Protein AF-A0A7V4P1L6-F1 (afdb_monomer)

pLDDT: mean 72.94, std 18.17, range [22.48, 95.69]

Foldseek 3Di:
DDDDDDFDQLCQVLVVVLVLLVVLLVVQPQDDDDDPDLVVVLSVVCNVLSVLLSVLLNLLSVLLSVLRVLVVVVVPPPDFEDDDAPPPVCVVVLVLLVVLVVLLVLLQVLVVVLCVVDPPLPLDRQPPVQVNRQSDDDHVNNVSNNSSVVSLVSSVVSLVVSVVSLVVQQQDGGDPDGSLLALSSLLSLLSSLLSLLSSLLSLLVVLQVLLLSLLSSLLSLLSSLVSLVSSLVVLVVPQCVVVLVVLVVVLVVLVVVLVVLVVVLVVLVVVLVVLVVLLVVLQVQLVVLVVQLVVLCVLQVPPDDRVDDPVVSVVSNVVSVVSNVVSNVVSCCQAANDFAVWDWDADPVRDPVPTDTDDGDTDGHSVVSVVVSVVSVVVSVVSVVVSVVSVVVSVVSVVSNVVSVVSSVSSVVSSVVSNVSSVVSNVSSVVSNVSSVVSLVSSLVSLVSSLVSLVSSLVSLQVQLVVLVVVQVVDDPVDTPVVSVCSVLPLLSNLSSLLSSLVSLLSNLVSLLVVLVSLVVVQVSQCSVCVSVVHHRDDRPVVSSVVSLVSSLVSLVSSLVSLVVSLVSLVDQDWDDSDPDTHRSVVCSLSSLQVSLVSLCSNLSSDPDPVSNVVSLVSSLVSLCVSCVPPVVPPSCPSSVVVNVVSVVVVVVD

Mean predicted aligned error: 16.48 Å

Nearest PDB structures (foldseek):
  8fbj-assembly1_A  TM=1.993E-01  e=8.171E-01  synthetic construct

Secondary structure (DSSP, 8-state):
----PPP--TTHHHHHHHHHHHHHHHTSSTT-SS---HHHHHHHHHHHHHHHHHHHHHHHHHHHHHHHHHHHHHHH----B--SS-TTTTHHHHHHHHHHHHHHHHHHHHHHHHHHHSTT---PPP-HHHHTTTS--BTHHHHHHHHHHHHHHHHHHHHHHHHHHHHHHHH-EETTEEGGG-HHHHHHHHHHHHHHHHHHHHHHHHHHHHHHHHHHHHHHHHHHHHHHHHHHHHHHHH--HHHHHHHHHHHHHHHHHHHHHHHHHHHHHHHHHHHHHHHHHHHHHHHHHHHHHHHHHHHHHS-SS-SS-HHHHHHHHHHHHHHHHHHHHHHHHHHTEEEET-EEE--TT--TTSPEEESPEEEE-HHHHHHHHHHHHHHHHHHHHHHHHHHHHHHHHHHHHHHHHHHHHHHHHHHHHHHHHHHHHHHHHHHHHHHHHHHHHHHHHHHHHHHHHHHHHHHHHHHHHHHHHHHHTTS-TTS--HHHHHHHH--HHHHHHHHHHHHHHHHHHHHHHHHHHHHHHHHHHHHHHHHHHTPPPPPP-HHHHHHHHHHHHHHHHHHHHHHHHHHHHHTS--EEEETTEEEEGGGGHHHHHHHHHHHHHHHHHH-SSHHHHHHHHHHHHHHHHHHHTT-TT-TTTHHHHHHHHHHHHHHHH-

Radius of gyration: 55.65 Å; Cα contacts (8 Å, |Δi|>4): 723; chains: 1; bounding box: 124×51×189 Å

Sequence (654 aa):
MADAKPRRGGVVPALVIAALVIGAIAASPFYLPAARSDQDKLNDRLLAGIQRVAARLGSVNANLAVLADLRQQLADQDVKLTADALADVARESADAAKELEQLLSATARALGEVQRKYPGIGVGQPASGGLGGAAGLSAAARSTFQSLQTLLTENEASLKAADREVKELLTLSVGQARGQDDPVINQLASILAYQHG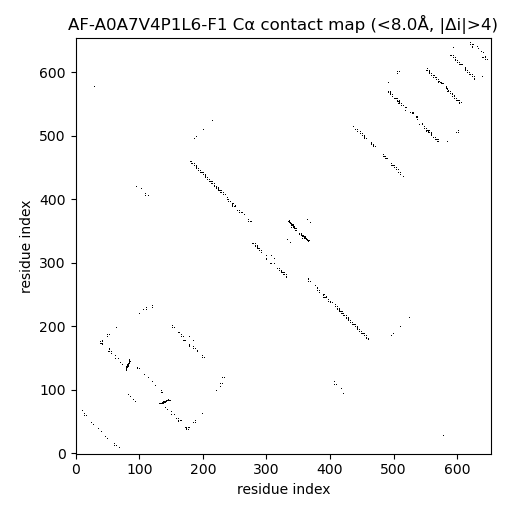LLAANRADLLRRLASDDFGVAAALLSTAVQGRRALTAIESRTPTALVRALEQQQSASSSIRAKMAAALDQLERSISTLEREANQLRRDADEARRQMHQLDLNYGRGAAAVISMSDYRRQYAESATRARQADARADAIEYGTLVGGRVELPPDGDLLTAAYVDGRPAPGLVTLRAQRDSLKADLAALDSSLDAVRAQLESALAAGDDLRRQRDAVQNLVEQSVATSDQFVSRAEQRVKAARSEEDKALAAFEDAGRKATAAVSAVQRRAQRAREGNSRNPPDKPNVPLKDTADDKDREAASRFLAAQVSAAAADVLLQRMRSLESIASVARTRAALEGREPEPLPNEAVADTRQRGMALAEKAAKE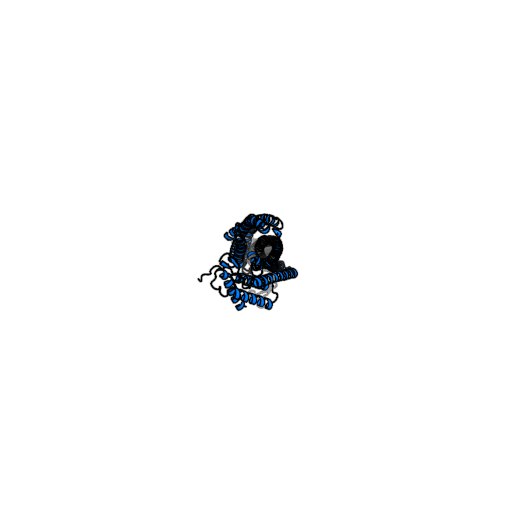LADADKLIGGNYSYSIGATRVQGSAYRWQFQATAAGVQILMAQFAESAEQRAELMERANQLLTEAAKGREGSPLLSSAVDAVLYLQRSAVEE

Solvent-accessible surface area (backbone atoms only — not comparable to full-atom values): 33600 Å² total; per-residue (Å²): 143,74,89,79,72,84,82,72,76,67,56,60,67,44,55,50,50,50,49,51,53,48,46,57,54,71,68,62,74,81,84,73,86,92,74,96,48,44,54,55,62,36,49,66,65,41,48,67,53,52,52,51,40,48,51,47,51,50,52,40,39,53,50,48,40,51,50,40,49,55,51,46,54,66,65,74,46,95,61,40,56,20,71,53,43,50,84,67,72,36,53,66,46,51,55,49,28,52,49,47,45,48,52,51,54,49,47,54,46,52,55,48,50,51,37,68,78,37,73,84,55,85,74,72,74,77,64,64,86,59,51,63,56,67,58,33,57,39,53,63,49,20,46,48,49,31,50,46,54,50,50,59,48,53,40,51,55,46,47,57,53,35,52,52,54,47,53,54,49,41,68,40,69,29,92,91,32,42,28,73,59,35,34,67,55,27,41,51,52,11,52,52,27,35,50,52,11,53,54,25,40,55,50,17,52,53,29,40,53,58,17,52,52,28,44,52,47,22,54,54,28,46,54,50,25,54,52,34,52,55,48,43,57,52,47,64,75,64,50,46,63,70,57,46,54,51,41,55,51,50,47,55,52,51,52,54,52,50,54,53,52,51,53,50,45,56,51,50,52,53,50,46,60,47,51,53,52,51,29,54,48,26,47,50,52,16,54,49,23,50,48,50,38,54,49,52,52,54,52,61,66,53,87,72,79,56,89,64,54,71,72,54,49,56,49,55,39,52,51,25,55,47,49,18,53,53,23,44,56,51,21,48,33,42,41,69,24,41,51,55,79,42,43,78,47,67,47,98,86,62,47,77,92,75,39,45,78,43,91,37,49,80,45,82,5,46,60,52,51,50,53,52,48,54,50,52,50,52,52,50,54,54,48,52,54,51,48,52,52,47,48,55,51,39,55,50,44,51,54,52,35,53,52,47,48,55,49,42,54,53,40,50,52,52,26,53,48,26,46,55,54,20,52,53,28,43,53,52,17,53,51,27,45,55,51,16,51,55,26,38,55,50,11,43,53,24,17,52,52,13,29,55,26,13,52,50,13,30,51,26,39,51,52,49,17,49,53,20,42,66,58,26,68,77,37,55,89,93,57,59,44,60,75,32,46,51,48,40,66,54,36,60,66,34,21,53,24,28,40,50,30,13,53,29,26,36,54,41,16,50,54,28,51,55,49,37,56,46,55,56,48,52,48,49,53,48,36,54,50,20,61,75,71,75,41,82,49,78,78,69,65,58,68,62,40,48,53,32,35,55,54,20,36,54,26,19,52,50,14,40,49,29,28,54,56,19,46,62,45,34,71,46,98,55,63,53,64,64,81,94,45,72,50,50,55,60,81,55,48,38,60,47,31,41,49,38,16,54,32,28,47,54,35,28,75,51,43,89,46,72,67,58,21,49,55,28,46,50,52,16,49,53,30,36,51,61,33,38,59,97,40,80,86,37,78,93,42,45,60,58,53,51,48,45,58,46,54,63,47,57,75,71,77,117

Structure (mmCIF, N/CA/C/O backbone):
data_AF-A0A7V4P1L6-F1
#
_entry.id   AF-A0A7V4P1L6-F1
#
loop_
_atom_site.group_PDB
_atom_site.id
_atom_site.type_symbol
_atom_site.label_atom_id
_atom_site.label_alt_id
_atom_site.label_comp_id
_atom_site.label_asym_id
_atom_site.label_entity_id
_atom_site.label_seq_id
_atom_site.pdbx_PDB_ins_code
_atom_site.Cartn_x
_atom_site.Cartn_y
_atom_site.Cartn_z
_atom_site.occupancy
_atom_site.B_iso_or_equiv
_atom_site.auth_seq_id
_atom_site.auth_comp_id
_atom_site.auth_asym_id
_atom_site.auth_atom_id
_atom_site.pdbx_PDB_model_num
ATOM 1 N N . MET A 1 1 ? 3.191 -31.569 -9.950 1.00 28.47 1 MET A N 1
ATOM 2 C CA . MET A 1 1 ? 4.544 -31.666 -10.534 1.00 28.47 1 MET A CA 1
ATOM 3 C C . MET A 1 1 ? 4.423 -31.631 -12.046 1.00 28.47 1 MET A C 1
ATOM 5 O O . MET A 1 1 ? 4.039 -32.624 -12.643 1.00 28.47 1 MET A O 1
ATOM 9 N N . ALA A 1 2 ? 4.692 -30.471 -12.633 1.00 22.61 2 ALA A N 1
ATOM 10 C CA . ALA A 1 2 ? 4.981 -30.282 -14.049 1.00 22.61 2 ALA A CA 1
ATOM 11 C C . ALA A 1 2 ? 5.960 -29.103 -14.085 1.00 22.61 2 ALA A C 1
ATOM 13 O O . ALA A 1 2 ? 5.677 -28.084 -13.452 1.00 22.61 2 ALA A O 1
ATOM 14 N N . ASP A 1 3 ? 7.130 -29.269 -14.701 1.00 24.06 3 ASP A N 1
ATOM 15 C CA . ASP A 1 3 ? 8.229 -28.310 -14.554 1.00 24.06 3 ASP A CA 1
ATOM 16 C C . ASP A 1 3 ? 7.907 -26.964 -15.210 1.00 24.06 3 ASP A C 1
ATOM 18 O O . ASP A 1 3 ? 7.981 -26.798 -16.431 1.00 24.06 3 ASP A O 1
ATOM 22 N N . ALA A 1 4 ? 7.597 -25.972 -14.376 1.00 22.48 4 ALA A N 1
ATOM 23 C CA . ALA A 1 4 ? 7.494 -24.582 -14.783 1.00 22.48 4 ALA A CA 1
ATOM 24 C C . ALA A 1 4 ? 8.901 -24.031 -15.067 1.00 22.48 4 ALA A C 1
ATOM 26 O O . ALA A 1 4 ? 9.585 -23.527 -14.176 1.00 22.48 4 ALA A O 1
ATOM 27 N N . LYS A 1 5 ? 9.352 -24.134 -16.323 1.00 23.72 5 LYS A N 1
ATOM 28 C CA . LYS A 1 5 ? 10.573 -23.448 -16.769 1.00 23.72 5 LYS A CA 1
ATOM 29 C C . LYS A 1 5 ? 10.393 -21.923 -16.636 1.00 23.72 5 LYS A C 1
ATOM 31 O O . LYS A 1 5 ? 9.346 -21.413 -17.040 1.00 23.72 5 LYS A O 1
ATOM 36 N N . PRO A 1 6 ? 11.393 -21.188 -16.115 1.00 25.20 6 PRO A N 1
ATOM 37 C CA . PRO A 1 6 ? 11.282 -19.747 -15.897 1.00 25.20 6 PRO A CA 1
ATOM 38 C C . PRO A 1 6 ? 11.159 -18.981 -17.222 1.00 25.20 6 PRO A C 1
ATOM 40 O O . PRO A 1 6 ? 11.924 -19.210 -18.163 1.00 25.20 6 PRO A O 1
ATOM 43 N N . ARG A 1 7 ? 10.193 -18.056 -17.284 1.00 33.62 7 ARG A N 1
ATOM 44 C CA . ARG A 1 7 ? 9.866 -17.254 -18.473 1.00 33.62 7 ARG A CA 1
ATOM 45 C C . ARG A 1 7 ? 10.889 -16.128 -18.665 1.00 33.62 7 ARG A C 1
ATOM 47 O O . ARG A 1 7 ? 10.992 -15.230 -17.840 1.00 33.62 7 ARG A O 1
ATOM 54 N N . ARG A 1 8 ? 11.630 -16.137 -19.777 1.00 31.88 8 ARG A N 1
ATOM 55 C CA . ARG A 1 8 ? 12.685 -15.144 -20.078 1.00 31.88 8 ARG A CA 1
ATOM 56 C C . ARG A 1 8 ? 12.182 -14.004 -20.973 1.00 31.88 8 ARG A C 1
ATOM 58 O O . ARG A 1 8 ? 12.605 -13.879 -22.120 1.00 31.88 8 ARG A O 1
ATOM 65 N N . GLY A 1 9 ? 11.292 -13.162 -20.446 1.00 28.02 9 GLY A N 1
ATOM 66 C CA . GLY A 1 9 ? 10.705 -12.037 -21.196 1.00 28.02 9 GLY A CA 1
ATOM 67 C C . GLY A 1 9 ? 11.636 -10.830 -21.412 1.00 28.02 9 GLY A C 1
ATOM 68 O O . GLY A 1 9 ? 11.585 -10.190 -22.458 1.00 28.02 9 GLY A O 1
ATOM 69 N N . GLY A 1 10 ? 12.522 -10.523 -20.456 1.00 29.41 10 GLY A N 1
ATOM 70 C CA . GLY A 1 10 ? 13.265 -9.249 -20.421 1.00 29.41 10 GLY A CA 1
ATOM 71 C C . GLY A 1 10 ? 14.524 -9.137 -21.298 1.00 29.41 10 GLY A C 1
ATOM 72 O O . GLY A 1 10 ? 15.134 -8.073 -21.351 1.00 29.41 10 GLY A O 1
ATOM 73 N N . VAL A 1 11 ? 14.954 -10.206 -21.978 1.00 30.83 11 VAL A N 1
ATOM 74 C CA . VAL A 1 11 ? 16.311 -10.286 -22.575 1.00 30.83 11 VAL A CA 1
ATOM 75 C C . VAL A 1 11 ? 16.415 -9.610 -23.958 1.00 30.83 11 VAL A C 1
ATOM 77 O O . VAL A 1 11 ? 17.509 -9.270 -24.414 1.00 30.83 11 VAL A O 1
ATOM 80 N N . VAL A 1 12 ? 15.286 -9.386 -24.638 1.00 33.47 12 VAL A N 1
ATOM 81 C CA . VAL A 1 12 ? 15.256 -8.962 -26.053 1.00 33.47 12 VAL A CA 1
ATOM 82 C C . VAL A 1 12 ? 15.865 -7.566 -26.299 1.00 33.47 12 VAL A C 1
ATOM 84 O O . VAL A 1 12 ? 16.698 -7.463 -27.203 1.00 33.47 12 VAL A O 1
ATOM 87 N N . PRO A 1 13 ? 15.566 -6.501 -25.520 1.00 36.75 13 PRO A N 1
ATOM 88 C CA . PRO A 1 13 ? 16.133 -5.174 -25.781 1.00 36.75 13 PRO A CA 1
ATOM 89 C C . PRO A 1 13 ? 17.663 -5.150 -25.655 1.00 36.75 13 PRO A C 1
ATOM 91 O O . PRO A 1 13 ? 18.350 -4.571 -26.495 1.00 36.75 13 PRO A O 1
ATOM 94 N N . ALA A 1 14 ? 18.212 -5.833 -24.645 1.00 30.66 14 ALA A N 1
ATOM 95 C CA . ALA A 1 14 ? 19.650 -5.865 -24.387 1.00 30.66 14 ALA A CA 1
ATOM 96 C C . ALA A 1 14 ? 20.432 -6.593 -25.496 1.00 30.66 14 ALA A C 1
ATOM 98 O O . ALA A 1 14 ? 21.472 -6.101 -25.937 1.00 30.66 14 ALA A O 1
ATOM 99 N N . LEU A 1 15 ? 19.911 -7.722 -25.997 1.00 33.03 15 LEU A N 1
ATOM 100 C CA . LEU A 1 15 ? 20.506 -8.447 -27.127 1.00 33.03 15 LEU A CA 1
ATOM 101 C C . LEU A 1 15 ? 20.498 -7.622 -28.421 1.00 33.03 15 LEU A C 1
ATOM 103 O O . LEU A 1 15 ? 21.471 -7.658 -29.173 1.00 33.03 15 LEU A O 1
ATOM 107 N N . VAL A 1 16 ? 19.435 -6.854 -28.674 1.00 41.28 16 VAL A N 1
ATOM 108 C CA . VAL A 1 16 ? 19.317 -6.036 -29.890 1.00 41.28 16 VAL A CA 1
ATOM 109 C C . VAL A 1 16 ? 20.242 -4.816 -29.847 1.00 41.28 16 VAL A C 1
ATOM 111 O O . VAL A 1 16 ? 20.880 -4.508 -30.852 1.00 41.28 16 VAL A O 1
ATOM 114 N N . ILE A 1 17 ? 20.403 -4.152 -28.697 1.00 39.78 17 ILE A N 1
ATOM 115 C CA . ILE A 1 17 ? 21.355 -3.032 -28.583 1.00 39.78 17 ILE A CA 1
ATOM 116 C C . ILE A 1 17 ? 22.798 -3.552 -28.627 1.00 39.78 17 ILE A C 1
ATOM 118 O O . ILE A 1 17 ? 23.644 -2.927 -29.263 1.00 39.78 17 ILE A O 1
ATOM 122 N N . ALA A 1 18 ? 23.085 -4.717 -28.034 1.00 32.31 18 ALA A N 1
ATOM 123 C CA . ALA A 1 18 ? 24.372 -5.384 -28.220 1.00 32.31 18 ALA A CA 1
ATOM 124 C C . ALA A 1 18 ? 24.630 -5.685 -29.707 1.00 32.31 18 ALA A C 1
ATOM 126 O O . ALA A 1 18 ? 25.710 -5.375 -30.198 1.00 32.31 18 ALA A O 1
ATOM 127 N N . ALA A 1 19 ? 23.639 -6.187 -30.453 1.00 38.12 19 ALA A N 1
ATOM 128 C CA . ALA A 1 19 ? 23.757 -6.423 -31.893 1.00 38.12 19 ALA A CA 1
ATOM 129 C C . ALA A 1 19 ? 23.928 -5.131 -32.718 1.00 38.12 19 ALA A C 1
ATOM 131 O O . ALA A 1 19 ? 24.711 -5.130 -33.663 1.00 38.12 19 ALA A O 1
ATOM 132 N N . LEU A 1 20 ? 23.273 -4.021 -32.354 1.00 41.56 20 LEU A N 1
ATOM 133 C CA . LEU A 1 20 ? 23.452 -2.714 -33.008 1.00 41.56 20 LEU A CA 1
ATOM 134 C C . LEU A 1 20 ? 24.825 -2.096 -32.714 1.00 41.56 20 LEU A C 1
ATOM 136 O O . LEU A 1 20 ? 25.472 -1.581 -33.621 1.00 41.56 20 LEU A O 1
ATOM 140 N N . VAL A 1 21 ? 25.297 -2.173 -31.468 1.00 38.72 21 VAL A N 1
ATOM 141 C CA . VAL A 1 21 ? 26.625 -1.682 -31.065 1.00 38.72 21 VAL A CA 1
ATOM 142 C C . VAL A 1 21 ? 27.726 -2.545 -31.691 1.00 38.72 21 VAL A C 1
ATOM 144 O O . VAL A 1 21 ? 28.668 -2.005 -32.267 1.00 38.72 21 VAL A O 1
ATOM 147 N N . ILE A 1 22 ? 27.581 -3.874 -31.677 1.00 38.44 22 ILE A N 1
ATOM 148 C CA . ILE A 1 22 ? 28.492 -4.799 -32.366 1.00 38.44 22 ILE A CA 1
ATOM 149 C C . ILE A 1 22 ? 28.418 -4.605 -33.884 1.00 38.44 22 ILE A C 1
ATOM 151 O O . ILE A 1 22 ? 29.459 -4.631 -34.523 1.00 38.44 22 ILE A O 1
ATOM 155 N N . GLY A 1 23 ? 27.246 -4.344 -34.470 1.00 39.88 23 GLY A N 1
ATOM 156 C CA . GLY A 1 23 ? 27.086 -4.053 -35.898 1.00 39.88 23 GLY A CA 1
ATOM 157 C C . GLY A 1 23 ? 27.750 -2.739 -36.318 1.00 39.88 23 GLY A C 1
ATOM 158 O O . GLY A 1 23 ? 28.477 -2.705 -37.310 1.00 39.88 23 GLY A O 1
ATOM 159 N N . ALA A 1 24 ? 27.589 -1.675 -35.526 1.00 37.94 24 ALA A N 1
ATOM 160 C CA . ALA A 1 24 ? 28.264 -0.395 -35.738 1.00 37.94 24 ALA A CA 1
ATOM 161 C C . ALA A 1 24 ? 29.796 -0.523 -35.624 1.00 37.94 24 ALA A C 1
ATOM 163 O O . ALA A 1 24 ? 30.524 0.037 -36.444 1.00 37.94 24 ALA A O 1
ATOM 164 N N . ILE A 1 25 ? 30.294 -1.313 -34.663 1.00 38.84 25 ILE A N 1
ATOM 165 C CA . ILE A 1 25 ? 31.727 -1.621 -34.531 1.00 38.84 25 ILE A CA 1
ATOM 166 C C . ILE A 1 25 ? 32.210 -2.493 -35.697 1.00 38.84 25 ILE A C 1
ATOM 168 O O . ILE A 1 25 ? 33.209 -2.157 -36.328 1.00 38.84 25 ILE A O 1
ATOM 172 N N . ALA A 1 26 ? 31.505 -3.577 -36.022 1.00 35.69 26 ALA A N 1
ATOM 173 C CA . ALA A 1 26 ? 31.875 -4.536 -37.063 1.00 35.69 26 ALA A CA 1
ATOM 174 C C . ALA A 1 26 ? 31.773 -3.963 -38.484 1.00 35.69 26 ALA A C 1
ATOM 176 O O . ALA A 1 26 ? 32.360 -4.525 -39.397 1.00 35.69 26 ALA A O 1
ATOM 177 N N . ALA A 1 27 ? 31.090 -2.834 -38.685 1.00 37.25 27 ALA A N 1
ATOM 178 C CA . ALA A 1 27 ? 31.080 -2.103 -39.951 1.00 37.25 27 ALA A CA 1
ATOM 179 C C . ALA A 1 27 ? 32.173 -1.016 -40.058 1.00 37.25 27 ALA A C 1
ATOM 181 O O . ALA A 1 27 ? 32.286 -0.388 -41.114 1.00 37.25 27 ALA A O 1
ATOM 182 N N . SER A 1 28 ? 32.949 -0.758 -38.993 1.00 37.75 28 SER A N 1
ATOM 183 C CA . SER A 1 28 ? 33.892 0.374 -38.933 1.00 37.75 28 SER A CA 1
ATOM 184 C C . SER A 1 28 ? 35.332 0.105 -39.426 1.00 37.75 28 SER A C 1
ATOM 186 O O . SER A 1 28 ? 35.862 0.999 -40.083 1.00 37.75 28 SER A O 1
ATOM 188 N N . PRO A 1 29 ? 35.982 -1.067 -39.219 1.00 36.88 29 PRO A N 1
ATOM 189 C CA . PRO A 1 29 ? 37.393 -1.239 -39.593 1.00 36.88 29 PRO A CA 1
ATOM 190 C C . PRO A 1 29 ? 37.636 -1.854 -40.987 1.00 36.88 29 PRO A C 1
ATOM 192 O O . PRO A 1 29 ? 38.778 -1.902 -41.433 1.00 36.88 29 PRO A O 1
ATOM 195 N N . PHE A 1 30 ? 36.608 -2.343 -41.693 1.00 45.06 30 PHE A N 1
ATOM 196 C CA . PHE A 1 30 ? 36.785 -3.209 -42.879 1.00 45.06 30 PHE A CA 1
ATOM 197 C C . PHE A 1 30 ? 36.857 -2.492 -44.244 1.00 45.06 30 PHE A C 1
ATOM 199 O O . PHE A 1 30 ? 36.755 -3.149 -45.277 1.00 45.06 30 PHE A O 1
ATOM 206 N N . TYR A 1 31 ? 37.063 -1.171 -44.272 1.00 42.69 31 TYR A N 1
ATOM 207 C CA . TYR A 1 31 ? 37.172 -0.379 -45.513 1.00 42.69 31 TYR A CA 1
ATOM 208 C C . TYR A 1 31 ? 38.494 0.405 -45.624 1.00 42.69 31 TYR A C 1
ATOM 210 O O . TYR A 1 31 ? 38.538 1.517 -46.143 1.00 42.69 31 TYR A O 1
ATOM 218 N N . LEU A 1 32 ? 39.591 -0.196 -45.158 1.00 41.12 32 LEU A N 1
ATOM 219 C CA . LEU A 1 32 ? 40.964 0.240 -45.429 1.00 41.12 32 LEU A CA 1
ATOM 220 C C . LEU A 1 32 ? 41.620 -0.825 -46.333 1.00 41.12 32 LEU A C 1
ATOM 222 O O . LEU A 1 32 ? 41.543 -1.999 -45.965 1.00 41.12 32 LEU A O 1
ATOM 226 N N . PRO A 1 33 ? 42.263 -0.480 -47.475 1.00 44.78 33 PRO A N 1
ATOM 227 C CA . PRO A 1 33 ? 42.979 0.780 -47.713 1.00 44.78 33 PRO A CA 1
ATOM 228 C C . PRO A 1 33 ? 42.716 1.484 -49.076 1.00 44.78 33 PRO A C 1
ATOM 230 O O . PRO A 1 33 ? 42.044 0.966 -49.961 1.00 44.78 33 PRO A O 1
ATOM 233 N N . ALA A 1 34 ? 43.401 2.625 -49.261 1.00 37.47 34 ALA A N 1
ATOM 234 C CA . ALA A 1 34 ? 43.744 3.280 -50.540 1.00 37.47 34 ALA A CA 1
ATOM 235 C C . ALA A 1 34 ? 42.792 4.328 -51.176 1.00 37.47 34 ALA A C 1
ATOM 237 O O . ALA A 1 34 ? 42.559 4.311 -52.382 1.00 37.47 34 ALA A O 1
ATOM 238 N N . ALA A 1 35 ? 42.436 5.378 -50.424 1.00 36.56 35 ALA A N 1
ATOM 239 C CA . ALA A 1 35 ? 42.462 6.760 -50.940 1.00 36.56 35 ALA A CA 1
ATOM 240 C C . ALA A 1 35 ? 42.675 7.767 -49.791 1.00 36.56 35 ALA A C 1
ATOM 242 O O . ALA A 1 35 ? 42.239 7.538 -48.670 1.00 36.56 35 ALA A O 1
ATOM 243 N N . ARG A 1 36 ? 43.360 8.893 -50.038 1.00 53.19 36 ARG A N 1
ATOM 244 C CA . ARG A 1 36 ? 43.621 9.926 -49.012 1.00 53.19 36 ARG A CA 1
ATOM 245 C C . ARG A 1 36 ? 42.446 10.909 -48.885 1.00 53.19 36 ARG A C 1
ATOM 247 O O . ARG A 1 36 ? 42.611 12.077 -49.234 1.00 53.19 36 ARG A O 1
ATOM 254 N N . SER A 1 37 ? 41.282 10.475 -48.399 1.00 65.62 37 SER A N 1
ATOM 255 C CA . SER A 1 37 ? 40.203 11.418 -48.064 1.00 65.62 37 SER A CA 1
ATOM 256 C C . SER A 1 37 ? 40.355 11.970 -46.640 1.00 65.62 37 SER A C 1
ATOM 258 O O . SER A 1 37 ? 40.963 11.348 -45.766 1.00 65.62 37 SER A O 1
ATOM 260 N N . ASP A 1 38 ? 39.814 13.162 -46.388 1.00 68.94 38 ASP A N 1
ATOM 261 C CA . ASP A 1 38 ? 39.764 13.722 -45.031 1.00 68.94 38 ASP A CA 1
ATOM 262 C C . ASP A 1 38 ? 38.775 12.974 -44.122 1.00 68.94 38 ASP A C 1
ATOM 264 O O . ASP A 1 38 ? 38.958 12.964 -42.905 1.00 68.94 38 ASP A O 1
ATOM 268 N N . GLN A 1 39 ? 37.780 12.292 -44.704 1.00 66.50 39 GLN A N 1
ATOM 269 C CA . GLN A 1 39 ? 36.849 11.443 -43.962 1.00 66.50 39 GLN A CA 1
ATOM 270 C C . GLN A 1 39 ? 37.559 10.212 -43.389 1.00 66.50 39 GLN A C 1
ATOM 272 O O . GLN A 1 39 ? 37.297 9.850 -42.251 1.00 66.50 39 GLN A O 1
ATOM 277 N N . ASP A 1 40 ? 38.492 9.598 -44.121 1.00 67.00 40 ASP A N 1
ATOM 278 C CA . ASP A 1 40 ? 39.184 8.388 -43.649 1.00 67.00 40 ASP A CA 1
ATOM 279 C C . ASP A 1 40 ? 40.135 8.713 -42.491 1.00 67.00 40 ASP A C 1
ATOM 281 O O . ASP A 1 40 ? 40.098 8.064 -41.450 1.00 67.00 40 ASP A O 1
ATOM 285 N N . LYS A 1 41 ? 40.874 9.827 -42.594 1.00 69.56 41 LYS A N 1
ATOM 286 C CA . LYS A 1 41 ? 41.683 10.365 -41.484 1.00 69.56 41 LYS A CA 1
ATOM 287 C C . LYS A 1 41 ? 40.842 10.744 -40.260 1.00 69.56 41 LYS A C 1
ATOM 289 O O . LYS A 1 41 ? 41.351 10.722 -39.139 1.00 69.56 41 LYS A O 1
ATOM 294 N N . LEU A 1 42 ? 39.593 11.173 -40.467 1.00 75.69 42 LEU A N 1
ATOM 295 C CA . LEU A 1 42 ? 38.650 11.401 -39.3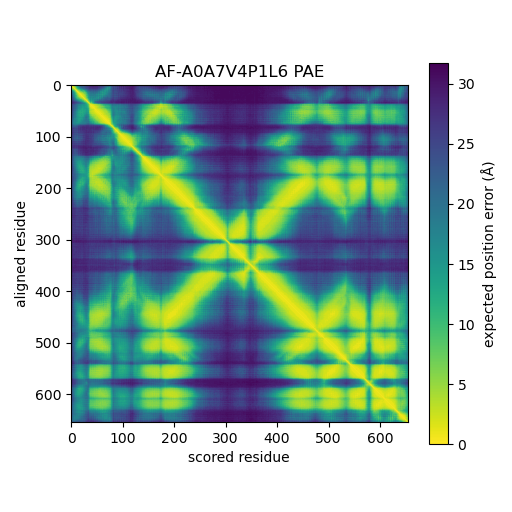78 1.00 75.69 42 LEU A CA 1
ATOM 296 C C . LEU A 1 42 ? 38.247 10.051 -38.768 1.00 75.69 42 LEU A C 1
ATOM 298 O O . LEU A 1 42 ? 38.428 9.882 -37.568 1.00 75.69 42 LEU A O 1
ATOM 302 N N . ASN A 1 43 ? 37.814 9.076 -39.573 1.00 70.50 43 ASN A N 1
ATOM 303 C CA . ASN A 1 43 ? 37.439 7.727 -39.127 1.00 70.50 43 ASN A CA 1
ATOM 304 C C . ASN A 1 43 ? 38.550 7.058 -38.291 1.00 70.50 43 ASN A C 1
ATOM 306 O O . ASN A 1 43 ? 38.263 6.555 -37.207 1.00 70.50 43 ASN A O 1
ATOM 310 N N . ASP A 1 44 ? 39.814 7.137 -38.724 1.00 72.50 44 ASP A N 1
ATOM 311 C CA . ASP A 1 44 ? 40.975 6.610 -37.987 1.00 72.50 44 ASP A CA 1
ATOM 312 C C . ASP A 1 44 ? 41.118 7.240 -36.588 1.00 72.50 44 ASP A C 1
ATOM 314 O O . ASP A 1 44 ? 41.400 6.554 -35.603 1.00 72.50 44 ASP A O 1
ATOM 318 N N . ARG A 1 45 ? 40.888 8.557 -36.473 1.00 73.25 45 ARG A N 1
ATOM 319 C CA . ARG A 1 45 ? 40.904 9.283 -35.188 1.00 73.25 45 ARG A CA 1
ATOM 320 C C . ARG A 1 45 ? 39.681 8.974 -34.325 1.00 73.25 45 ARG A C 1
ATOM 322 O O . ARG A 1 45 ? 39.788 8.974 -33.100 1.00 73.25 45 ARG A O 1
ATOM 329 N N . LEU A 1 46 ? 38.532 8.720 -34.949 1.00 75.00 46 LEU A N 1
ATOM 330 C CA . LEU A 1 46 ? 37.287 8.377 -34.267 1.00 75.00 46 LEU A CA 1
ATOM 331 C C . LEU A 1 46 ? 37.317 6.958 -33.689 1.00 75.00 46 LEU A C 1
ATOM 333 O O . LEU A 1 46 ? 36.799 6.753 -32.593 1.00 75.00 46 LEU A O 1
ATOM 337 N N . LEU A 1 47 ? 37.928 5.995 -34.389 1.00 74.81 47 LEU A N 1
ATOM 338 C CA . LEU A 1 47 ? 37.839 4.559 -34.097 1.00 74.81 47 LEU A CA 1
ATOM 339 C C . LEU A 1 47 ? 38.151 4.216 -32.630 1.00 74.81 47 LEU A C 1
ATOM 341 O O . LEU A 1 47 ? 37.375 3.518 -31.979 1.00 74.81 47 LEU A O 1
ATOM 345 N N . ALA A 1 48 ? 39.239 4.760 -32.080 1.00 73.94 48 ALA A N 1
ATOM 346 C CA . ALA A 1 48 ? 39.637 4.508 -30.694 1.00 73.94 48 ALA A CA 1
ATOM 347 C C . ALA A 1 48 ? 38.652 5.095 -29.661 1.00 73.94 48 ALA A C 1
ATOM 349 O O . ALA A 1 48 ? 38.467 4.522 -28.589 1.00 73.94 48 ALA A O 1
ATOM 350 N N . GLY A 1 49 ? 38.007 6.228 -29.960 1.00 71.56 49 GLY A N 1
ATOM 351 C CA . GLY A 1 49 ? 36.969 6.799 -29.097 1.00 71.56 49 GLY A CA 1
ATOM 352 C C . GLY A 1 49 ? 35.631 6.073 -29.237 1.00 71.56 49 GLY A C 1
ATOM 353 O O . GLY A 1 49 ? 34.996 5.779 -28.229 1.00 71.56 49 GLY A O 1
ATOM 354 N N . ILE A 1 50 ? 35.252 5.695 -30.463 1.00 72.69 50 ILE A N 1
ATOM 355 C CA . ILE A 1 50 ? 34.087 4.847 -30.755 1.00 72.69 50 ILE A CA 1
ATOM 356 C C . ILE A 1 50 ? 34.168 3.540 -29.958 1.00 72.69 50 ILE A C 1
ATOM 358 O O . ILE A 1 50 ? 33.199 3.165 -29.303 1.00 72.69 50 ILE A O 1
ATOM 362 N N . GLN A 1 51 ? 35.331 2.882 -29.943 1.00 73.06 51 GLN A N 1
ATOM 363 C CA . GLN A 1 51 ? 35.549 1.651 -29.178 1.00 73.06 51 GLN A CA 1
ATOM 364 C C . GLN A 1 51 ? 35.415 1.857 -27.660 1.00 73.06 51 GLN A C 1
ATOM 366 O O . GLN A 1 51 ? 34.804 1.019 -26.996 1.00 73.06 51 GLN A O 1
ATOM 371 N N . ARG A 1 52 ? 35.917 2.969 -27.097 1.00 73.50 52 ARG A N 1
ATOM 372 C CA . ARG A 1 52 ? 35.749 3.282 -25.662 1.00 73.50 52 ARG A CA 1
ATOM 373 C C . ARG A 1 52 ? 34.286 3.534 -25.296 1.00 73.50 52 ARG A C 1
ATOM 375 O O . ARG A 1 52 ? 33.781 2.905 -24.365 1.00 73.50 52 ARG A O 1
ATOM 382 N N . VAL A 1 53 ? 33.586 4.367 -26.068 1.00 69.56 53 VAL A N 1
ATOM 383 C CA . VAL A 1 53 ? 32.149 4.636 -25.890 1.00 69.56 53 VAL A CA 1
ATOM 384 C C . VAL A 1 53 ? 31.348 3.337 -25.999 1.00 69.56 53 VAL A C 1
ATOM 386 O O . VAL A 1 53 ? 30.530 3.044 -25.129 1.00 69.56 53 VAL A O 1
ATOM 389 N N . ALA A 1 54 ? 31.620 2.513 -27.012 1.00 64.38 54 ALA A N 1
ATOM 390 C CA . ALA A 1 54 ? 30.939 1.240 -27.214 1.00 64.38 54 ALA A CA 1
ATOM 391 C C . ALA A 1 54 ? 31.199 0.227 -26.085 1.00 64.38 54 ALA A C 1
ATOM 393 O O . ALA A 1 54 ? 30.263 -0.443 -25.655 1.00 64.38 54 ALA A O 1
ATOM 394 N N . ALA A 1 55 ? 32.422 0.146 -25.550 1.00 67.00 55 ALA A N 1
ATOM 395 C CA . ALA A 1 55 ? 32.732 -0.704 -24.398 1.00 67.00 55 ALA A CA 1
ATOM 396 C C . ALA A 1 55 ? 31.974 -0.257 -23.132 1.00 67.00 55 ALA A C 1
ATOM 398 O O . ALA A 1 55 ? 31.409 -1.090 -22.420 1.00 67.00 55 ALA A O 1
ATOM 399 N N . ARG A 1 56 ? 31.883 1.060 -22.883 1.00 72.75 56 ARG A N 1
ATOM 400 C CA . ARG A 1 56 ? 31.070 1.621 -21.786 1.00 72.75 56 ARG A CA 1
ATOM 401 C C . ARG A 1 56 ? 29.583 1.315 -21.969 1.00 72.75 56 ARG A C 1
ATOM 403 O O . ARG A 1 56 ? 28.944 0.859 -21.027 1.00 72.75 56 ARG A O 1
ATOM 410 N N . LEU A 1 57 ? 29.043 1.511 -23.175 1.00 64.44 57 LEU A N 1
ATOM 411 C CA . LEU A 1 57 ? 27.650 1.183 -23.503 1.00 64.44 57 LEU A CA 1
ATOM 412 C C . LEU A 1 57 ? 27.370 -0.325 -23.395 1.00 64.44 57 LEU A C 1
ATOM 414 O O . LEU A 1 57 ? 26.289 -0.706 -22.959 1.00 64.44 57 LEU A O 1
ATOM 418 N N . GLY A 1 58 ? 28.336 -1.183 -23.732 1.00 59.44 58 GLY A N 1
ATOM 419 C CA . GLY A 1 58 ? 28.257 -2.632 -23.529 1.00 59.44 58 GLY A CA 1
ATOM 420 C C . GLY A 1 58 ? 28.130 -3.012 -22.051 1.00 59.44 58 GLY A C 1
ATOM 421 O O . GLY A 1 58 ? 27.248 -3.792 -21.701 1.00 59.44 58 GLY A O 1
ATOM 422 N N . SER A 1 59 ? 28.942 -2.399 -21.183 1.00 66.19 59 SER A N 1
ATOM 423 C CA . SER A 1 59 ? 28.840 -2.563 -19.724 1.00 66.19 59 SER A CA 1
ATOM 424 C C . SER A 1 59 ? 27.482 -2.088 -19.187 1.00 66.19 59 SER A C 1
ATOM 426 O O . SER A 1 59 ? 26.786 -2.833 -18.499 1.00 66.19 59 SER A O 1
ATOM 428 N N . VAL A 1 60 ? 27.035 -0.891 -19.590 1.00 63.16 60 VAL A N 1
ATOM 429 C CA . VAL A 1 60 ? 25.725 -0.349 -19.184 1.00 63.16 60 VAL A CA 1
ATOM 430 C C . VAL A 1 60 ? 24.568 -1.234 -19.668 1.00 63.16 60 VAL A C 1
ATOM 432 O O . VAL A 1 60 ? 23.642 -1.478 -18.901 1.00 63.16 60 VAL A O 1
ATOM 435 N N . ASN A 1 61 ? 24.626 -1.777 -20.889 1.00 60.53 61 ASN A N 1
ATOM 436 C CA . ASN A 1 61 ? 23.632 -2.733 -21.394 1.00 60.53 61 ASN A CA 1
ATOM 437 C C . ASN A 1 61 ? 23.604 -4.035 -20.586 1.00 60.53 61 ASN A C 1
ATOM 439 O O . ASN A 1 61 ? 22.520 -4.531 -20.285 1.00 60.53 61 ASN A O 1
ATOM 443 N N . ALA A 1 62 ? 24.767 -4.588 -20.226 1.00 59.59 62 ALA A N 1
ATOM 444 C CA . ALA A 1 62 ? 24.839 -5.781 -19.385 1.00 59.59 62 ALA A CA 1
ATOM 445 C C . ALA A 1 62 ? 24.212 -5.510 -18.007 1.00 59.59 62 ALA A C 1
ATOM 447 O O . ALA A 1 62 ? 23.340 -6.255 -17.564 1.00 59.59 62 ALA A O 1
ATOM 448 N N . ASN A 1 63 ? 24.558 -4.380 -17.388 1.00 58.91 63 ASN A N 1
ATOM 449 C CA . ASN A 1 63 ? 23.971 -3.941 -16.126 1.00 58.91 63 ASN A CA 1
ATOM 450 C C . ASN A 1 63 ? 22.459 -3.680 -16.239 1.00 58.91 63 ASN A C 1
ATOM 452 O O . ASN A 1 63 ? 21.720 -4.005 -15.319 1.00 58.91 63 ASN A O 1
ATOM 456 N N . LEU A 1 64 ? 21.966 -3.127 -17.353 1.00 56.22 64 LEU A N 1
ATOM 457 C CA . LEU A 1 64 ? 20.530 -2.928 -17.592 1.00 56.22 64 LEU A CA 1
ATOM 458 C C . LEU A 1 64 ? 19.778 -4.243 -17.829 1.00 56.22 64 LEU A C 1
ATOM 460 O O . LEU A 1 64 ? 18.637 -4.360 -17.389 1.00 56.22 64 LEU A O 1
ATOM 464 N N . ALA A 1 65 ? 20.410 -5.243 -18.447 1.00 56.53 65 ALA A N 1
ATOM 465 C CA . ALA A 1 65 ? 19.858 -6.594 -18.536 1.00 56.53 65 ALA A CA 1
ATOM 466 C C . ALA A 1 65 ? 19.746 -7.242 -17.146 1.00 56.53 65 ALA A C 1
ATOM 468 O O . ALA A 1 65 ? 18.710 -7.819 -16.829 1.00 56.53 65 ALA A O 1
ATOM 469 N N . VAL A 1 66 ? 20.761 -7.071 -16.288 1.00 59.47 66 VAL A N 1
ATOM 470 C CA . VAL A 1 66 ? 20.706 -7.492 -14.877 1.00 59.47 66 VAL A CA 1
ATOM 471 C C . VAL A 1 66 ? 19.612 -6.731 -14.116 1.00 59.47 66 VAL A C 1
ATOM 473 O O . VAL A 1 66 ? 18.815 -7.355 -13.426 1.00 59.47 66 VAL A O 1
ATOM 476 N N . LEU A 1 67 ? 19.492 -5.408 -14.282 1.00 56.28 67 LEU A N 1
ATOM 477 C CA . LEU A 1 67 ? 18.410 -4.612 -13.681 1.00 56.28 67 LEU A CA 1
ATOM 478 C C . LEU A 1 67 ? 17.015 -5.091 -14.131 1.00 56.28 67 LEU A C 1
ATOM 480 O O . LEU A 1 67 ? 16.085 -5.090 -13.325 1.00 56.28 67 LEU A O 1
ATOM 484 N N . ALA A 1 68 ? 16.855 -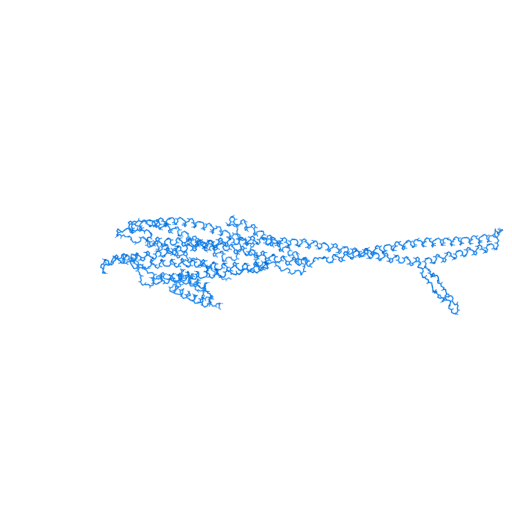5.500 -15.394 1.00 56.12 68 ALA A N 1
ATOM 485 C CA . ALA A 1 68 ? 15.602 -6.042 -15.920 1.00 56.12 68 ALA A CA 1
ATOM 486 C C . ALA A 1 68 ? 15.288 -7.440 -15.361 1.00 56.12 68 ALA A C 1
ATOM 488 O O . ALA A 1 68 ? 14.153 -7.685 -14.960 1.00 56.12 68 ALA A O 1
ATOM 489 N N . ASP A 1 69 ? 16.281 -8.330 -15.275 1.00 56.94 69 ASP A N 1
ATOM 490 C CA . ASP A 1 69 ? 16.120 -9.667 -14.690 1.00 56.94 69 ASP A CA 1
ATOM 491 C C . ASP A 1 69 ? 15.790 -9.587 -13.191 1.00 56.94 69 ASP A C 1
ATOM 493 O O . ASP A 1 69 ? 14.819 -10.183 -12.739 1.00 56.94 69 ASP A O 1
ATOM 497 N N . LEU A 1 70 ? 16.497 -8.743 -12.432 1.00 56.66 70 LEU A N 1
ATOM 498 C CA . LEU A 1 70 ? 16.198 -8.484 -11.021 1.00 56.66 70 LEU A CA 1
ATOM 499 C C . LEU A 1 70 ? 14.797 -7.870 -10.821 1.00 56.66 70 LEU A C 1
ATOM 501 O O . LEU A 1 70 ? 14.108 -8.230 -9.868 1.00 56.66 70 LEU A O 1
ATOM 505 N N . ARG A 1 71 ? 14.333 -6.988 -11.724 1.00 58.59 71 ARG A N 1
ATOM 506 C CA . ARG A 1 71 ? 12.948 -6.465 -11.713 1.00 58.59 71 ARG A CA 1
ATOM 507 C C . ARG A 1 71 ? 11.905 -7.531 -12.048 1.00 58.59 71 ARG A C 1
ATOM 509 O O . ARG A 1 71 ? 10.810 -7.472 -11.495 1.00 58.59 71 ARG A O 1
ATOM 516 N N . GLN A 1 72 ? 12.231 -8.487 -12.918 1.00 59.38 72 GLN A N 1
ATOM 517 C CA . GLN A 1 72 ? 11.362 -9.621 -13.228 1.00 59.38 72 GLN A CA 1
ATOM 518 C C . GLN A 1 72 ? 11.290 -10.593 -12.042 1.00 59.38 72 GLN A C 1
ATOM 520 O O . GLN A 1 72 ? 10.197 -10.971 -11.641 1.00 59.38 72 GLN A O 1
ATOM 525 N N . GLN A 1 73 ? 12.418 -10.901 -11.394 1.00 58.38 73 GLN A N 1
ATOM 526 C CA . GLN A 1 73 ? 12.450 -11.684 -10.152 1.00 58.38 73 GLN A CA 1
ATOM 527 C C . GLN A 1 73 ? 11.627 -11.017 -9.031 1.00 58.38 73 GLN A C 1
ATOM 529 O O . GLN A 1 73 ? 10.891 -11.701 -8.329 1.00 58.38 73 GLN A O 1
ATOM 534 N N . LEU A 1 74 ? 11.687 -9.683 -8.913 1.00 56.00 74 LEU A N 1
ATOM 535 C CA . LEU A 1 74 ? 10.844 -8.873 -8.017 1.00 56.00 74 LEU A CA 1
ATOM 536 C C . LEU A 1 74 ? 9.349 -8.839 -8.398 1.00 56.00 74 LEU A C 1
ATOM 538 O O . LEU A 1 74 ? 8.546 -8.364 -7.601 1.00 56.00 74 LEU A O 1
ATOM 542 N N . ALA A 1 75 ? 8.971 -9.265 -9.606 1.00 54.84 75 ALA A N 1
ATOM 543 C CA . ALA A 1 75 ? 7.581 -9.328 -10.065 1.00 54.84 75 ALA A CA 1
ATOM 544 C C . ALA A 1 75 ? 7.008 -10.757 -10.025 1.00 54.84 75 ALA A C 1
ATOM 546 O O . ALA A 1 75 ? 5.827 -10.927 -9.743 1.00 54.84 75 ALA A O 1
ATOM 547 N N . ASP A 1 76 ? 7.840 -11.770 -10.282 1.00 50.09 76 ASP A N 1
ATOM 548 C CA . ASP A 1 76 ? 7.467 -13.191 -10.239 1.00 50.09 76 ASP A CA 1
ATOM 549 C C . ASP A 1 76 ? 7.468 -13.761 -8.808 1.00 50.09 76 ASP A C 1
ATOM 551 O O . ASP A 1 76 ? 6.858 -14.800 -8.544 1.00 50.09 76 ASP A O 1
ATOM 555 N N . GLN A 1 77 ? 8.146 -13.099 -7.865 1.00 49.06 77 GLN A N 1
ATOM 556 C CA . GLN A 1 77 ? 8.040 -13.410 -6.444 1.00 49.06 77 GLN A CA 1
ATOM 557 C C . GLN A 1 77 ? 6.804 -12.736 -5.838 1.00 49.06 77 GLN A C 1
ATOM 559 O O . GLN A 1 77 ? 6.841 -11.565 -5.471 1.00 49.06 77 GLN A O 1
ATOM 564 N N . ASP A 1 78 ? 5.745 -13.520 -5.624 1.00 38.00 78 ASP A N 1
ATOM 565 C CA . ASP A 1 78 ? 4.561 -13.173 -4.814 1.00 38.00 78 ASP A CA 1
ATOM 566 C C . ASP A 1 78 ? 4.906 -13.137 -3.294 1.00 38.00 78 ASP A C 1
ATOM 568 O O . ASP A 1 78 ? 4.270 -13.763 -2.442 1.00 38.00 78 ASP A O 1
ATOM 572 N N . VAL A 1 79 ? 6.035 -12.492 -2.955 1.00 34.94 79 VAL A N 1
ATOM 573 C CA . VAL A 1 79 ? 6.779 -12.631 -1.691 1.00 34.94 79 VAL A CA 1
ATOM 574 C C . VAL A 1 79 ? 7.266 -11.271 -1.162 1.00 34.94 79 VAL A C 1
ATOM 576 O O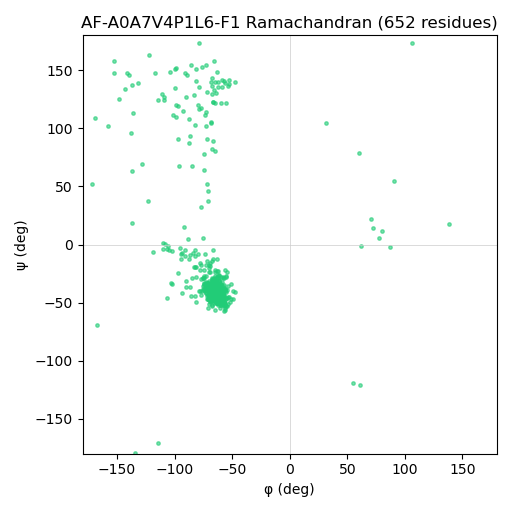 . VAL A 1 79 ? 8.359 -10.827 -1.472 1.00 34.94 79 VAL A O 1
ATOM 579 N N . LYS A 1 80 ? 6.506 -10.656 -0.254 1.00 39.38 80 LYS A N 1
ATOM 580 C CA . LYS A 1 80 ? 6.933 -10.331 1.136 1.00 39.38 80 LYS A CA 1
ATOM 581 C C . LYS A 1 80 ? 8.446 -10.018 1.417 1.00 39.38 80 LYS A C 1
ATOM 583 O O . LYS A 1 80 ? 9.237 -10.939 1.629 1.00 39.38 80 LYS A O 1
ATOM 588 N N . LEU A 1 81 ? 8.867 -8.750 1.625 1.00 35.34 81 LEU A N 1
ATOM 589 C CA . LEU A 1 81 ? 10.277 -8.242 1.496 1.00 35.34 81 LEU A CA 1
ATOM 590 C C . LEU A 1 81 ? 11.020 -7.736 2.800 1.00 35.34 81 LEU A C 1
ATOM 592 O O . LEU A 1 81 ? 10.538 -6.788 3.399 1.00 35.34 81 LEU A O 1
ATOM 596 N N . THR A 1 82 ? 12.220 -8.233 3.207 1.00 37.47 82 THR A N 1
ATOM 597 C CA . THR A 1 82 ? 13.268 -7.573 4.095 1.00 37.47 82 THR A CA 1
ATOM 598 C C . THR A 1 82 ? 14.542 -7.320 3.251 1.00 37.47 82 THR A C 1
ATOM 600 O O . THR A 1 82 ? 14.570 -7.652 2.076 1.00 37.47 82 THR A O 1
ATOM 603 N N . ALA A 1 83 ? 15.705 -6.910 3.787 1.00 31.20 83 ALA A N 1
ATOM 604 C CA . ALA A 1 83 ? 15.974 -5.672 4.526 1.00 31.20 83 ALA A CA 1
ATOM 605 C C . ALA A 1 83 ? 17.474 -5.419 4.841 1.00 31.20 83 ALA A C 1
ATOM 607 O O . ALA A 1 83 ? 17.775 -4.994 5.952 1.00 31.20 83 ALA A O 1
ATOM 608 N N . ASP A 1 84 ? 18.384 -5.468 3.856 1.00 30.91 84 ASP A N 1
ATOM 609 C CA . ASP A 1 84 ? 19.120 -4.213 3.622 1.00 30.91 84 ASP A CA 1
ATOM 610 C C . ASP A 1 84 ? 19.311 -3.813 2.157 1.00 30.91 84 ASP A C 1
ATOM 612 O O . ASP A 1 84 ? 19.491 -4.653 1.286 1.00 30.91 84 ASP A O 1
ATOM 616 N N . ALA A 1 85 ? 19.117 -2.514 1.917 1.00 32.12 85 ALA A N 1
ATOM 617 C CA . ALA A 1 85 ? 19.248 -1.785 0.659 1.00 32.12 85 ALA A CA 1
ATOM 618 C C . ALA A 1 85 ? 19.241 -0.282 0.827 1.00 32.12 85 ALA A C 1
ATOM 620 O O . ALA A 1 85 ? 20.229 0.391 0.581 1.00 32.12 85 ALA A O 1
ATOM 621 N N . LEU A 1 86 ? 18.080 0.242 1.195 1.00 35.97 86 LEU A N 1
ATOM 622 C CA . LEU A 1 86 ? 17.822 1.649 1.408 1.00 35.97 86 LEU A CA 1
ATOM 623 C C . LEU A 1 86 ? 18.470 2.073 2.736 1.00 35.97 86 LEU A C 1
ATOM 625 O O . LEU A 1 86 ? 17.784 2.170 3.745 1.00 35.97 86 LEU A O 1
ATOM 629 N N . ALA A 1 87 ? 19.789 2.272 2.753 1.00 30.33 87 ALA A N 1
ATOM 630 C CA . ALA A 1 87 ? 20.548 2.516 3.988 1.00 30.33 87 ALA A CA 1
ATOM 631 C C . ALA A 1 87 ? 20.019 3.714 4.809 1.00 30.33 87 ALA A C 1
ATOM 633 O O . ALA A 1 87 ? 20.113 3.701 6.037 1.00 30.33 87 ALA A O 1
ATOM 634 N N . ASP A 1 88 ? 19.391 4.691 4.142 1.00 31.73 88 ASP A N 1
ATOM 635 C CA . ASP A 1 88 ? 18.692 5.806 4.790 1.00 31.73 88 ASP A CA 1
ATOM 636 C C . ASP A 1 88 ? 17.155 5.681 4.716 1.00 31.73 88 ASP A C 1
ATOM 638 O O . ASP A 1 88 ? 16.492 5.780 5.745 1.00 31.73 88 ASP A O 1
ATOM 642 N N . VAL A 1 89 ? 16.567 5.346 3.555 1.00 34.81 89 VAL A N 1
ATOM 643 C CA . VAL A 1 89 ? 15.091 5.255 3.392 1.00 34.81 89 VAL A CA 1
ATOM 644 C C . VAL A 1 89 ? 14.458 4.036 4.096 1.00 34.81 89 VAL A C 1
ATOM 646 O O . VAL A 1 89 ? 13.248 4.007 4.305 1.00 34.81 89 VAL A O 1
ATOM 649 N N . ALA A 1 90 ? 15.236 3.036 4.520 1.00 33.12 90 ALA A N 1
ATOM 650 C CA . ALA A 1 90 ? 14.705 1.891 5.262 1.00 33.12 90 ALA A CA 1
ATOM 651 C C . ALA A 1 90 ? 15.052 1.829 6.743 1.00 33.12 90 ALA A C 1
ATOM 653 O O . ALA A 1 90 ? 14.560 0.914 7.398 1.00 33.12 90 ALA A O 1
ATOM 654 N N . ARG A 1 91 ? 15.789 2.794 7.307 1.00 35.44 91 ARG A N 1
ATOM 655 C CA . ARG A 1 91 ? 15.642 3.023 8.755 1.00 35.44 91 ARG A CA 1
ATOM 656 C C . ARG A 1 91 ? 14.182 3.402 9.028 1.00 35.44 91 ARG A C 1
ATOM 658 O O . ARG A 1 91 ? 13.474 2.677 9.717 1.00 35.44 91 ARG A O 1
ATOM 665 N N . GLU A 1 92 ? 13.682 4.396 8.291 1.00 40.69 92 GLU A N 1
ATOM 666 C CA . GLU A 1 92 ? 12.278 4.826 8.340 1.00 40.69 92 GLU A CA 1
ATOM 667 C C . GLU A 1 92 ? 11.254 3.749 7.937 1.00 40.69 92 GLU A C 1
ATOM 669 O O . GLU A 1 92 ? 10.098 3.832 8.351 1.00 40.69 92 GLU A O 1
ATOM 674 N N . SER A 1 93 ? 11.617 2.764 7.104 1.00 40.28 93 SER A N 1
ATOM 675 C CA . SER A 1 93 ? 10.695 1.686 6.712 1.00 40.28 93 SER A CA 1
ATOM 676 C C . SER A 1 93 ? 10.754 0.473 7.640 1.00 40.28 93 SER A C 1
ATOM 678 O O . SER A 1 93 ? 9.740 -0.191 7.802 1.00 40.28 93 SER A O 1
ATOM 680 N N . ALA A 1 94 ? 11.907 0.155 8.238 1.00 39.69 94 ALA A N 1
ATOM 681 C CA . ALA A 1 94 ? 12.040 -0.964 9.170 1.00 39.69 94 ALA A CA 1
ATOM 682 C C . ALA A 1 94 ? 11.447 -0.620 10.539 1.00 39.69 94 ALA A C 1
ATOM 684 O O . ALA A 1 94 ? 10.738 -1.447 11.110 1.00 39.69 94 ALA A O 1
ATOM 685 N N . ASP A 1 95 ? 11.662 0.609 11.016 1.00 45.66 95 ASP A N 1
ATOM 686 C CA . ASP A 1 95 ? 10.992 1.106 12.216 1.00 45.66 95 ASP A CA 1
ATOM 687 C C . ASP A 1 95 ? 9.479 1.187 11.976 1.00 45.66 95 ASP A C 1
ATOM 689 O O . ASP A 1 95 ? 8.728 0.601 12.748 1.00 45.66 95 ASP A O 1
ATOM 693 N N . ALA A 1 96 ? 9.022 1.747 10.847 1.00 44.22 96 ALA A N 1
ATOM 694 C CA . ALA A 1 96 ? 7.592 1.806 10.528 1.00 44.22 96 ALA A CA 1
ATOM 695 C C . ALA A 1 96 ? 6.945 0.432 10.244 1.00 44.22 96 ALA A C 1
ATOM 697 O O . ALA A 1 96 ? 5.762 0.263 10.514 1.00 44.22 96 ALA A O 1
ATOM 698 N N . ALA A 1 97 ? 7.673 -0.565 9.723 1.00 43.78 97 ALA A N 1
ATOM 699 C CA . ALA A 1 97 ? 7.150 -1.928 9.544 1.00 43.78 97 ALA A CA 1
ATOM 700 C C . ALA A 1 97 ? 7.071 -2.695 10.874 1.00 43.78 97 ALA A C 1
ATOM 702 O O . ALA A 1 97 ? 6.121 -3.439 11.107 1.00 43.78 97 ALA A O 1
ATOM 703 N N . LYS A 1 98 ? 8.032 -2.472 11.776 1.00 52.38 98 LYS A N 1
ATOM 704 C CA . LYS A 1 98 ? 8.012 -2.999 13.144 1.00 52.38 98 LYS A CA 1
ATOM 705 C C . LYS A 1 98 ? 6.933 -2.320 13.989 1.00 52.38 98 LYS A C 1
ATOM 707 O O . LYS A 1 98 ? 6.251 -2.993 14.752 1.00 52.38 98 LYS A O 1
ATOM 712 N N . GLU A 1 99 ? 6.747 -1.014 13.826 1.00 52.25 99 GLU A N 1
ATOM 713 C CA . GLU A 1 99 ? 5.659 -0.233 14.417 1.00 52.25 99 GLU A CA 1
ATOM 714 C C . GLU A 1 99 ? 4.303 -0.683 13.855 1.00 52.25 99 GLU A C 1
ATOM 716 O O . GLU A 1 99 ? 3.386 -0.926 14.628 1.00 52.25 99 GLU A O 1
ATOM 721 N N . LEU A 1 100 ? 4.194 -0.933 12.545 1.00 48.38 100 LEU A N 1
ATOM 722 C CA . LEU A 1 100 ? 3.026 -1.552 11.906 1.00 48.38 100 LEU A CA 1
ATOM 723 C C . LEU A 1 100 ? 2.733 -2.948 12.478 1.00 48.38 100 LEU A C 1
ATOM 725 O O . LEU A 1 100 ? 1.599 -3.220 12.855 1.00 48.38 100 LEU A O 1
ATOM 729 N N . GLU A 1 101 ? 3.721 -3.839 12.585 1.00 55.25 101 GLU A N 1
ATOM 730 C CA . GLU A 1 101 ? 3.534 -5.176 13.170 1.00 55.25 101 GLU A CA 1
ATOM 731 C C . GLU A 1 101 ? 3.146 -5.094 14.659 1.00 55.25 101 GLU A C 1
ATOM 733 O O . GLU A 1 101 ? 2.282 -5.840 15.135 1.00 55.25 101 GLU A O 1
ATOM 738 N N . GLN A 1 102 ? 3.718 -4.146 15.404 1.00 61.66 102 GLN A N 1
ATOM 739 C CA . GLN A 1 102 ? 3.340 -3.864 16.787 1.00 61.66 102 GLN A CA 1
ATOM 740 C C . GLN A 1 102 ? 1.908 -3.325 16.886 1.00 61.66 102 GLN A C 1
ATOM 742 O O . GLN A 1 102 ? 1.134 -3.873 17.665 1.00 61.66 102 GLN A O 1
ATOM 747 N N . LEU A 1 103 ? 1.515 -2.347 16.067 1.00 55.09 103 LEU A N 1
ATOM 748 C CA . LEU A 1 103 ? 0.164 -1.775 16.012 1.00 55.09 103 LEU A CA 1
ATOM 749 C C . LEU A 1 103 ? -0.880 -2.811 15.597 1.00 55.09 103 LEU A C 1
ATOM 751 O O . LEU A 1 103 ? -1.909 -2.952 16.258 1.00 55.09 103 LEU A O 1
ATOM 755 N N . LEU A 1 104 ? -0.615 -3.587 14.546 1.00 54.03 104 LEU A N 1
ATOM 756 C CA . LEU A 1 104 ? -1.510 -4.639 14.064 1.00 54.03 104 LEU A CA 1
ATOM 757 C C . LEU A 1 104 ? -1.628 -5.784 15.072 1.00 54.03 104 LEU A C 1
ATOM 759 O O . LEU A 1 104 ? -2.734 -6.255 15.326 1.00 54.03 104 LEU A O 1
ATOM 763 N N . SER A 1 105 ? -0.524 -6.223 15.686 1.00 62.19 105 SER A N 1
ATOM 764 C CA . SER A 1 105 ? -0.567 -7.292 16.692 1.00 62.19 105 SER A CA 1
ATOM 765 C C . SER A 1 105 ? -1.131 -6.822 18.036 1.00 62.19 105 SER A C 1
ATOM 767 O O . SER A 1 105 ? -1.738 -7.629 18.742 1.00 62.19 105 SER A O 1
ATOM 769 N N . ALA A 1 106 ? -0.973 -5.546 18.400 1.00 61.06 106 ALA A N 1
ATOM 770 C CA . ALA A 1 106 ? -1.644 -4.926 19.540 1.00 61.06 106 ALA A CA 1
ATOM 771 C C . ALA A 1 106 ? -3.146 -4.781 19.272 1.00 61.06 106 ALA A C 1
ATOM 773 O O . ALA A 1 106 ? -3.948 -5.144 20.126 1.00 61.06 106 ALA A O 1
ATOM 774 N N . THR A 1 107 ? -3.539 -4.367 18.064 1.00 55.25 107 THR A N 1
ATOM 775 C CA . THR A 1 107 ? -4.951 -4.257 17.668 1.00 55.25 107 THR A CA 1
ATOM 776 C C . THR A 1 107 ? -5.617 -5.625 17.583 1.00 55.25 107 THR A C 1
ATOM 778 O O . THR A 1 107 ? -6.685 -5.814 18.153 1.00 55.25 107 THR A O 1
ATOM 781 N N . ALA A 1 108 ? -4.974 -6.627 16.979 1.00 60.97 108 ALA A N 1
ATOM 782 C CA . ALA A 1 108 ? -5.484 -7.998 16.960 1.00 60.97 108 ALA A CA 1
ATOM 783 C C . ALA A 1 108 ? -5.618 -8.594 18.375 1.00 60.97 108 ALA A C 1
ATOM 785 O O . ALA A 1 108 ? -6.582 -9.313 18.643 1.00 60.97 108 ALA A O 1
ATOM 786 N N . ARG A 1 109 ? -4.698 -8.266 19.297 1.00 67.75 109 ARG A N 1
ATOM 787 C CA . ARG A 1 109 ? -4.809 -8.631 20.720 1.00 67.75 109 ARG A CA 1
ATOM 788 C C . ARG A 1 109 ? -5.967 -7.908 21.408 1.00 67.75 109 ARG A C 1
ATOM 790 O O . ARG A 1 109 ? -6.817 -8.585 21.969 1.00 67.75 109 ARG A O 1
ATOM 797 N N . ALA A 1 110 ? -6.056 -6.582 21.306 1.00 61.38 110 ALA A N 1
ATOM 798 C CA . ALA A 1 110 ? -7.114 -5.786 21.930 1.00 61.38 110 ALA A CA 1
ATOM 799 C C . ALA A 1 110 ? -8.512 -6.189 21.426 1.00 61.38 110 ALA A C 1
ATOM 801 O O . ALA A 1 110 ? -9.402 -6.483 22.220 1.00 61.38 110 ALA A O 1
ATOM 802 N N . LEU A 1 111 ? -8.692 -6.296 20.106 1.00 59.97 111 LEU A N 1
ATOM 803 C CA . LEU A 1 111 ? -9.936 -6.768 19.492 1.00 59.97 111 LEU A CA 1
ATOM 804 C C . LEU A 1 111 ? -10.252 -8.224 19.876 1.00 59.97 111 LEU A C 1
ATOM 806 O O . LEU A 1 111 ? -11.407 -8.550 20.147 1.00 59.97 111 LEU A O 1
ATOM 810 N N . GLY A 1 112 ? -9.236 -9.090 19.950 1.00 63.66 112 GLY A N 1
ATOM 811 C CA . GLY A 1 112 ? -9.384 -10.477 20.387 1.00 63.66 112 GLY A CA 1
ATOM 812 C C . GLY A 1 112 ? -9.771 -10.614 21.863 1.00 63.66 112 GLY A C 1
ATOM 813 O O . GLY A 1 112 ? -10.575 -11.479 22.204 1.00 63.66 112 GLY A O 1
ATOM 814 N N . GLU A 1 113 ? -9.253 -9.758 22.744 1.00 68.00 113 GLU A N 1
ATOM 815 C CA . GLU A 1 113 ? -9.642 -9.696 24.157 1.00 68.00 113 GLU A CA 1
ATOM 816 C C . GLU A 1 113 ? -11.072 -9.182 24.327 1.00 68.00 113 GLU A C 1
ATOM 818 O O . GLU A 1 113 ? -11.860 -9.820 25.028 1.00 68.00 113 GLU A O 1
ATOM 823 N N . VAL A 1 114 ? -11.440 -8.108 23.618 1.00 58.16 114 VAL A N 1
ATOM 824 C CA . VAL A 1 114 ? -12.817 -7.592 23.556 1.00 58.16 114 VAL A CA 1
ATOM 825 C C . VAL A 1 114 ? -13.778 -8.691 23.088 1.00 58.16 114 VAL A C 1
ATOM 827 O O . VAL A 1 114 ? -14.798 -8.934 23.729 1.00 58.16 114 VAL A O 1
ATOM 830 N N . GLN A 1 115 ? -13.441 -9.424 22.023 1.00 65.62 115 GLN A N 1
ATOM 831 C CA . GLN A 1 115 ? -14.296 -10.487 21.485 1.00 65.62 115 GLN A CA 1
ATOM 832 C C . GLN A 1 115 ? -14.374 -11.730 22.393 1.00 65.62 115 GLN A C 1
ATOM 834 O O . GLN A 1 115 ? -15.431 -12.357 22.464 1.00 65.62 115 GLN A O 1
ATOM 839 N N . ARG A 1 116 ? -13.297 -12.074 23.119 1.00 73.12 116 ARG A N 1
ATOM 840 C CA . ARG A 1 116 ? -13.295 -13.159 24.122 1.00 73.12 116 ARG A CA 1
ATOM 841 C C . ARG A 1 116 ? -14.115 -12.815 25.364 1.00 73.12 116 ARG A C 1
ATOM 843 O O . ARG A 1 116 ? -14.867 -13.664 25.829 1.00 73.12 116 ARG A O 1
ATOM 850 N N . LYS A 1 117 ? -13.958 -11.604 25.911 1.00 61.69 117 LYS A N 1
ATOM 851 C CA . LYS A 1 117 ? -14.702 -11.146 27.099 1.00 61.69 117 LYS A CA 1
ATOM 852 C C . LYS A 1 117 ? -16.175 -10.876 26.787 1.00 61.69 117 LYS A C 1
ATOM 854 O O . LYS A 1 117 ? -17.029 -11.101 27.639 1.00 61.69 117 LYS A O 1
ATOM 859 N N . TYR A 1 118 ? -16.473 -10.423 25.569 1.00 61.25 118 TYR A N 1
ATOM 860 C CA . TYR A 1 118 ? -17.807 -9.990 25.157 1.00 61.25 118 TYR A CA 1
ATOM 861 C C . TYR A 1 118 ? -18.256 -10.686 23.862 1.00 61.25 118 TYR A C 1
ATOM 863 O O . TYR A 1 118 ? -18.413 -10.030 22.823 1.00 61.25 118 TYR A O 1
ATOM 871 N N . PRO A 1 119 ? -18.525 -12.008 23.900 1.00 48.22 119 PRO A N 1
ATOM 872 C CA . PRO A 1 119 ? -19.092 -12.713 22.758 1.00 48.22 119 PRO A CA 1
ATOM 873 C C . PRO A 1 119 ? -20.365 -12.008 22.256 1.00 48.22 119 PRO A C 1
ATOM 875 O O . PRO A 1 119 ? -21.149 -11.425 23.015 1.00 48.22 119 PRO A O 1
ATOM 878 N N . GLY A 1 120 ? -20.525 -11.983 20.934 1.00 49.81 120 GLY A N 1
ATOM 879 C CA . GLY A 1 120 ? -21.578 -11.224 20.258 1.00 49.81 120 GLY A CA 1
ATOM 880 C C . GLY A 1 120 ? -21.230 -9.765 19.933 1.00 49.81 120 GLY A C 1
ATOM 881 O O . GLY A 1 120 ? -22.042 -9.103 19.292 1.00 49.81 120 GLY A O 1
ATOM 882 N N . ILE A 1 121 ? -20.052 -9.243 20.304 1.00 52.38 121 ILE A N 1
ATOM 883 C CA . ILE A 1 121 ? -19.493 -8.114 19.546 1.00 52.38 121 ILE A CA 1
ATOM 884 C C . ILE A 1 121 ? -18.994 -8.685 18.217 1.00 52.38 121 ILE A C 1
ATOM 886 O O . ILE A 1 121 ? -18.035 -9.459 18.178 1.00 52.38 121 ILE A O 1
ATOM 890 N N . GLY A 1 122 ? -19.665 -8.312 17.126 1.00 46.41 122 GLY A N 1
ATOM 891 C CA . GLY A 1 122 ? -19.329 -8.698 15.755 1.00 46.41 122 GLY A CA 1
ATOM 892 C C . GLY A 1 122 ? -18.072 -8.004 15.230 1.00 46.41 122 GLY A C 1
ATOM 893 O O . GLY A 1 122 ? -18.109 -7.389 14.166 1.00 46.41 122 GLY A O 1
ATOM 894 N N . VAL A 1 123 ? -16.964 -8.079 15.973 1.00 50.00 123 VAL A N 1
ATOM 895 C CA . VAL A 1 123 ? -15.652 -7.706 15.448 1.00 50.00 123 VAL A CA 1
ATOM 896 C C . VAL A 1 123 ? -15.290 -8.758 14.404 1.00 50.00 123 VAL A C 1
ATOM 898 O O . VAL A 1 123 ? -14.996 -9.907 14.737 1.00 50.00 123 VAL A O 1
ATOM 901 N N . GLY A 1 124 ? -15.369 -8.394 13.125 1.00 50.00 124 GLY A N 1
ATOM 902 C CA . GLY A 1 124 ? -14.752 -9.205 12.080 1.00 50.00 124 GLY A CA 1
ATOM 903 C C . GLY A 1 124 ? -13.260 -9.304 12.379 1.00 50.00 124 GLY A C 1
ATOM 904 O O . GLY A 1 124 ? -12.657 -8.292 12.738 1.00 50.00 124 GLY A O 1
ATOM 905 N N . GLN A 1 125 ? -12.671 -10.497 12.260 1.00 49.50 125 GLN A N 1
ATOM 906 C CA . GLN A 1 125 ? -11.224 -10.631 12.423 1.00 49.50 125 GLN A CA 1
ATOM 907 C C . GLN A 1 125 ? -10.512 -9.624 11.498 1.00 49.50 125 GLN A C 1
ATOM 909 O O . GLN A 1 125 ? -10.930 -9.472 10.340 1.00 49.50 125 GLN A O 1
ATOM 914 N N . PRO A 1 126 ? -9.446 -8.943 11.962 1.00 45.97 126 PRO A N 1
ATOM 915 C CA . PRO A 1 126 ? -8.580 -8.197 11.059 1.00 45.97 126 PRO A CA 1
ATOM 916 C C . PRO A 1 126 ? -8.114 -9.139 9.953 1.00 45.97 126 PRO A C 1
ATOM 918 O O . PRO A 1 126 ? -7.812 -10.304 10.220 1.00 45.97 126 PRO A O 1
ATOM 921 N N . ALA A 1 127 ? -8.126 -8.655 8.709 1.00 44.41 127 ALA A N 1
ATOM 922 C CA . ALA A 1 127 ? -7.952 -9.479 7.516 1.00 44.41 127 ALA A CA 1
ATOM 923 C C . ALA A 1 127 ? -6.525 -10.053 7.430 1.00 44.41 127 ALA A C 1
ATOM 925 O O . ALA A 1 127 ? -5.653 -9.540 6.725 1.00 44.41 127 ALA A O 1
ATOM 926 N N . SER A 1 128 ? -6.301 -11.155 8.144 1.00 40.53 128 SER A N 1
ATOM 927 C CA . SER A 1 128 ? -5.029 -11.874 8.245 1.00 40.53 128 SER A CA 1
ATOM 928 C C . SER A 1 128 ? -4.510 -12.339 6.882 1.00 40.53 128 SER A C 1
ATOM 930 O O . SER A 1 128 ? -3.299 -12.389 6.674 1.00 40.53 128 SER A O 1
ATOM 932 N N . GLY A 1 129 ? -5.418 -12.588 5.931 1.00 36.41 129 GLY A N 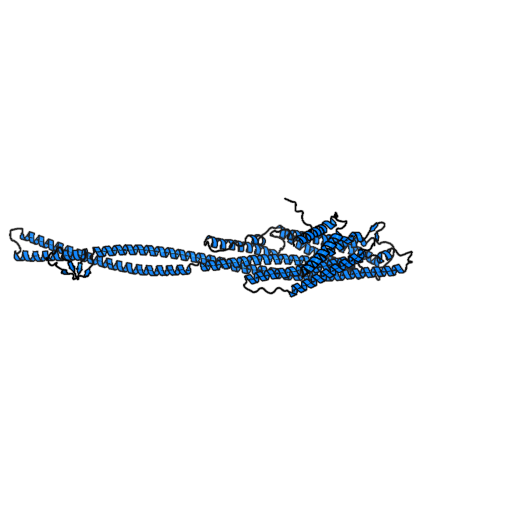1
ATOM 933 C CA . GLY A 1 129 ? -5.091 -12.924 4.544 1.00 36.41 129 GLY A CA 1
ATOM 934 C C . GLY A 1 129 ? -4.389 -11.812 3.753 1.00 36.41 129 GLY A C 1
ATOM 935 O O . GLY A 1 129 ? -3.619 -12.131 2.856 1.00 36.41 129 GLY A O 1
ATOM 936 N N . GLY A 1 130 ? -4.597 -10.530 4.085 1.00 35.75 130 GLY A N 1
ATOM 937 C CA . GLY A 1 130 ? -3.936 -9.407 3.397 1.00 35.75 130 GLY A CA 1
ATOM 938 C C . GLY A 1 130 ? -2.646 -8.948 4.082 1.00 35.75 130 GLY A C 1
ATOM 939 O O . GLY A 1 130 ? -1.627 -8.711 3.436 1.00 35.75 130 GLY A O 1
ATOM 940 N N . LEU A 1 131 ? -2.660 -8.877 5.417 1.00 37.84 131 LEU A N 1
ATOM 941 C CA . LEU A 1 131 ? -1.557 -8.318 6.215 1.00 37.84 131 LEU A CA 1
ATOM 942 C C . LEU A 1 131 ? -0.257 -9.111 6.138 1.00 37.84 131 LEU A C 1
ATOM 944 O O . LEU A 1 131 ? 0.822 -8.544 6.314 1.00 37.84 131 LEU A O 1
ATOM 948 N N . GLY A 1 132 ? -0.348 -10.401 5.811 1.00 37.06 132 GLY A N 1
ATOM 949 C CA . GLY A 1 132 ? 0.828 -11.213 5.559 1.00 37.06 132 GLY A CA 1
ATOM 950 C C . GLY A 1 132 ? 1.745 -10.626 4.480 1.00 37.06 132 GLY A C 1
ATOM 951 O O . GLY A 1 132 ? 2.932 -10.922 4.536 1.00 37.06 132 GLY A O 1
ATOM 952 N N . GLY A 1 133 ? 1.222 -9.849 3.520 1.00 38.59 133 GLY A N 1
ATOM 953 C CA . GLY A 1 133 ? 1.995 -9.182 2.465 1.00 38.59 133 GLY A CA 1
ATOM 954 C C . GLY A 1 133 ? 2.777 -7.942 2.918 1.00 38.59 133 GLY A C 1
ATOM 955 O O . GLY A 1 133 ? 3.816 -7.641 2.344 1.00 38.59 133 GLY A O 1
ATOM 956 N N . ALA A 1 134 ? 2.285 -7.233 3.940 1.00 36.47 134 ALA A N 1
ATOM 957 C CA . ALA A 1 134 ? 2.648 -5.836 4.200 1.00 36.47 134 ALA A CA 1
ATOM 958 C C . ALA A 1 134 ? 3.648 -5.629 5.351 1.00 36.47 134 ALA A C 1
ATOM 960 O O . ALA A 1 134 ? 4.454 -4.705 5.310 1.00 36.47 134 ALA A O 1
ATOM 961 N N . ALA A 1 135 ? 3.598 -6.473 6.385 1.00 34.66 135 ALA A N 1
ATOM 962 C CA . ALA A 1 135 ? 4.439 -6.322 7.578 1.00 34.66 135 ALA A CA 1
ATOM 963 C C . ALA A 1 135 ? 5.751 -7.120 7.511 1.00 34.66 135 ALA A C 1
ATOM 965 O O . ALA A 1 135 ? 6.570 -7.012 8.412 1.00 34.66 135 ALA A O 1
ATOM 966 N N . GLY A 1 136 ? 5.926 -7.963 6.487 1.00 38.94 136 GLY A N 1
ATOM 967 C CA . GLY A 1 136 ? 6.936 -9.017 6.444 1.00 38.94 136 GLY A CA 1
ATOM 968 C C . GLY A 1 136 ? 7.518 -9.191 5.036 1.00 38.94 136 GLY A C 1
ATOM 969 O O . GLY A 1 136 ? 6.777 -9.315 4.082 1.00 38.94 136 GLY A O 1
ATOM 970 N N . LEU A 1 137 ? 8.820 -9.292 4.820 1.00 46.72 137 LEU A N 1
ATOM 971 C CA . LEU A 1 137 ? 9.810 -9.529 5.852 1.00 46.72 137 LEU A CA 1
ATOM 972 C C . LEU A 1 137 ? 10.905 -10.551 5.431 1.00 46.72 137 LEU A C 1
ATOM 974 O O . LEU A 1 137 ? 11.575 -11.033 6.341 1.00 46.72 137 LEU A O 1
ATOM 978 N N . SER A 1 138 ? 11.148 -10.900 4.141 1.00 44.69 138 SER A N 1
ATOM 979 C CA . SER A 1 138 ? 12.249 -11.824 3.714 1.00 44.69 138 SER A CA 1
ATOM 980 C C . SER A 1 138 ? 13.461 -11.197 2.944 1.00 44.69 138 SER A C 1
ATOM 982 O O . SER A 1 138 ? 13.301 -10.475 1.962 1.00 44.69 138 SER A O 1
ATOM 984 N N . ALA A 1 139 ? 14.701 -11.439 3.418 1.00 41.44 139 ALA A N 1
ATOM 985 C CA . ALA A 1 139 ? 15.854 -10.510 3.320 1.00 41.44 139 ALA A CA 1
ATOM 986 C C . ALA A 1 139 ? 16.515 -10.320 1.942 1.00 41.44 139 ALA A C 1
ATOM 988 O O . ALA A 1 139 ? 17.236 -9.339 1.721 1.00 41.44 139 ALA A O 1
ATOM 989 N N . ALA A 1 140 ? 16.261 -11.253 1.027 1.00 42.28 140 ALA A N 1
ATOM 990 C CA . ALA A 1 140 ? 16.794 -11.234 -0.330 1.00 42.28 140 ALA A CA 1
ATOM 991 C C . ALA A 1 140 ? 16.302 -10.018 -1.129 1.00 42.28 140 ALA A C 1
ATOM 993 O O . ALA A 1 140 ? 17.049 -9.466 -1.930 1.00 42.28 140 ALA A O 1
ATOM 994 N N . ALA A 1 141 ? 15.077 -9.556 -0.872 1.00 47.28 141 ALA A N 1
ATOM 995 C CA . ALA A 1 141 ? 14.455 -8.492 -1.645 1.00 47.28 141 ALA A CA 1
ATOM 996 C C . ALA A 1 141 ? 15.197 -7.159 -1.542 1.00 47.28 141 ALA A C 1
ATOM 998 O O . ALA A 1 141 ? 15.523 -6.554 -2.561 1.00 47.28 141 ALA A O 1
ATOM 999 N N . ARG A 1 142 ? 15.522 -6.689 -0.332 1.00 49.12 142 ARG A N 1
ATOM 1000 C CA . ARG A 1 142 ? 16.372 -5.507 -0.225 1.00 49.12 142 ARG A CA 1
ATOM 1001 C C . ARG A 1 142 ? 17.792 -5.836 -0.723 1.00 49.12 142 ARG A C 1
ATOM 1003 O O . ARG A 1 142 ? 18.265 -5.061 -1.532 1.00 49.12 142 ARG A O 1
ATOM 1010 N N . SER A 1 143 ? 18.420 -6.993 -0.465 1.00 48.78 143 SER A N 1
ATOM 1011 C CA . SER A 1 143 ? 19.720 -7.301 -1.121 1.00 48.78 143 SER A CA 1
ATOM 1012 C C . SER A 1 143 ? 19.687 -7.040 -2.643 1.00 48.78 143 SER A C 1
ATOM 1014 O O . SER A 1 143 ? 20.580 -6.370 -3.166 1.00 48.78 143 SER A O 1
ATOM 1016 N N . THR A 1 144 ? 18.587 -7.410 -3.309 1.00 53.91 144 THR A N 1
ATOM 1017 C CA . THR A 1 144 ? 18.281 -7.017 -4.689 1.00 53.91 144 THR A CA 1
ATOM 1018 C C . THR A 1 144 ? 18.166 -5.496 -4.878 1.00 53.91 144 THR A C 1
ATOM 1020 O O . THR A 1 144 ? 18.890 -4.960 -5.710 1.00 53.91 144 THR A O 1
ATOM 1023 N N . PHE A 1 145 ? 17.335 -4.760 -4.123 1.00 56.75 145 PHE A N 1
ATOM 1024 C CA . PHE A 1 145 ? 17.280 -3.280 -4.178 1.00 56.75 145 PHE A CA 1
ATOM 1025 C C . PHE A 1 145 ? 18.644 -2.587 -3.964 1.00 56.75 145 PHE A C 1
ATOM 1027 O O . PHE A 1 145 ? 18.891 -1.557 -4.591 1.00 56.75 145 PHE A O 1
ATOM 1034 N N . GLN A 1 146 ? 19.527 -3.114 -3.108 1.00 60.12 146 GLN A N 1
ATOM 1035 C CA . GLN A 1 146 ? 20.859 -2.544 -2.858 1.00 60.12 146 GLN A CA 1
ATOM 1036 C C . GLN A 1 146 ? 21.710 -2.671 -4.123 1.00 60.12 146 GLN A C 1
ATOM 1038 O O . GLN A 1 146 ? 22.283 -1.690 -4.598 1.00 60.12 146 GLN A O 1
ATOM 1043 N N . SER A 1 147 ? 21.692 -3.858 -4.738 1.00 60.25 147 SER A N 1
ATOM 1044 C CA . SER A 1 147 ? 22.293 -4.100 -6.049 1.00 60.25 147 SER A CA 1
ATOM 1045 C C . SER A 1 147 ? 21.669 -3.226 -7.143 1.00 60.25 147 SER A C 1
ATOM 1047 O O . SER A 1 147 ? 22.415 -2.643 -7.925 1.00 60.25 147 SER A O 1
ATOM 1049 N N . LEU A 1 148 ? 20.337 -3.053 -7.175 1.00 63.03 148 LEU A N 1
ATOM 1050 C CA . LEU A 1 148 ? 19.670 -2.141 -8.115 1.00 63.03 148 LEU A CA 1
ATOM 1051 C C . LEU A 1 148 ? 20.210 -0.708 -7.961 1.00 63.03 148 LEU A C 1
ATOM 1053 O O . LEU A 1 148 ? 20.587 -0.092 -8.954 1.00 63.03 148 LEU A O 1
ATOM 1057 N N . GLN A 1 149 ? 20.283 -0.169 -6.740 1.00 64.56 149 GLN A N 1
ATOM 1058 C CA . GLN A 1 149 ? 20.716 1.213 -6.503 1.00 64.56 149 GLN A CA 1
ATOM 1059 C C . GLN A 1 149 ? 22.202 1.435 -6.840 1.00 64.56 149 GLN A C 1
ATOM 1061 O O . GLN A 1 149 ? 22.547 2.459 -7.441 1.00 64.56 149 GLN A O 1
ATOM 1066 N N . THR A 1 150 ? 23.069 0.467 -6.530 1.00 69.56 150 THR A N 1
ATOM 1067 C CA . THR A 1 150 ? 24.485 0.488 -6.927 1.00 69.56 150 THR A CA 1
ATOM 1068 C C . THR A 1 150 ? 24.626 0.468 -8.450 1.00 69.56 150 THR A C 1
ATOM 1070 O O . THR A 1 150 ? 25.210 1.395 -9.011 1.00 69.56 150 THR A O 1
ATOM 1073 N N . LEU A 1 151 ? 23.988 -0.486 -9.140 1.00 66.19 151 LEU A N 1
ATOM 1074 C CA . LEU A 1 151 ? 24.002 -0.581 -10.607 1.00 66.19 151 LEU A CA 1
ATOM 1075 C C . LEU A 1 151 ? 23.443 0.687 -11.277 1.00 66.19 151 LEU A C 1
ATOM 1077 O O . LEU A 1 151 ? 23.999 1.171 -12.263 1.00 66.19 151 LEU A O 1
ATOM 1081 N N . LEU A 1 152 ? 22.374 1.278 -10.731 1.00 68.94 152 LEU A N 1
ATOM 1082 C CA . LEU A 1 152 ? 21.814 2.546 -11.214 1.00 68.94 152 LEU A CA 1
ATOM 1083 C C . LEU A 1 152 ? 22.795 3.723 -11.067 1.00 68.94 152 LEU A C 1
ATOM 1085 O O . LEU A 1 152 ? 22.706 4.677 -11.842 1.00 68.94 152 LEU A O 1
ATOM 1089 N N . THR A 1 153 ? 23.704 3.680 -10.091 1.00 72.44 153 THR A N 1
ATOM 1090 C CA . THR A 1 153 ? 24.706 4.727 -9.829 1.00 72.44 153 THR A CA 1
ATOM 1091 C C . THR A 1 153 ? 25.955 4.530 -10.693 1.00 72.44 153 THR A C 1
ATOM 1093 O O . THR A 1 153 ? 26.426 5.474 -11.332 1.00 72.44 153 THR A O 1
ATOM 1096 N N . GLU A 1 154 ? 26.445 3.292 -10.798 1.00 72.81 154 GLU A N 1
ATOM 1097 C CA . GLU A 1 154 ? 27.552 2.895 -11.680 1.00 72.81 154 GLU A CA 1
ATOM 1098 C C . GLU A 1 154 ? 27.231 3.154 -13.157 1.00 72.81 154 GLU A C 1
ATOM 1100 O O . GLU A 1 154 ? 28.071 3.672 -13.904 1.00 72.81 154 GLU A O 1
ATOM 1105 N N . ASN A 1 155 ? 25.992 2.873 -13.574 1.00 72.12 155 ASN A N 1
ATOM 1106 C CA . ASN A 1 155 ? 25.513 3.190 -14.915 1.00 72.12 155 ASN A CA 1
ATOM 1107 C C . ASN A 1 155 ? 25.467 4.703 -15.156 1.00 72.12 155 ASN A C 1
ATOM 1109 O O . ASN A 1 155 ? 25.903 5.153 -16.213 1.00 72.12 155 ASN A O 1
ATOM 1113 N N . GLU A 1 156 ? 25.015 5.514 -14.192 1.00 78.94 156 GLU A N 1
ATOM 1114 C CA . GLU A 1 156 ? 25.010 6.975 -14.351 1.00 78.94 156 GLU A CA 1
ATOM 1115 C C . GLU A 1 156 ? 26.433 7.539 -14.504 1.00 78.94 156 GLU A C 1
ATOM 1117 O O . GLU A 1 156 ? 26.674 8.390 -15.363 1.00 78.94 156 GLU A O 1
ATOM 1122 N N . ALA A 1 157 ? 27.392 7.044 -13.716 1.00 75.88 157 ALA A N 1
ATOM 1123 C CA . ALA A 1 157 ? 28.798 7.431 -13.830 1.00 75.88 157 ALA A CA 1
ATOM 1124 C C . ALA A 1 157 ? 29.400 7.016 -15.186 1.00 75.88 157 ALA A C 1
ATOM 1126 O O . ALA A 1 157 ? 30.079 7.813 -15.841 1.00 75.88 157 ALA A O 1
ATOM 1127 N N . SER A 1 158 ? 29.099 5.796 -15.639 1.00 76.31 158 SER A N 1
ATOM 1128 C CA . SER A 1 158 ? 29.564 5.253 -16.921 1.00 76.31 158 SER A CA 1
ATOM 1129 C C . SER A 1 158 ? 28.999 6.019 -18.119 1.00 76.31 158 SER A C 1
ATOM 1131 O O . SER A 1 158 ? 29.742 6.337 -19.051 1.00 76.31 158 SER A O 1
ATOM 1133 N N . LEU A 1 159 ? 27.713 6.381 -18.072 1.00 79.88 159 LEU A N 1
ATOM 1134 C CA . LEU A 1 159 ? 27.057 7.193 -19.097 1.00 79.88 159 LEU A CA 1
ATOM 1135 C C . LEU A 1 159 ? 27.588 8.635 -19.110 1.00 79.88 159 LEU A C 1
ATOM 1137 O O . LEU A 1 159 ? 27.907 9.146 -20.179 1.00 79.88 159 LEU A O 1
ATOM 1141 N N . LYS A 1 160 ? 27.808 9.268 -17.946 1.00 85.25 160 LYS A N 1
ATOM 1142 C CA . LYS A 1 160 ? 28.455 10.596 -17.860 1.00 85.25 160 LYS A CA 1
ATOM 1143 C C . LYS A 1 160 ? 29.876 10.608 -18.431 1.00 85.25 160 LYS A C 1
ATOM 1145 O O . LYS A 1 160 ? 30.293 11.619 -18.994 1.00 85.25 160 LYS A O 1
ATOM 1150 N N . ALA A 1 161 ? 30.630 9.516 -18.292 1.00 81.88 161 ALA A N 1
ATOM 1151 C CA . ALA A 1 161 ? 31.940 9.381 -18.927 1.00 81.88 161 ALA A CA 1
ATOM 1152 C C . ALA A 1 161 ? 31.816 9.240 -20.455 1.00 81.88 161 ALA A C 1
ATOM 1154 O O . ALA A 1 161 ? 32.513 9.937 -21.191 1.00 81.88 161 ALA A O 1
ATOM 1155 N N . ALA A 1 162 ? 30.886 8.407 -20.931 1.00 78.56 162 ALA A N 1
ATOM 1156 C CA . ALA A 1 162 ? 30.614 8.240 -22.358 1.00 78.56 162 ALA A CA 1
ATOM 1157 C C . ALA A 1 162 ? 30.086 9.529 -23.027 1.00 78.56 162 ALA A C 1
ATOM 1159 O O . ALA A 1 162 ? 30.441 9.801 -24.168 1.00 78.56 162 ALA A O 1
ATOM 1160 N N . ASP A 1 163 ? 29.310 10.362 -22.328 1.00 85.00 163 ASP A N 1
ATOM 1161 C CA . ASP A 1 163 ? 28.827 11.662 -22.826 1.00 85.00 163 ASP A CA 1
ATOM 1162 C C . ASP A 1 163 ? 29.955 12.671 -23.071 1.00 85.00 163 ASP A C 1
ATOM 1164 O O . ASP A 1 163 ? 29.937 13.384 -24.075 1.00 85.00 163 ASP A O 1
ATOM 1168 N N . ARG A 1 164 ? 30.986 12.685 -22.217 1.00 86.75 164 ARG A N 1
ATOM 1169 C CA . ARG A 1 164 ? 32.202 13.480 -22.462 1.00 86.75 164 ARG A CA 1
ATOM 1170 C C . ARG A 1 164 ? 32.926 12.990 -23.716 1.00 86.75 164 ARG A C 1
ATOM 1172 O O . ARG A 1 164 ? 33.185 13.788 -24.611 1.00 86.75 164 ARG A O 1
ATOM 1179 N N . GLU A 1 165 ? 33.157 11.681 -23.816 1.00 85.00 165 GLU A N 1
ATOM 1180 C CA . GLU A 1 165 ? 33.820 11.067 -24.974 1.00 85.00 165 GLU A CA 1
ATOM 1181 C C . GLU A 1 165 ? 33.035 11.308 -26.283 1.00 85.00 165 GLU A C 1
ATOM 1183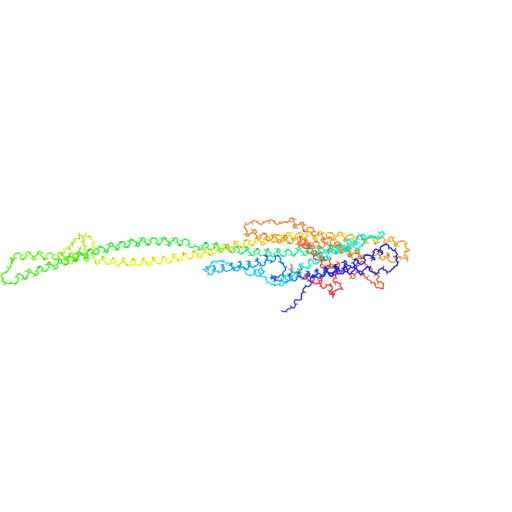 O O . GLU A 1 165 ? 33.625 11.671 -27.297 1.00 85.00 165 GLU A O 1
ATOM 1188 N N . VAL A 1 166 ? 31.700 11.205 -26.282 1.00 84.75 166 VAL A N 1
ATOM 1189 C CA . VAL A 1 166 ? 30.864 11.507 -27.462 1.00 84.75 166 VAL A CA 1
ATOM 1190 C C . VAL A 1 166 ? 30.904 12.994 -27.836 1.00 84.75 166 VAL A C 1
ATOM 1192 O O . VAL A 1 166 ? 30.957 13.318 -29.024 1.00 84.75 166 VAL A O 1
ATOM 1195 N N . LYS A 1 167 ? 30.917 13.915 -26.864 1.00 87.88 167 LYS A N 1
ATOM 1196 C CA . LYS A 1 167 ? 31.051 15.361 -27.126 1.00 87.88 167 LYS A CA 1
ATOM 1197 C C . LYS A 1 167 ? 32.413 15.716 -27.726 1.00 87.88 167 LYS A C 1
ATOM 1199 O O . LYS A 1 167 ? 32.477 16.520 -28.658 1.00 87.88 167 LYS A O 1
ATOM 1204 N N . GLU A 1 168 ? 33.485 15.077 -27.264 1.00 87.69 168 GLU A N 1
ATOM 1205 C CA . GLU A 1 168 ? 34.805 15.168 -27.897 1.00 87.69 168 GLU A CA 1
ATOM 1206 C C . GLU A 1 168 ? 34.742 14.667 -29.351 1.00 87.69 168 GLU A C 1
ATOM 1208 O O . GLU A 1 168 ? 35.111 15.398 -30.268 1.00 87.69 168 GLU A O 1
ATOM 1213 N N . LEU A 1 169 ? 34.170 13.483 -29.602 1.00 83.75 169 LEU A N 1
ATOM 1214 C CA . LEU A 1 169 ? 34.035 12.926 -30.957 1.00 83.75 169 LEU A CA 1
ATOM 1215 C C . LEU A 1 169 ? 33.221 13.822 -31.913 1.00 83.75 169 LEU A C 1
ATOM 1217 O O . LEU A 1 169 ? 33.618 14.003 -33.064 1.00 83.75 169 LEU A O 1
ATOM 1221 N N . LEU A 1 170 ? 32.120 14.428 -31.454 1.00 83.44 170 LEU A N 1
ATOM 1222 C CA . LEU A 1 170 ? 31.292 15.341 -32.259 1.00 83.44 170 LEU A CA 1
ATOM 1223 C C . LEU A 1 170 ? 32.019 16.641 -32.648 1.00 83.44 170 LEU A C 1
ATOM 1225 O O . LEU A 1 170 ? 31.725 17.218 -33.701 1.00 83.44 170 LEU A O 1
ATOM 1229 N N . THR A 1 171 ? 32.962 17.101 -31.818 1.00 87.38 171 THR A N 1
ATOM 1230 C CA . THR A 1 171 ? 33.742 18.331 -32.057 1.00 87.38 171 THR A CA 1
ATOM 1231 C C . THR A 1 171 ? 35.005 18.109 -32.893 1.00 87.38 171 THR A C 1
ATOM 1233 O O . THR A 1 171 ? 35.562 19.078 -33.415 1.00 87.38 171 THR A O 1
ATOM 1236 N N . LEU A 1 172 ? 35.432 16.858 -33.104 1.00 86.56 172 LEU A N 1
ATOM 1237 C CA . LEU A 1 172 ? 36.551 16.544 -33.994 1.00 86.56 172 LEU A CA 1
ATOM 1238 C C . LEU A 1 172 ? 36.271 16.961 -35.445 1.00 86.56 172 LEU A C 1
ATOM 1240 O O . LEU A 1 172 ? 35.184 16.769 -35.995 1.00 86.56 172 LEU A O 1
ATOM 1244 N N . SER A 1 173 ? 37.305 17.493 -36.094 1.00 85.25 173 SER A N 1
ATOM 1245 C CA . SER A 1 173 ? 37.306 17.809 -37.521 1.00 85.25 173 SER A CA 1
ATOM 1246 C C . SER A 1 173 ? 38.659 17.489 -38.152 1.00 85.25 173 SER A C 1
ATOM 1248 O O . SER A 1 173 ? 39.710 17.584 -37.512 1.00 85.25 173 SER A O 1
ATOM 1250 N N . VAL A 1 174 ? 38.626 17.087 -39.420 1.00 80.88 174 VAL A N 1
ATOM 1251 C CA . VAL A 1 174 ? 39.803 16.914 -40.273 1.00 80.88 174 VAL A CA 1
ATOM 1252 C C . VAL A 1 174 ? 39.458 17.516 -41.628 1.00 80.88 174 VAL A C 1
ATOM 1254 O O . VAL A 1 174 ? 38.563 17.027 -42.309 1.00 80.88 174 VAL A O 1
ATOM 1257 N N . GLY A 1 175 ? 40.129 18.606 -42.006 1.00 81.88 175 GLY A N 1
ATOM 1258 C CA . GLY A 1 175 ? 39.824 19.332 -43.243 1.00 81.88 175 GLY A CA 1
ATOM 1259 C C . GLY A 1 175 ? 38.352 19.754 -43.311 1.00 81.88 175 GLY A C 1
ATOM 1260 O O . GLY A 1 175 ? 37.885 20.505 -42.456 1.00 81.88 175 GLY A O 1
ATOM 1261 N N . GLN A 1 176 ? 37.618 19.267 -44.316 1.00 77.19 176 GLN A N 1
ATOM 1262 C CA . GLN A 1 176 ? 36.168 19.499 -44.428 1.00 77.19 176 GLN A CA 1
ATOM 1263 C C . GLN A 1 176 ? 35.292 18.428 -43.751 1.00 77.19 176 GLN A C 1
ATOM 1265 O O . GLN A 1 176 ? 34.087 18.636 -43.613 1.00 77.19 176 GLN A O 1
ATOM 1270 N N . ALA A 1 177 ? 35.864 17.308 -43.300 1.00 75.56 177 ALA A N 1
ATOM 1271 C CA . ALA A 1 177 ? 35.140 16.287 -42.549 1.00 75.56 177 ALA A CA 1
ATOM 1272 C C . ALA A 1 177 ? 34.963 16.717 -41.080 1.00 75.56 177 ALA A C 1
ATOM 1274 O O . ALA A 1 177 ? 35.902 17.198 -40.438 1.00 75.56 177 ALA A O 1
ATOM 1275 N N . ARG A 1 178 ? 33.759 16.533 -40.530 1.00 81.19 178 ARG A N 1
ATOM 1276 C CA . ARG A 1 178 ? 33.400 16.894 -39.148 1.00 81.19 178 ARG A CA 1
ATOM 1277 C C . ARG A 1 178 ? 32.677 15.730 -38.479 1.00 81.19 178 ARG A C 1
ATOM 1279 O O . ARG A 1 178 ? 31.805 15.134 -39.102 1.00 81.19 178 ARG A O 1
ATOM 1286 N N . GLY A 1 179 ? 32.974 15.448 -37.211 1.00 77.38 179 GLY A N 1
ATOM 1287 C CA . GLY A 1 179 ? 32.343 14.350 -36.470 1.00 77.38 179 GLY A CA 1
ATOM 1288 C C . GLY A 1 179 ? 30.819 14.489 -36.366 1.00 77.38 179 GLY A C 1
ATOM 1289 O O . GLY A 1 179 ? 30.084 13.529 -36.560 1.00 77.38 179 GLY A O 1
ATOM 1290 N N . GLN A 1 180 ? 30.324 15.710 -36.179 1.00 81.38 180 GLN A N 1
ATOM 1291 C CA . GLN A 1 180 ? 28.893 16.043 -36.240 1.00 81.38 180 GLN A CA 1
ATOM 1292 C C . GLN A 1 180 ? 28.175 15.662 -37.561 1.00 81.38 180 GLN A C 1
ATOM 1294 O O . GLN A 1 180 ? 26.960 15.479 -37.545 1.00 81.38 180 GLN A O 1
ATOM 1299 N N . ASP A 1 181 ? 28.891 15.486 -38.680 1.00 77.62 181 ASP A N 1
ATOM 1300 C CA . ASP A 1 181 ? 28.342 14.974 -39.951 1.00 77.62 181 ASP A CA 1
ATOM 1301 C C . ASP A 1 181 ? 28.528 13.453 -40.131 1.00 77.62 181 ASP A C 1
ATOM 1303 O O . ASP A 1 181 ? 28.055 12.892 -41.122 1.00 77.62 181 ASP A O 1
ATOM 1307 N N . ASP A 1 182 ? 29.200 12.766 -39.203 1.00 81.00 182 ASP A N 1
ATOM 1308 C CA . ASP A 1 182 ? 29.414 11.324 -39.287 1.00 81.00 182 ASP A CA 1
ATOM 1309 C C . ASP A 1 182 ? 28.193 10.537 -38.762 1.00 81.00 182 ASP A C 1
ATOM 1311 O O . ASP A 1 182 ? 27.707 10.797 -37.652 1.00 81.00 182 ASP A O 1
ATOM 1315 N N . PRO A 1 183 ? 27.664 9.562 -39.527 1.00 77.25 183 PRO A N 1
ATOM 1316 C CA . PRO A 1 183 ? 26.477 8.820 -39.118 1.00 77.25 183 PRO A CA 1
ATOM 1317 C C . PRO A 1 183 ? 26.710 7.919 -37.898 1.00 77.25 183 PRO A C 1
ATOM 1319 O O . PRO A 1 183 ? 25.784 7.747 -37.108 1.00 77.25 183 PRO A O 1
ATOM 1322 N N . VAL A 1 184 ? 27.920 7.381 -37.696 1.00 77.19 184 VAL A N 1
ATOM 1323 C CA . VAL A 1 184 ? 28.222 6.468 -36.580 1.00 77.19 184 VAL A CA 1
ATOM 1324 C C . VAL A 1 184 ? 28.292 7.239 -35.265 1.00 77.19 184 VAL A C 1
ATOM 1326 O O . VAL A 1 184 ? 27.746 6.783 -34.262 1.00 77.19 184 VAL A O 1
ATOM 1329 N N . ILE A 1 185 ? 28.878 8.443 -35.252 1.00 78.81 185 ILE A N 1
ATOM 1330 C CA . ILE A 1 185 ? 28.881 9.279 -34.038 1.00 78.81 185 ILE A CA 1
ATOM 1331 C C . ILE A 1 185 ? 27.458 9.714 -33.673 1.00 78.81 185 ILE A C 1
ATOM 1333 O O . ILE A 1 185 ? 27.086 9.658 -32.502 1.00 78.81 185 ILE A O 1
ATOM 1337 N N . ASN A 1 186 ? 26.635 10.097 -34.655 1.00 81.44 186 ASN A N 1
ATOM 1338 C CA . ASN A 1 186 ? 25.237 10.458 -34.402 1.00 81.44 186 ASN A CA 1
ATOM 1339 C C . ASN A 1 186 ? 24.409 9.259 -33.886 1.00 81.44 186 ASN A C 1
ATOM 1341 O O . ASN A 1 186 ? 23.613 9.425 -32.959 1.00 81.44 186 ASN A O 1
ATOM 1345 N N . GLN A 1 187 ? 24.648 8.043 -34.398 1.00 78.56 187 GLN A N 1
ATOM 1346 C CA . GLN A 1 187 ? 24.075 6.807 -33.844 1.00 78.56 187 GLN A CA 1
ATOM 1347 C C . GLN A 1 187 ? 24.529 6.564 -32.397 1.00 78.56 187 GLN A C 1
ATOM 1349 O O . GLN A 1 187 ? 23.688 6.346 -31.531 1.00 78.56 187 GLN A O 1
ATOM 1354 N N . LEU A 1 188 ? 25.828 6.659 -32.095 1.00 77.94 188 LEU A N 1
ATOM 1355 C CA . LEU A 1 188 ? 26.351 6.481 -30.732 1.00 77.94 188 LEU A CA 1
ATOM 1356 C C . LEU A 1 188 ? 25.802 7.527 -29.757 1.00 77.94 188 LEU A C 1
ATOM 1358 O O . LEU A 1 188 ? 25.431 7.185 -28.636 1.00 77.94 188 LEU A O 1
ATOM 1362 N N . ALA A 1 189 ? 25.691 8.785 -30.186 1.00 83.25 189 ALA A N 1
ATOM 1363 C CA . ALA A 1 189 ? 25.095 9.856 -29.396 1.00 83.25 189 ALA A CA 1
ATOM 1364 C C . ALA A 1 189 ? 23.601 9.611 -29.121 1.00 83.25 189 ALA A C 1
ATOM 1366 O O . ALA A 1 189 ? 23.114 9.954 -28.040 1.00 83.25 189 ALA A O 1
ATOM 1367 N N . SER A 1 190 ? 22.881 9.029 -30.086 1.00 85.00 190 SER A N 1
ATOM 1368 C CA . SER A 1 190 ? 21.483 8.617 -29.936 1.00 85.00 190 SER A CA 1
ATOM 1369 C C . SER A 1 190 ? 21.344 7.437 -28.971 1.00 85.00 190 SER A C 1
ATOM 1371 O O . SER A 1 190 ? 20.587 7.543 -28.009 1.00 85.00 190 SER A O 1
ATOM 1373 N N . ILE A 1 191 ? 22.137 6.370 -29.142 1.00 79.12 191 ILE A N 1
ATOM 1374 C CA . ILE A 1 191 ? 22.164 5.213 -28.229 1.00 79.12 191 ILE A CA 1
ATOM 1375 C C . ILE A 1 191 ? 22.488 5.674 -26.804 1.00 79.12 191 ILE A C 1
ATOM 1377 O O . ILE A 1 191 ? 21.813 5.272 -25.866 1.00 79.12 191 ILE A O 1
ATOM 1381 N N . LEU A 1 192 ? 23.471 6.557 -26.623 1.00 81.06 192 LEU A N 1
ATOM 1382 C CA . LEU A 1 192 ? 23.831 7.098 -25.314 1.00 81.06 192 LEU A CA 1
ATOM 1383 C C . LEU A 1 192 ? 22.669 7.851 -24.640 1.00 81.06 192 LEU A C 1
ATOM 1385 O O . LEU A 1 192 ? 22.381 7.616 -23.467 1.00 81.06 192 LEU A O 1
ATOM 1389 N N . ALA A 1 193 ? 21.989 8.737 -25.372 1.00 85.88 193 ALA A N 1
ATOM 1390 C CA . ALA A 1 193 ? 20.822 9.455 -24.857 1.00 85.88 193 ALA A CA 1
ATOM 1391 C C . ALA A 1 193 ? 19.650 8.497 -24.560 1.00 85.88 193 ALA A C 1
ATOM 1393 O O . ALA A 1 193 ? 18.977 8.637 -23.541 1.00 85.88 193 ALA A O 1
ATOM 1394 N N . TYR A 1 194 ? 19.471 7.457 -25.378 1.00 83.38 194 TYR A N 1
ATOM 1395 C CA . TYR A 1 194 ? 18.502 6.389 -25.144 1.00 83.38 194 TYR A CA 1
ATOM 1396 C C . TYR A 1 194 ? 18.807 5.600 -23.857 1.00 83.38 194 TYR A C 1
ATOM 1398 O O . TYR A 1 194 ? 17.894 5.350 -23.074 1.00 83.38 194 TYR A O 1
ATOM 1406 N N . GLN A 1 195 ? 20.079 5.295 -23.565 1.00 80.69 195 GLN A N 1
ATOM 1407 C CA . GLN A 1 195 ? 20.468 4.666 -22.294 1.00 80.69 195 GLN A CA 1
ATOM 1408 C C . GLN A 1 195 ? 20.221 5.569 -21.079 1.00 80.69 195 GLN A C 1
ATOM 1410 O O . GLN A 1 195 ? 19.800 5.080 -20.032 1.00 80.69 195 GLN A O 1
ATOM 1415 N N . HIS A 1 196 ? 20.434 6.884 -21.204 1.00 83.75 196 HIS A N 1
ATOM 1416 C CA . HIS A 1 196 ? 20.021 7.837 -20.169 1.00 83.75 196 HIS A CA 1
ATOM 1417 C C . HIS A 1 196 ? 18.500 7.809 -19.945 1.00 83.75 196 HIS A C 1
ATOM 1419 O O . HIS A 1 196 ? 18.061 7.820 -18.794 1.00 83.75 196 HIS A O 1
ATOM 1425 N N . GLY A 1 197 ? 17.712 7.710 -21.021 1.00 80.06 197 GLY A N 1
ATOM 1426 C CA . GLY A 1 197 ? 16.259 7.543 -20.956 1.00 80.06 197 GLY A CA 1
ATOM 1427 C C . GLY A 1 197 ? 15.842 6.261 -20.233 1.00 80.06 197 GLY A C 1
ATOM 1428 O O . GLY A 1 197 ? 15.066 6.325 -19.283 1.00 80.06 197 GLY A O 1
ATOM 1429 N N . LEU A 1 198 ? 16.420 5.111 -20.603 1.00 79.56 198 LEU A N 1
ATOM 1430 C CA . LEU A 1 198 ? 16.172 3.828 -19.932 1.00 79.56 198 LEU A CA 1
ATOM 1431 C C . LEU A 1 198 ? 16.564 3.857 -18.448 1.00 79.56 198 LEU A C 1
ATOM 1433 O O . LEU A 1 198 ? 15.834 3.332 -17.609 1.00 79.56 198 LEU A O 1
ATOM 1437 N N . LEU A 1 199 ? 17.689 4.488 -18.096 1.00 77.50 199 LEU A N 1
ATOM 1438 C CA . LEU A 1 199 ? 18.124 4.606 -16.704 1.00 77.50 199 LEU A CA 1
ATOM 1439 C C . LEU A 1 199 ? 17.120 5.406 -15.858 1.00 77.50 199 LEU A C 1
ATOM 1441 O O . LEU A 1 199 ? 16.779 4.986 -14.752 1.00 77.50 199 LEU A O 1
ATOM 1445 N N . ALA A 1 200 ? 16.635 6.533 -16.383 1.00 81.25 200 ALA A N 1
ATOM 1446 C CA . ALA A 1 200 ? 15.652 7.379 -15.712 1.00 81.25 200 ALA A CA 1
ATOM 1447 C C . ALA A 1 200 ? 14.264 6.707 -15.641 1.00 81.25 200 ALA A C 1
ATOM 1449 O O . ALA A 1 200 ? 13.642 6.696 -14.581 1.00 81.25 200 ALA A O 1
ATOM 1450 N N . ALA A 1 201 ? 13.822 6.032 -16.709 1.00 80.12 201 ALA A N 1
ATOM 1451 C CA . ALA A 1 201 ? 12.593 5.233 -16.711 1.00 80.12 201 ALA A CA 1
ATOM 1452 C C . ALA A 1 201 ? 12.631 4.112 -15.652 1.00 80.12 201 ALA A C 1
ATOM 1454 O O . ALA A 1 201 ? 11.675 3.915 -14.903 1.00 80.12 201 ALA A O 1
ATOM 1455 N N . ASN A 1 202 ? 13.771 3.427 -15.515 1.00 75.19 202 ASN A N 1
ATOM 1456 C CA . ASN A 1 202 ? 13.965 2.398 -14.492 1.00 75.19 202 ASN A CA 1
ATOM 1457 C C . ASN A 1 202 ? 13.927 2.970 -13.063 1.00 75.19 202 ASN A C 1
ATOM 1459 O O . ASN A 1 202 ? 13.414 2.308 -12.160 1.00 75.19 202 ASN A O 1
ATOM 1463 N N . ARG A 1 203 ? 14.427 4.196 -12.846 1.00 78.31 203 ARG A N 1
ATOM 1464 C CA . ARG A 1 203 ? 14.299 4.910 -11.559 1.00 78.31 203 ARG A CA 1
ATOM 1465 C C . ARG A 1 203 ? 12.851 5.299 -11.265 1.00 78.31 203 ARG A C 1
ATOM 1467 O O . ARG A 1 203 ? 12.406 5.130 -10.132 1.00 78.31 203 ARG A O 1
ATOM 1474 N N . ALA A 1 204 ? 12.112 5.764 -12.272 1.00 80.12 204 ALA A N 1
ATOM 1475 C CA . ALA A 1 204 ? 10.700 6.110 -12.140 1.00 80.12 204 ALA A CA 1
ATOM 1476 C C . ALA A 1 204 ? 9.832 4.901 -11.739 1.00 80.12 204 ALA A C 1
ATOM 1478 O O . ALA A 1 204 ? 9.051 5.012 -10.794 1.00 80.12 204 ALA A O 1
ATOM 1479 N N . ASP A 1 205 ? 9.997 3.737 -12.385 1.00 76.56 205 ASP A N 1
ATOM 1480 C CA . ASP A 1 205 ? 9.260 2.517 -12.005 1.00 76.56 205 ASP A CA 1
ATOM 1481 C C . ASP A 1 205 ? 9.607 2.046 -10.586 1.00 76.56 205 ASP A C 1
ATOM 1483 O O . ASP A 1 205 ? 8.717 1.695 -9.813 1.00 76.56 205 ASP A O 1
ATOM 1487 N N . LEU A 1 206 ? 10.889 2.097 -10.202 1.00 72.06 206 LEU A N 1
ATOM 1488 C CA . LEU A 1 206 ? 11.321 1.726 -8.853 1.00 72.06 206 LEU A CA 1
ATOM 1489 C C . LEU A 1 206 ? 10.637 2.593 -7.784 1.00 72.06 206 LEU A C 1
ATOM 1491 O O . LEU A 1 206 ? 10.096 2.073 -6.809 1.00 72.06 206 LEU A O 1
ATOM 1495 N N . LEU A 1 207 ? 10.613 3.912 -7.997 1.00 76.44 207 LEU A N 1
ATOM 1496 C CA . LEU A 1 207 ? 9.938 4.867 -7.117 1.00 76.44 207 LEU A CA 1
ATOM 1497 C C . LEU A 1 207 ? 8.418 4.649 -7.079 1.00 76.44 207 LEU A C 1
ATOM 1499 O O . LEU A 1 207 ? 7.807 4.847 -6.030 1.00 76.44 207 LEU A O 1
ATOM 1503 N N . ARG A 1 208 ? 7.803 4.198 -8.181 1.00 75.38 208 ARG A N 1
ATOM 1504 C CA . ARG A 1 208 ? 6.376 3.847 -8.218 1.00 75.38 208 ARG A CA 1
ATOM 1505 C C . ARG A 1 208 ? 6.029 2.588 -7.455 1.00 75.38 208 ARG A C 1
ATOM 1507 O O . ARG A 1 208 ? 5.035 2.609 -6.739 1.00 75.38 208 ARG A O 1
ATOM 1514 N N . ARG A 1 209 ? 6.820 1.522 -7.587 1.00 72.38 209 ARG A N 1
ATOM 1515 C CA . ARG A 1 209 ? 6.630 0.292 -6.802 1.00 72.38 209 ARG A CA 1
ATOM 1516 C C . ARG A 1 209 ? 6.687 0.621 -5.312 1.00 72.38 209 ARG A C 1
ATOM 1518 O O . ARG A 1 209 ? 5.713 0.401 -4.605 1.00 72.38 209 ARG A O 1
ATOM 1525 N N . LEU A 1 210 ? 7.731 1.343 -4.901 1.00 71.25 210 LEU A N 1
ATOM 1526 C CA . LEU A 1 210 ? 7.882 1.840 -3.532 1.00 71.25 210 LEU A CA 1
ATOM 1527 C C . LEU A 1 210 ? 6.735 2.764 -3.073 1.00 71.25 210 LEU A C 1
ATOM 1529 O O . LEU A 1 210 ? 6.422 2.786 -1.887 1.00 71.25 210 LEU A O 1
ATOM 1533 N N . ALA A 1 211 ? 6.111 3.548 -3.957 1.00 74.12 211 ALA A N 1
ATOM 1534 C CA . ALA A 1 211 ? 4.922 4.332 -3.605 1.00 74.12 211 ALA A CA 1
ATOM 1535 C C . ALA A 1 211 ? 3.661 3.459 -3.473 1.00 74.12 211 ALA A C 1
ATOM 1537 O O . ALA A 1 211 ? 2.843 3.687 -2.587 1.00 74.12 211 ALA A O 1
ATOM 1538 N N . SER A 1 212 ? 3.507 2.454 -4.340 1.00 71.94 212 SER A N 1
ATOM 1539 C CA . SER A 1 212 ? 2.404 1.490 -4.297 1.00 71.94 212 SER A CA 1
ATOM 1540 C C . SER A 1 212 ? 2.431 0.658 -3.013 1.00 71.94 212 SER A C 1
ATOM 1542 O O . SER A 1 212 ? 1.378 0.424 -2.422 1.00 71.94 212 SER A O 1
ATOM 1544 N N . ASP A 1 213 ? 3.622 0.263 -2.558 1.00 68.00 213 ASP A N 1
ATOM 1545 C CA . ASP A 1 213 ? 3.816 -0.469 -1.304 1.00 68.00 213 ASP A CA 1
ATOM 1546 C C . ASP A 1 213 ? 3.409 0.391 -0.092 1.00 68.00 213 ASP A C 1
ATOM 1548 O O . ASP A 1 213 ? 2.606 -0.047 0.735 1.00 68.00 213 ASP A O 1
ATOM 1552 N N . ASP A 1 214 ? 3.877 1.647 -0.025 1.00 69.56 214 ASP A N 1
ATOM 1553 C CA . ASP A 1 214 ? 3.483 2.605 1.024 1.00 69.56 214 ASP A CA 1
ATOM 1554 C C . ASP A 1 214 ? 1.955 2.826 1.046 1.00 69.56 214 ASP A C 1
ATOM 1556 O O . ASP A 1 214 ? 1.335 2.821 2.113 1.00 69.56 214 ASP A O 1
ATOM 1560 N N . PHE A 1 215 ? 1.324 2.978 -0.125 1.00 70.69 215 PHE A N 1
ATOM 1561 C CA . PHE A 1 215 ? -0.132 3.104 -0.245 1.00 70.69 215 PHE A CA 1
ATOM 1562 C C . PHE A 1 215 ? -0.880 1.842 0.218 1.00 70.69 215 PHE A C 1
ATOM 1564 O O . PHE A 1 215 ? -1.922 1.953 0.868 1.00 70.69 215 PHE A O 1
ATOM 1571 N N . GLY A 1 216 ? -0.352 0.648 -0.072 1.00 67.88 216 GLY A N 1
ATOM 1572 C CA . GLY A 1 216 ? -0.904 -0.621 0.410 1.00 67.88 216 GLY A CA 1
ATOM 1573 C C . GLY A 1 216 ? -0.859 -0.736 1.937 1.00 67.88 216 GLY A C 1
ATOM 1574 O O . GLY A 1 216 ? -1.846 -1.138 2.560 1.00 67.88 216 GLY A O 1
ATOM 1575 N N . VAL A 1 217 ? 0.249 -0.310 2.554 1.00 67.62 217 VAL A N 1
ATOM 1576 C CA . VAL A 1 217 ? 0.391 -0.244 4.019 1.00 67.62 217 VAL A CA 1
ATOM 1577 C C . VAL A 1 217 ? -0.594 0.755 4.633 1.00 67.62 217 VAL A C 1
ATOM 1579 O O . VAL A 1 217 ? -1.294 0.413 5.590 1.00 67.62 217 VAL A O 1
ATOM 1582 N N . ALA A 1 218 ? -0.711 1.960 4.066 1.00 70.81 218 ALA A N 1
ATOM 1583 C CA . ALA A 1 218 ? -1.671 2.967 4.521 1.00 70.81 218 ALA A CA 1
ATOM 1584 C C . ALA A 1 218 ? -3.123 2.450 4.470 1.00 70.81 218 ALA A C 1
ATOM 1586 O O . ALA A 1 218 ? -3.862 2.553 5.450 1.00 70.81 218 ALA A O 1
ATOM 1587 N N . ALA A 1 219 ? -3.525 1.803 3.371 1.00 69.12 219 ALA A N 1
ATOM 1588 C CA . ALA A 1 219 ? -4.861 1.218 3.241 1.00 69.12 219 ALA A CA 1
ATOM 1589 C C . ALA A 1 219 ? -5.145 0.136 4.306 1.00 69.12 219 ALA A C 1
ATOM 1591 O O . ALA A 1 219 ? -6.250 0.073 4.856 1.00 69.12 219 ALA A O 1
ATOM 1592 N N . ALA A 1 220 ? -4.148 -0.687 4.649 1.00 67.69 220 ALA A N 1
ATOM 1593 C CA . ALA A 1 220 ? -4.265 -1.696 5.701 1.00 67.69 220 ALA A CA 1
ATOM 1594 C C . ALA A 1 220 ? -4.408 -1.081 7.111 1.00 67.69 220 ALA A C 1
ATOM 1596 O O . ALA A 1 220 ? -5.225 -1.549 7.914 1.00 67.69 220 ALA A O 1
ATOM 1597 N N . LEU A 1 221 ? -3.671 -0.004 7.398 1.00 69.12 221 LEU A N 1
ATOM 1598 C CA . LEU A 1 221 ? -3.790 0.766 8.641 1.00 69.12 221 LEU A CA 1
ATOM 1599 C C . LEU A 1 221 ? -5.168 1.429 8.778 1.00 69.12 221 LEU A C 1
ATOM 1601 O O . LEU A 1 221 ? -5.809 1.298 9.820 1.00 69.12 221 LEU A O 1
ATOM 1605 N N . LEU A 1 222 ? -5.683 2.065 7.722 1.00 72.44 222 LEU A N 1
ATOM 1606 C CA . LEU A 1 222 ? -7.015 2.683 7.749 1.00 72.44 222 LEU A CA 1
ATOM 1607 C C . LEU A 1 222 ? -8.140 1.644 7.893 1.00 72.44 222 LEU A C 1
ATOM 1609 O O . LEU A 1 222 ? -9.092 1.866 8.642 1.00 72.44 222 LEU A O 1
ATOM 1613 N N . SER A 1 223 ? -8.019 0.480 7.245 1.00 71.12 223 SER A N 1
ATOM 1614 C CA . SER A 1 223 ? -8.940 -0.651 7.451 1.00 71.12 223 SER A CA 1
ATOM 1615 C C . SER A 1 223 ? -8.961 -1.100 8.921 1.00 71.12 223 SER A C 1
ATOM 1617 O O . SER A 1 223 ? -10.028 -1.301 9.508 1.00 71.12 223 SER A O 1
ATOM 1619 N N . THR A 1 224 ? -7.785 -1.155 9.552 1.00 69.75 224 THR A N 1
ATOM 1620 C CA . THR A 1 224 ? -7.627 -1.463 10.982 1.00 69.75 224 THR A CA 1
ATOM 1621 C C . THR A 1 224 ? -8.275 -0.386 11.864 1.00 69.75 224 THR A C 1
ATOM 1623 O O . THR A 1 224 ? -9.037 -0.714 12.777 1.00 69.75 224 THR A O 1
ATOM 1626 N N . ALA A 1 225 ? -8.084 0.898 11.545 1.00 76.12 225 ALA A N 1
ATOM 1627 C CA . ALA A 1 225 ? -8.727 2.013 12.241 1.00 76.12 225 ALA A CA 1
ATOM 1628 C C . ALA A 1 225 ? -10.268 1.970 12.144 1.00 76.12 225 ALA A C 1
ATOM 1630 O O . ALA A 1 225 ? -10.958 2.232 13.131 1.00 76.12 225 ALA A O 1
ATOM 1631 N N . VAL A 1 226 ? -10.835 1.574 10.996 1.00 75.31 226 VAL A N 1
ATOM 1632 C CA . VAL A 1 226 ? -12.291 1.375 10.838 1.00 75.31 226 VAL A CA 1
ATOM 1633 C C . VAL A 1 226 ? -12.809 0.229 11.709 1.00 75.31 226 VAL A C 1
ATOM 1635 O O . VAL A 1 226 ? -13.877 0.356 12.313 1.00 75.31 226 VAL A O 1
ATOM 1638 N N . GLN A 1 227 ? -12.068 -0.877 11.823 1.00 73.44 227 GLN A N 1
ATOM 1639 C CA . GLN A 1 227 ? -12.430 -1.968 12.734 1.00 73.44 227 GLN A CA 1
ATOM 1640 C C . GLN A 1 227 ? -12.369 -1.524 14.203 1.00 73.44 227 GLN A C 1
ATOM 1642 O O . GLN A 1 227 ? -13.306 -1.796 14.957 1.00 73.44 227 GLN A O 1
ATOM 1647 N N . GLY A 1 228 ? -11.338 -0.764 14.587 1.00 75.31 228 GLY A N 1
ATOM 1648 C CA . GLY A 1 228 ? -11.233 -0.149 15.912 1.00 75.31 228 GLY A CA 1
ATOM 1649 C C . GLY A 1 228 ? -12.405 0.789 16.224 1.00 75.31 228 GLY A C 1
ATOM 1650 O O . GLY A 1 228 ? -13.026 0.655 17.275 1.00 75.31 228 GLY A O 1
ATOM 1651 N N . ARG A 1 229 ? -12.814 1.653 15.282 1.00 81.50 229 ARG A N 1
ATOM 1652 C CA . ARG A 1 229 ? -14.015 2.504 15.431 1.00 81.50 229 ARG A CA 1
ATOM 1653 C C . ARG A 1 229 ? -15.297 1.699 15.653 1.00 81.50 229 ARG A C 1
ATOM 1655 O O . ARG A 1 229 ? -16.083 2.051 16.527 1.00 81.50 229 ARG A O 1
ATOM 1662 N N . ARG A 1 230 ? -15.498 0.590 14.929 1.00 77.12 230 ARG A N 1
ATOM 1663 C CA . ARG A 1 230 ? -16.647 -0.311 15.162 1.00 77.12 230 ARG A CA 1
ATOM 1664 C C . ARG A 1 230 ? -16.605 -0.952 16.554 1.00 77.12 230 ARG A C 1
ATOM 1666 O O . ARG A 1 230 ? -17.650 -1.091 17.187 1.00 77.12 230 ARG A O 1
ATOM 1673 N N . ALA A 1 231 ? -15.417 -1.318 17.039 1.00 74.12 231 ALA A N 1
ATOM 1674 C CA . ALA A 1 231 ? -15.244 -1.845 18.390 1.00 74.12 231 ALA A CA 1
ATOM 1675 C C . ALA A 1 231 ? -15.529 -0.785 19.469 1.00 74.12 231 ALA A C 1
ATOM 1677 O O . ALA A 1 231 ? -16.208 -1.102 20.441 1.00 74.12 231 ALA A O 1
ATOM 1678 N N . LEU A 1 232 ? -15.111 0.472 19.272 1.00 83.31 232 LEU A N 1
ATOM 1679 C CA . LEU A 1 232 ? -15.429 1.591 20.172 1.00 83.31 232 LEU A CA 1
ATOM 1680 C C . LEU A 1 232 ? -16.940 1.788 20.326 1.00 83.31 232 LEU A C 1
ATOM 1682 O O . LEU A 1 232 ? -17.439 1.760 21.448 1.00 83.31 232 LEU A O 1
ATOM 1686 N N . THR A 1 233 ? -17.688 1.872 19.218 1.00 80.94 233 THR A N 1
ATOM 1687 C CA . THR A 1 233 ? -19.160 1.975 19.261 1.00 80.94 233 THR A CA 1
ATOM 1688 C C . THR A 1 233 ? -19.797 0.799 20.012 1.00 80.94 233 THR A C 1
ATOM 1690 O O . THR A 1 233 ? -20.762 0.980 20.757 1.00 80.94 233 THR A O 1
ATOM 1693 N N . ALA A 1 234 ? -19.250 -0.413 19.871 1.00 76.00 234 ALA A N 1
ATOM 1694 C CA . ALA A 1 234 ? -19.743 -1.579 20.598 1.00 76.00 234 ALA A CA 1
ATOM 1695 C C . ALA A 1 234 ? -19.417 -1.539 22.105 1.00 76.00 234 ALA A C 1
ATOM 1697 O O . ALA A 1 234 ? -20.283 -1.879 22.912 1.00 76.00 234 ALA A O 1
ATOM 1698 N N . ILE A 1 235 ? -18.220 -1.090 22.495 1.00 79.50 235 ILE A N 1
ATOM 1699 C CA . ILE A 1 235 ? -17.821 -0.888 23.900 1.00 79.50 235 ILE A CA 1
ATOM 1700 C C . ILE A 1 235 ? -18.707 0.178 24.563 1.00 79.50 235 ILE A C 1
ATOM 1702 O O . ILE A 1 235 ? -19.253 -0.050 25.645 1.00 79.50 235 ILE A O 1
ATOM 1706 N N . GLU A 1 236 ? -18.936 1.305 23.885 1.00 82.50 236 GLU A N 1
ATOM 1707 C CA . GLU A 1 236 ? -19.816 2.377 24.362 1.00 82.50 236 GLU A CA 1
ATOM 1708 C C . GLU A 1 236 ? -21.260 1.876 24.538 1.00 82.50 236 GLU A C 1
ATOM 1710 O O . GLU A 1 236 ? -21.859 2.100 25.589 1.00 82.50 236 GLU A O 1
ATOM 1715 N N . SER A 1 237 ? -21.780 1.080 23.592 1.00 79.56 237 SER A N 1
ATOM 1716 C CA . SER A 1 237 ? -23.125 0.482 23.688 1.00 79.56 237 SER A CA 1
ATOM 1717 C C . SER A 1 237 ? -23.307 -0.523 24.839 1.00 79.56 237 SER A C 1
ATOM 1719 O O . SER A 1 237 ? -24.437 -0.780 25.252 1.00 79.56 237 SER A O 1
ATOM 1721 N N . ARG A 1 238 ? -22.212 -1.105 25.355 1.00 77.31 238 ARG A N 1
ATOM 1722 C CA . ARG A 1 238 ? -22.219 -2.123 26.425 1.00 77.31 238 ARG A CA 1
ATOM 1723 C C . ARG A 1 238 ? -21.772 -1.591 27.787 1.00 77.31 238 ARG A C 1
ATOM 1725 O O . ARG A 1 238 ? -21.775 -2.345 28.757 1.00 77.31 238 ARG A O 1
ATOM 1732 N N . THR A 1 239 ? -21.404 -0.314 27.888 1.00 81.75 239 THR A N 1
ATOM 1733 C CA . THR A 1 239 ? -20.990 0.291 29.161 1.00 81.75 239 THR A CA 1
ATOM 1734 C C . THR A 1 239 ? -22.191 0.345 30.125 1.00 81.75 239 THR A C 1
ATOM 1736 O O . THR A 1 239 ? -23.213 0.940 29.777 1.00 81.75 239 THR A O 1
ATOM 1739 N N . PRO A 1 240 ? -22.120 -0.247 31.337 1.00 82.12 240 PRO A N 1
ATOM 1740 C CA . PRO A 1 240 ? -23.287 -0.515 32.192 1.00 82.12 240 PRO A CA 1
ATOM 1741 C C . PRO A 1 240 ? -23.847 0.717 32.938 1.00 82.12 240 PRO A C 1
ATOM 1743 O O . PRO A 1 240 ? -24.398 0.594 34.028 1.00 82.12 240 PRO A O 1
ATOM 1746 N N . THR A 1 241 ? -23.757 1.919 32.362 1.00 82.88 241 THR A N 1
ATOM 1747 C CA . THR A 1 241 ? -24.117 3.203 32.996 1.00 82.88 241 THR A CA 1
ATOM 1748 C C . THR A 1 241 ? -25.558 3.245 33.522 1.00 82.88 241 THR A C 1
ATOM 1750 O O . THR A 1 241 ? -25.816 3.809 34.585 1.00 82.88 241 THR A O 1
ATOM 1753 N N . ALA A 1 242 ? -26.507 2.641 32.799 1.00 82.50 242 ALA A N 1
ATOM 1754 C CA . ALA A 1 242 ? -27.903 2.556 33.231 1.00 82.50 242 ALA A CA 1
ATOM 1755 C C . ALA A 1 242 ? -28.102 1.559 34.389 1.00 82.50 242 ALA A C 1
ATOM 1757 O O . ALA A 1 242 ? -28.865 1.839 35.311 1.00 82.50 242 ALA A O 1
ATOM 1758 N N . LEU A 1 243 ? -27.384 0.429 34.365 1.00 82.25 243 LEU A N 1
ATOM 1759 C CA . LEU A 1 243 ? -27.429 -0.595 35.411 1.00 82.25 243 LEU A CA 1
ATOM 1760 C C . LEU A 1 243 ? -26.823 -0.079 36.723 1.00 82.25 243 LEU A C 1
ATOM 1762 O O . LEU A 1 243 ? -27.433 -0.251 37.773 1.00 82.25 243 LEU A O 1
ATOM 1766 N N . VAL A 1 244 ? -25.677 0.608 36.658 1.00 87.81 244 VAL A N 1
ATOM 1767 C CA . VAL A 1 244 ? -25.034 1.232 37.828 1.00 87.81 244 VAL A CA 1
ATOM 1768 C C . VAL A 1 244 ? -25.999 2.199 38.522 1.00 87.81 244 VAL A C 1
ATOM 1770 O O . VAL A 1 244 ? -26.265 2.026 39.708 1.00 87.81 244 VAL A O 1
ATOM 1773 N N . ARG A 1 245 ? -26.637 3.123 37.782 1.00 89.50 245 ARG A N 1
ATOM 1774 C CA . ARG A 1 245 ? -27.663 4.022 38.353 1.00 89.50 245 ARG A CA 1
ATOM 1775 C C . ARG A 1 245 ? -28.833 3.278 38.997 1.00 89.50 245 ARG A C 1
ATOM 1777 O O . ARG A 1 245 ? -29.319 3.707 40.041 1.00 89.50 245 ARG A O 1
ATOM 1784 N N . ALA A 1 246 ? -29.317 2.204 38.373 1.00 87.69 246 ALA A N 1
ATOM 1785 C CA . ALA A 1 246 ? -30.430 1.426 38.913 1.00 87.69 246 ALA A CA 1
ATOM 1786 C C . ALA A 1 246 ? -30.051 0.749 40.244 1.00 87.69 246 ALA A C 1
ATOM 1788 O O . ALA A 1 246 ? -30.828 0.794 41.197 1.00 87.69 246 ALA A O 1
ATOM 1789 N N . LEU A 1 247 ? -28.838 0.195 40.337 1.00 89.25 247 LEU A N 1
ATOM 1790 C CA . LEU A 1 247 ? -28.314 -0.427 41.556 1.00 89.25 247 LEU A CA 1
ATOM 1791 C C . LEU A 1 247 ? -28.049 0.605 42.669 1.00 89.25 247 LEU A C 1
ATOM 1793 O O . LEU A 1 247 ? -28.427 0.363 43.813 1.00 89.25 247 LEU A O 1
ATOM 1797 N N . GLU A 1 248 ? -27.505 1.786 42.352 1.00 91.69 248 GLU A N 1
ATOM 1798 C CA . GLU A 1 248 ? -27.353 2.906 43.303 1.00 91.69 248 GLU A CA 1
ATOM 1799 C C . GLU A 1 248 ? -28.712 3.366 43.879 1.00 91.69 248 GLU A C 1
ATOM 1801 O O . GLU A 1 248 ? -28.867 3.588 45.088 1.00 91.69 248 GLU A O 1
ATOM 1806 N N . GLN A 1 249 ? -29.737 3.469 43.024 1.00 92.25 249 GLN A N 1
ATOM 1807 C CA . GLN A 1 249 ? -31.107 3.790 43.440 1.00 92.25 249 GLN A CA 1
ATOM 1808 C C . GLN A 1 249 ? -31.717 2.676 44.305 1.00 92.25 249 GLN A C 1
ATOM 1810 O O . GLN A 1 249 ? -32.322 2.958 45.341 1.00 92.25 249 GLN A O 1
ATOM 1815 N N . GLN A 1 250 ? -31.512 1.408 43.944 1.00 91.62 250 GLN A N 1
ATOM 1816 C CA . GLN A 1 250 ? -31.999 0.268 44.722 1.00 91.62 250 GLN A CA 1
ATOM 1817 C C . GLN A 1 250 ? -31.312 0.170 46.095 1.00 91.62 250 GLN A C 1
ATOM 1819 O O . GLN A 1 250 ? -31.981 -0.091 47.099 1.00 91.62 250 GLN A O 1
ATOM 1824 N N . GLN A 1 251 ? -30.004 0.431 46.171 1.00 93.00 251 GLN A N 1
ATOM 1825 C CA . GLN A 1 251 ? -29.233 0.440 47.416 1.00 93.00 251 GLN A CA 1
ATOM 1826 C C . GLN A 1 251 ? -29.693 1.561 48.361 1.00 93.00 251 GLN A C 1
ATOM 1828 O O . GLN A 1 251 ? -29.902 1.322 49.555 1.00 93.00 251 GLN A O 1
ATOM 1833 N N . SER A 1 252 ? -29.881 2.780 47.848 1.00 90.31 252 SER A N 1
ATOM 1834 C CA . SER A 1 252 ? -30.352 3.927 48.643 1.00 90.31 252 SER A CA 1
ATOM 1835 C C . SER A 1 252 ? -31.800 3.754 49.126 1.00 90.31 252 SER A C 1
ATOM 1837 O O . SER A 1 252 ? -32.095 4.024 50.293 1.00 90.31 252 SER A O 1
ATOM 1839 N N . ALA A 1 253 ? -32.689 3.202 48.295 1.00 90.56 253 ALA A N 1
ATOM 1840 C CA . ALA A 1 253 ? -34.047 2.848 48.710 1.00 90.56 253 ALA A CA 1
ATOM 1841 C C . ALA A 1 253 ? -34.053 1.766 49.808 1.00 90.56 253 ALA A C 1
ATOM 1843 O O . ALA A 1 253 ? -34.660 1.951 50.866 1.00 90.56 253 ALA A O 1
ATOM 1844 N N . SER A 1 254 ? -33.325 0.666 49.598 1.00 90.88 254 SER A N 1
ATOM 1845 C CA . SER A 1 254 ? -33.276 -0.471 50.530 1.00 90.88 254 SER A CA 1
ATOM 1846 C C . SER A 1 254 ? -32.660 -0.093 51.880 1.00 90.88 254 SER A C 1
ATOM 1848 O O . SER A 1 254 ? -33.166 -0.487 52.930 1.00 90.88 254 SER A O 1
ATOM 1850 N N . SER A 1 255 ? -31.621 0.747 51.885 1.00 91.62 255 SER A N 1
ATOM 1851 C CA . SER A 1 255 ? -31.009 1.241 53.127 1.00 91.62 255 SER A CA 1
ATOM 1852 C C . SER A 1 255 ? -31.907 2.226 53.892 1.00 91.62 255 SER A C 1
ATOM 1854 O O . SER A 1 255 ? -31.912 2.204 55.125 1.00 91.62 255 SER A O 1
ATOM 1856 N N . SER A 1 256 ? -32.746 3.012 53.203 1.00 92.31 256 SER A N 1
ATOM 1857 C CA . SER A 1 256 ? -33.799 3.816 53.847 1.00 92.31 256 SER A CA 1
ATOM 1858 C C . SER A 1 256 ? -34.873 2.945 54.514 1.00 92.31 256 SER A C 1
ATOM 1860 O O . SER A 1 256 ? -35.296 3.236 55.635 1.00 92.31 256 SER A O 1
ATOM 1862 N N . ILE A 1 257 ? -35.294 1.853 53.862 1.00 91.56 257 ILE A N 1
ATOM 1863 C CA . ILE A 1 257 ? -36.242 0.881 54.436 1.00 91.56 257 ILE A CA 1
ATOM 1864 C C . ILE A 1 257 ? -35.630 0.224 55.679 1.00 91.56 257 ILE A C 1
ATOM 1866 O O . ILE A 1 257 ? -36.256 0.226 56.740 1.00 91.56 257 ILE A O 1
ATOM 1870 N N . ARG A 1 258 ? -34.374 -0.235 55.591 1.00 94.62 258 ARG A N 1
ATOM 1871 C CA . ARG A 1 258 ? -33.636 -0.844 56.708 1.00 94.62 258 ARG A CA 1
ATOM 1872 C C . ARG A 1 258 ? -33.581 0.067 57.932 1.00 94.62 258 ARG A C 1
ATOM 1874 O O . ARG A 1 258 ? -33.869 -0.379 59.038 1.00 94.62 258 ARG A O 1
ATOM 1881 N N . ALA A 1 259 ? -33.274 1.352 57.743 1.00 91.88 259 ALA A N 1
ATOM 1882 C CA . ALA A 1 259 ? -33.238 2.327 58.833 1.00 91.88 259 ALA A CA 1
ATOM 1883 C C . ALA A 1 259 ? -34.604 2.488 59.532 1.00 91.88 259 ALA A C 1
ATOM 1885 O O . ALA A 1 259 ? -34.662 2.565 60.759 1.00 91.88 259 ALA A O 1
ATOM 1886 N N . LYS A 1 260 ? -35.709 2.482 58.771 1.00 92.62 260 LYS A N 1
ATOM 1887 C CA . LYS A 1 260 ? -37.074 2.533 59.327 1.00 92.62 260 LYS A CA 1
ATOM 1888 C C . LYS A 1 260 ? -37.427 1.262 60.103 1.00 92.62 260 LYS A C 1
ATOM 1890 O O . LYS A 1 260 ? -37.991 1.360 61.189 1.00 92.62 260 LYS A O 1
ATOM 1895 N N . MET A 1 261 ? -37.076 0.086 59.579 1.00 93.19 261 MET A N 1
ATOM 1896 C CA . MET A 1 261 ? -37.339 -1.196 60.246 1.00 93.19 261 MET A CA 1
ATOM 1897 C C . MET A 1 261 ? -36.502 -1.361 61.521 1.00 93.19 261 MET A C 1
ATOM 1899 O O . MET A 1 261 ? -37.034 -1.798 62.536 1.00 93.19 261 MET A O 1
ATOM 1903 N N . ALA A 1 262 ? -35.237 -0.929 61.517 1.00 92.62 262 ALA A N 1
ATOM 1904 C CA . ALA A 1 262 ? -34.397 -0.910 62.715 1.00 92.62 262 ALA A CA 1
ATOM 1905 C C . ALA A 1 262 ? -34.968 0.020 63.803 1.00 92.62 262 ALA A C 1
ATOM 1907 O O . ALA A 1 262 ? -35.077 -0.383 64.956 1.00 92.62 262 ALA A O 1
ATOM 1908 N N . ALA A 1 263 ? -35.422 1.226 63.438 1.00 92.75 263 ALA A N 1
ATOM 1909 C CA . ALA A 1 263 ? -36.073 2.137 64.383 1.00 92.75 263 ALA A CA 1
ATOM 1910 C C . ALA A 1 263 ? -37.391 1.569 64.953 1.00 92.75 263 ALA A C 1
ATOM 1912 O O . ALA A 1 263 ? -37.682 1.748 66.137 1.00 92.75 263 ALA A O 1
ATOM 1913 N N . ALA A 1 264 ? -38.172 0.855 64.134 1.00 91.88 264 ALA A N 1
ATOM 1914 C CA . ALA A 1 264 ? -39.378 0.162 64.584 1.00 91.88 264 ALA A CA 1
ATOM 1915 C C . ALA A 1 264 ? -39.060 -1.010 65.533 1.00 91.88 264 ALA A C 1
ATOM 1917 O O . ALA A 1 264 ? -39.770 -1.196 66.521 1.00 91.88 264 ALA A O 1
ATOM 1918 N N . LEU A 1 265 ? -37.974 -1.753 65.282 1.00 94.50 265 LEU A N 1
ATOM 1919 C CA . LEU A 1 265 ? -37.500 -2.819 66.167 1.00 94.50 265 LEU A CA 1
ATOM 1920 C C . LEU A 1 265 ? -37.094 -2.260 67.535 1.00 94.50 265 LEU A C 1
ATOM 1922 O O . LEU A 1 265 ? -37.584 -2.734 68.557 1.00 94.50 265 LEU A O 1
ATOM 1926 N N . ASP A 1 266 ? -36.277 -1.208 67.544 1.00 92.50 266 ASP A N 1
ATOM 1927 C CA . ASP A 1 266 ? -35.859 -0.479 68.745 1.00 92.50 266 ASP A CA 1
ATOM 1928 C C . ASP A 1 266 ? -37.054 -0.013 69.589 1.00 92.50 266 ASP A C 1
ATOM 1930 O O . ASP A 1 266 ? -37.061 -0.141 70.816 1.00 92.50 266 ASP A O 1
ATOM 1934 N N . GLN A 1 267 ? -38.081 0.544 68.939 1.00 93.31 267 GLN A N 1
ATOM 1935 C CA . GLN A 1 267 ? -39.302 0.982 69.610 1.00 93.31 267 GLN A CA 1
ATOM 1936 C C . GLN A 1 267 ? -40.069 -0.207 70.207 1.00 93.31 267 GLN A C 1
ATOM 1938 O O . GLN A 1 267 ? -40.494 -0.144 71.362 1.00 93.31 267 GLN A O 1
ATOM 1943 N N . LEU A 1 268 ? -40.209 -1.299 69.452 1.00 93.25 268 LEU A N 1
ATOM 1944 C CA . LEU A 1 268 ? -40.911 -2.507 69.880 1.00 93.25 268 LEU A CA 1
ATOM 1945 C C . LEU A 1 268 ? -40.205 -3.202 71.057 1.00 93.25 268 LEU A C 1
ATOM 1947 O O . LEU A 1 268 ? -40.864 -3.586 72.022 1.00 93.25 268 LEU A O 1
ATOM 1951 N N . GLU A 1 269 ? -38.874 -3.300 71.041 1.00 93.94 269 GLU A N 1
ATOM 1952 C CA . GLU A 1 269 ? -38.094 -3.859 72.155 1.00 93.94 269 GLU A CA 1
ATOM 1953 C C . GLU A 1 269 ? -38.191 -2.996 73.423 1.00 93.94 269 GLU A C 1
ATOM 1955 O O . GLU A 1 269 ? -38.341 -3.530 74.527 1.00 93.94 269 GLU A O 1
ATOM 1960 N N . ARG A 1 270 ? -38.215 -1.661 73.293 1.00 93.44 270 ARG A N 1
ATOM 1961 C CA . ARG A 1 270 ? -38.478 -0.755 74.428 1.00 93.44 270 ARG A CA 1
ATOM 1962 C C . ARG A 1 270 ? -39.881 -0.962 75.005 1.00 93.44 270 ARG A C 1
ATOM 1964 O O . ARG A 1 270 ? -40.014 -1.032 76.230 1.00 93.44 270 ARG A O 1
ATOM 1971 N N . SER A 1 271 ? -40.905 -1.119 74.163 1.00 92.00 271 SER A N 1
ATOM 1972 C CA . SER A 1 271 ? -42.272 -1.437 74.603 1.00 92.00 271 SER A CA 1
ATOM 1973 C C . SER A 1 271 ? -42.345 -2.785 75.327 1.00 92.00 271 SER A C 1
ATOM 1975 O O . SER A 1 271 ? -42.851 -2.832 76.449 1.00 92.00 271 SER A O 1
ATOM 1977 N N . ILE A 1 272 ? -41.765 -3.848 74.755 1.00 93.50 272 ILE A N 1
ATOM 1978 C CA . ILE A 1 272 ? -41.677 -5.180 75.381 1.00 93.50 272 ILE A CA 1
ATOM 1979 C C . ILE A 1 272 ? -40.989 -5.084 76.747 1.00 93.50 272 ILE A C 1
ATOM 1981 O O . ILE A 1 272 ? -41.579 -5.480 77.745 1.00 93.50 272 ILE A O 1
ATOM 1985 N N . SER A 1 273 ? -39.803 -4.471 76.838 1.00 93.19 273 SER A N 1
ATOM 1986 C CA . SER A 1 273 ? -39.063 -4.356 78.109 1.00 93.19 273 SER A CA 1
ATOM 1987 C C . SER A 1 273 ? -39.793 -3.546 79.191 1.00 93.19 273 SER A C 1
ATOM 1989 O O . SER A 1 273 ? -39.490 -3.663 80.380 1.00 93.19 273 SER A O 1
ATOM 1991 N N . THR A 1 274 ? -40.725 -2.675 78.800 1.00 93.94 274 THR A N 1
ATOM 1992 C CA . THR A 1 274 ? -41.540 -1.876 79.726 1.00 93.94 274 THR A CA 1
ATOM 1993 C C . THR A 1 274 ? -42.698 -2.712 80.257 1.00 93.94 274 THR A C 1
ATOM 1995 O O . THR A 1 274 ? -42.840 -2.847 81.471 1.00 93.94 274 THR A O 1
ATOM 1998 N N . LEU A 1 275 ? -43.432 -3.368 79.358 1.00 92.31 275 LEU A N 1
ATOM 1999 C CA . LEU A 1 275 ? -44.521 -4.287 79.691 1.00 92.31 275 LEU A CA 1
ATOM 2000 C C . LEU A 1 275 ? -44.030 -5.515 80.482 1.00 92.31 275 LEU A C 1
ATOM 2002 O O . LEU A 1 275 ? -44.692 -5.945 81.418 1.00 92.31 275 LEU A O 1
ATOM 2006 N N . GLU A 1 276 ? -42.837 -6.042 80.190 1.00 93.56 276 GLU A N 1
ATOM 2007 C CA . GLU A 1 276 ? -42.212 -7.119 80.972 1.00 93.56 276 GLU A CA 1
ATOM 2008 C C . GLU A 1 276 ? -41.897 -6.679 82.405 1.00 93.56 276 GLU A C 1
ATOM 2010 O O . GLU A 1 276 ? -42.089 -7.454 83.342 1.00 93.56 276 GLU A O 1
ATOM 2015 N N . ARG A 1 277 ? -41.434 -5.440 82.612 1.00 93.38 277 ARG A N 1
ATOM 2016 C CA . ARG A 1 277 ? -41.216 -4.899 83.964 1.00 93.38 277 ARG A CA 1
ATOM 2017 C C . ARG A 1 277 ? -42.536 -4.709 84.709 1.00 93.38 277 ARG A C 1
ATOM 2019 O O . ARG A 1 277 ? -42.605 -5.059 85.884 1.00 93.38 277 ARG A O 1
ATOM 2026 N N . GLU A 1 278 ? -43.569 -4.218 84.031 1.00 93.50 278 GLU A N 1
ATOM 2027 C CA . GLU A 1 278 ? -44.904 -4.015 84.602 1.00 93.50 278 GLU A CA 1
ATOM 2028 C C . GLU A 1 278 ? -45.579 -5.343 84.986 1.00 93.50 278 GLU A C 1
ATOM 2030 O O . GLU A 1 278 ? -45.970 -5.518 86.139 1.00 93.50 278 GLU A O 1
ATOM 2035 N N . ALA A 1 279 ? -45.622 -6.327 84.080 1.00 92.00 279 ALA A N 1
ATOM 2036 C CA . ALA A 1 279 ? -46.167 -7.658 84.357 1.00 92.00 279 ALA A CA 1
ATOM 2037 C C . ALA A 1 279 ? -45.416 -8.372 85.493 1.00 92.00 279 ALA A C 1
ATOM 2039 O O . ALA A 1 279 ? -46.036 -8.988 86.360 1.00 92.00 279 ALA A O 1
ATOM 2040 N N . ASN A 1 280 ? -44.083 -8.258 85.537 1.00 92.44 280 ASN A N 1
ATOM 2041 C CA . ASN A 1 280 ? -43.290 -8.820 86.632 1.00 92.44 280 ASN A CA 1
ATOM 2042 C C . ASN A 1 280 ? -43.531 -8.107 87.969 1.00 92.44 280 ASN A C 1
ATOM 2044 O O . ASN A 1 280 ? -43.471 -8.765 89.007 1.00 92.44 280 ASN A O 1
ATOM 2048 N N . GLN A 1 281 ? -43.805 -6.799 87.977 1.00 94.19 281 GLN A N 1
ATOM 2049 C CA . GLN A 1 281 ? -44.191 -6.098 89.202 1.00 94.19 281 GLN A CA 1
ATOM 2050 C C . GLN A 1 281 ? -45.577 -6.552 89.672 1.00 94.19 281 GLN A C 1
ATOM 2052 O O . GLN A 1 281 ? -45.717 -6.959 90.820 1.00 94.19 281 GLN A O 1
ATOM 2057 N N . LEU A 1 282 ? -46.563 -6.609 88.774 1.00 93.19 282 LEU A N 1
ATOM 2058 C CA . LEU A 1 282 ? -47.916 -7.078 89.089 1.00 93.19 282 LEU A CA 1
ATOM 2059 C C . LEU A 1 282 ? -47.927 -8.520 89.627 1.00 93.19 282 LEU A C 1
ATOM 2061 O O . LEU A 1 282 ? -48.612 -8.800 90.607 1.00 93.19 282 LEU A O 1
ATOM 2065 N N . ARG A 1 283 ? -47.113 -9.429 89.068 1.00 93.00 283 ARG A N 1
ATOM 2066 C CA . ARG A 1 283 ? -46.947 -10.791 89.616 1.00 93.00 283 ARG A CA 1
ATOM 2067 C C . ARG A 1 283 ? -46.369 -10.782 91.038 1.00 93.00 283 ARG A C 1
ATOM 2069 O O . ARG A 1 283 ? -46.861 -11.515 91.892 1.00 93.00 283 ARG A O 1
ATOM 2076 N N . ARG A 1 284 ? -45.388 -9.917 91.338 1.00 93.31 284 ARG A N 1
ATOM 2077 C CA . ARG A 1 284 ? -44.860 -9.752 92.712 1.00 93.31 284 ARG A CA 1
ATOM 2078 C C . ARG A 1 284 ? -45.912 -9.197 93.667 1.00 93.31 284 ARG A C 1
ATOM 2080 O O . ARG A 1 284 ? -46.002 -9.691 94.788 1.00 93.31 284 ARG A O 1
ATOM 2087 N N . ASP A 1 285 ? -46.700 -8.217 93.228 1.00 91.81 285 ASP A N 1
ATOM 2088 C CA . ASP A 1 285 ? -47.782 -7.619 94.017 1.00 91.81 285 ASP A CA 1
ATOM 2089 C C . ASP A 1 285 ? -48.868 -8.668 94.329 1.00 91.81 285 ASP A C 1
ATOM 2091 O O . ASP A 1 285 ? -49.374 -8.731 95.453 1.00 91.81 285 ASP A O 1
ATOM 2095 N N . ALA A 1 286 ? -49.183 -9.543 93.364 1.00 90.62 286 ALA A N 1
ATOM 2096 C CA . ALA A 1 286 ? -50.079 -10.681 93.558 1.00 90.62 286 ALA A CA 1
ATOM 2097 C C . ALA A 1 286 ? -49.513 -11.695 94.565 1.00 90.62 286 ALA A C 1
ATOM 2099 O O . ALA A 1 286 ? -50.209 -12.088 95.502 1.00 90.62 286 ALA A O 1
ATOM 2100 N N . ASP A 1 287 ? -48.239 -12.075 94.438 1.00 92.62 287 ASP A N 1
ATOM 2101 C CA . ASP A 1 287 ? -47.566 -12.993 95.365 1.00 92.62 287 ASP A CA 1
ATOM 2102 C C . ASP A 1 287 ? -47.371 -12.405 96.768 1.00 92.62 287 ASP A C 1
ATOM 2104 O O . ASP A 1 287 ? -47.374 -13.132 97.764 1.00 92.62 287 ASP A O 1
ATOM 2108 N N . GLU A 1 288 ? -47.198 -11.091 96.901 1.00 92.50 288 GLU A N 1
ATOM 2109 C CA . GLU A 1 288 ? -47.229 -10.419 98.199 1.00 92.50 288 GLU A CA 1
ATOM 2110 C C . GLU A 1 288 ? -48.635 -10.447 98.807 1.00 92.50 288 GLU A C 1
ATOM 2112 O O . GLU A 1 288 ? -48.785 -10.844 99.962 1.00 92.50 288 GLU A O 1
ATOM 2117 N N . ALA A 1 289 ? -49.676 -10.135 98.032 1.00 89.94 289 ALA A N 1
ATOM 2118 C CA . ALA A 1 289 ? -51.058 -10.206 98.499 1.00 89.94 289 ALA A CA 1
ATOM 2119 C C . ALA A 1 289 ? -51.463 -11.636 98.920 1.00 89.94 289 ALA A C 1
ATOM 2121 O O . ALA A 1 289 ? -52.074 -11.812 99.976 1.00 89.94 289 ALA A O 1
ATOM 2122 N N . ARG A 1 290 ? -51.041 -12.670 98.176 1.00 90.94 290 ARG A N 1
ATOM 2123 C CA . ARG A 1 290 ? -51.197 -14.091 98.555 1.00 90.94 290 ARG A CA 1
ATOM 2124 C C . ARG A 1 290 ? -50.455 -14.430 99.853 1.00 90.94 290 ARG A C 1
ATOM 2126 O O . ARG A 1 290 ? -51.000 -15.129 100.704 1.00 90.94 290 ARG A O 1
ATOM 2133 N N . ARG A 1 291 ? -49.234 -13.914 100.049 1.00 91.62 291 ARG A N 1
ATOM 2134 C CA . ARG A 1 291 ? -48.482 -14.085 101.308 1.00 91.62 291 ARG A CA 1
ATOM 2135 C C . ARG A 1 291 ? -49.165 -13.386 102.485 1.00 91.62 291 ARG A C 1
ATOM 2137 O O . ARG A 1 291 ? -49.218 -13.971 103.562 1.00 91.62 291 ARG A O 1
ATOM 2144 N N . GLN A 1 292 ? -49.742 -12.201 102.280 1.00 89.12 292 GLN A N 1
ATOM 2145 C CA . GLN A 1 292 ? -50.546 -11.501 103.289 1.00 89.12 292 GLN A CA 1
ATOM 2146 C C . GLN A 1 292 ? -51.802 -12.313 103.662 1.00 89.12 292 GLN A C 1
ATOM 2148 O O . GLN A 1 292 ? -52.062 -12.502 104.847 1.00 89.12 292 GLN A O 1
ATOM 2153 N N . MET A 1 293 ? -52.525 -12.881 102.686 1.00 87.38 293 MET A N 1
ATOM 2154 C CA . MET A 1 293 ? -53.646 -13.804 102.945 1.00 87.38 293 MET A CA 1
ATOM 2155 C C . MET A 1 293 ? -53.208 -15.016 103.779 1.00 87.38 293 MET A C 1
ATOM 2157 O O . MET A 1 293 ? -53.820 -15.315 104.800 1.00 87.38 293 MET A O 1
ATOM 2161 N N . HIS A 1 294 ? -52.105 -15.670 103.403 1.00 88.25 294 HIS A N 1
ATOM 2162 C CA . HIS A 1 294 ? -51.598 -16.835 104.130 1.00 88.25 294 HIS A CA 1
ATOM 2163 C C . HIS A 1 294 ? -51.143 -16.496 105.563 1.00 88.25 294 HIS A C 1
ATOM 2165 O O . HIS A 1 294 ? -51.363 -17.275 106.489 1.00 88.25 294 HIS A O 1
ATOM 2171 N N . GLN A 1 295 ? -50.552 -15.316 105.781 1.00 85.44 295 GLN A N 1
ATOM 2172 C CA . GLN A 1 295 ? -50.222 -14.829 107.124 1.00 85.44 295 GLN A CA 1
ATOM 2173 C C . GLN A 1 295 ? -51.477 -14.550 107.962 1.00 85.44 295 GLN A C 1
ATOM 2175 O O . GLN A 1 295 ? -51.498 -14.898 109.142 1.00 85.44 295 GLN A O 1
ATOM 2180 N N . LEU A 1 296 ? -52.529 -13.974 107.372 1.00 84.31 296 LEU A N 1
ATOM 2181 C CA . LEU A 1 296 ? -53.819 -13.785 108.045 1.00 84.31 296 LEU A CA 1
ATOM 2182 C C . LEU A 1 296 ? -54.436 -15.130 108.459 1.00 84.31 296 LEU A C 1
ATOM 2184 O O . LEU A 1 296 ? -54.874 -15.262 109.601 1.00 84.31 296 LEU A O 1
ATOM 2188 N N . ASP A 1 297 ? -54.393 -16.139 107.585 1.00 83.38 297 ASP A N 1
ATOM 2189 C CA . ASP A 1 297 ? -54.871 -17.496 107.885 1.00 83.38 297 ASP A CA 1
ATOM 2190 C C . ASP A 1 297 ? -54.079 -18.150 109.029 1.00 83.38 297 ASP A C 1
ATOM 2192 O O . ASP A 1 297 ? -54.668 -18.728 109.944 1.00 83.38 297 ASP A O 1
ATOM 2196 N N . LEU A 1 298 ? -52.748 -18.017 109.038 1.00 80.06 298 LEU A N 1
ATOM 2197 C CA . LEU A 1 298 ? -51.893 -18.534 110.116 1.00 80.06 298 LEU A CA 1
ATOM 2198 C C . LEU A 1 298 ? -52.125 -17.817 111.457 1.00 80.06 298 LEU A C 1
ATOM 2200 O O . LEU A 1 298 ? -52.139 -18.468 112.505 1.00 80.06 298 LEU A O 1
ATOM 2204 N N . ASN A 1 299 ? -52.322 -16.496 111.427 1.00 73.38 299 ASN A N 1
ATOM 2205 C CA . ASN A 1 299 ? -52.560 -15.669 112.614 1.00 73.38 299 ASN A CA 1
ATOM 2206 C C . ASN A 1 299 ? -53.961 -15.877 113.212 1.00 73.38 299 ASN A C 1
ATOM 2208 O O . ASN A 1 299 ? -54.141 -15.692 114.414 1.00 73.38 299 ASN A O 1
ATOM 2212 N N . TYR A 1 300 ? -54.944 -16.270 112.396 1.00 67.56 300 TYR A N 1
ATOM 2213 C CA . TYR A 1 300 ? -56.288 -16.629 112.854 1.00 67.56 300 TYR A CA 1
ATOM 2214 C C . TYR A 1 300 ? -56.386 -18.109 113.275 1.00 67.56 300 TYR A C 1
ATOM 2216 O O . TYR A 1 300 ? -57.061 -18.437 114.249 1.00 67.56 300 TYR A O 1
ATOM 2224 N N . GLY A 1 301 ? -55.681 -19.010 112.581 1.00 59.16 301 GLY A N 1
ATOM 2225 C CA . GLY A 1 301 ? -55.756 -20.462 112.785 1.00 59.16 301 GLY A CA 1
ATOM 2226 C C . GLY A 1 301 ? -55.008 -21.013 114.008 1.00 59.16 301 GLY A C 1
ATOM 2227 O O . GLY A 1 301 ? -55.299 -22.126 114.448 1.00 59.16 301 GLY A O 1
ATOM 2228 N N . ARG A 1 302 ? -54.062 -20.267 114.597 1.00 55.53 302 ARG A N 1
ATOM 2229 C CA . ARG A 1 302 ? -53.383 -20.668 115.846 1.00 55.53 302 ARG A CA 1
ATOM 2230 C C . ARG A 1 302 ? -54.172 -20.204 117.070 1.00 55.53 302 ARG A C 1
ATOM 2232 O O . ARG A 1 302 ? -53.925 -19.138 117.625 1.00 55.53 302 ARG A O 1
ATOM 2239 N N . GLY A 1 303 ? -55.122 -21.031 117.498 1.00 53.94 303 GLY A N 1
ATOM 2240 C CA . GLY A 1 303 ? -56.018 -20.737 118.616 1.00 53.94 303 GLY A CA 1
ATOM 2241 C C . GLY A 1 303 ? -55.340 -20.647 119.990 1.00 53.94 303 GLY A C 1
ATOM 2242 O O . GLY A 1 303 ? -55.310 -21.632 120.718 1.00 53.94 303 GLY A O 1
ATOM 2243 N N . ALA A 1 304 ? -54.880 -19.451 120.363 1.00 48.47 304 ALA A N 1
ATOM 2244 C CA . ALA A 1 304 ? -54.864 -18.911 121.730 1.00 48.47 304 ALA A CA 1
ATOM 2245 C C . ALA A 1 304 ? -54.501 -17.414 121.654 1.00 48.47 304 ALA A C 1
ATOM 2247 O O . ALA A 1 304 ? -53.363 -17.080 121.347 1.00 48.47 304 ALA A O 1
ATOM 2248 N N . ALA A 1 305 ? -55.471 -16.528 121.917 1.00 51.72 305 ALA A N 1
ATOM 2249 C CA . ALA A 1 305 ? -55.396 -15.080 121.658 1.00 51.72 305 ALA A CA 1
ATOM 2250 C C . ALA A 1 305 ? -55.170 -14.714 120.171 1.00 51.72 305 ALA A C 1
ATOM 2252 O O . ALA A 1 305 ? -54.079 -14.331 119.753 1.00 51.72 305 ALA A O 1
ATOM 2253 N N . ALA A 1 306 ? -56.244 -14.773 119.373 1.00 53.91 306 ALA A N 1
ATOM 2254 C CA . ALA A 1 306 ? -56.250 -14.174 118.039 1.00 53.91 306 ALA A CA 1
ATOM 2255 C C . ALA A 1 306 ? -55.976 -12.661 118.147 1.00 53.91 306 ALA A C 1
ATOM 2257 O O . ALA A 1 306 ? -56.713 -11.935 118.811 1.00 53.91 306 ALA A O 1
ATOM 2258 N N . VAL A 1 307 ? -54.919 -12.192 117.482 1.00 57.72 307 VAL A N 1
ATOM 2259 C CA . VAL A 1 307 ? -54.425 -10.800 117.567 1.00 57.72 307 VAL A CA 1
ATOM 2260 C C . VAL A 1 307 ? -55.333 -9.804 116.814 1.00 57.72 307 VAL A C 1
ATOM 2262 O O . VAL A 1 307 ? -55.153 -8.594 116.912 1.00 57.72 307 VAL A O 1
ATOM 2265 N N . ILE A 1 308 ? -56.323 -10.296 116.059 1.00 64.88 308 ILE A N 1
ATOM 2266 C CA . ILE A 1 308 ? -57.157 -9.520 115.128 1.00 64.88 308 ILE A CA 1
ATOM 2267 C C . ILE A 1 308 ? -58.624 -9.976 115.220 1.00 64.88 308 ILE A C 1
ATOM 2269 O O . ILE A 1 308 ? -58.893 -11.161 115.426 1.00 64.88 308 ILE A O 1
ATOM 2273 N N . SER A 1 309 ? -59.587 -9.061 115.044 1.00 76.62 309 SER A N 1
ATOM 2274 C CA . SER A 1 309 ? -61.019 -9.405 115.067 1.00 76.62 309 SER A CA 1
ATOM 2275 C C . SER A 1 309 ? -61.456 -10.177 113.810 1.00 76.62 309 SER A C 1
ATOM 2277 O O . SER A 1 309 ? -60.882 -10.015 112.734 1.00 76.62 309 SER A O 1
ATOM 2279 N N . MET A 1 310 ? -62.520 -10.985 113.906 1.00 77.00 310 MET A N 1
ATOM 2280 C CA . MET A 1 310 ? -63.036 -11.755 112.758 1.00 77.00 310 MET A CA 1
ATOM 2281 C C . MET A 1 310 ? -63.586 -10.858 111.631 1.00 77.00 310 MET A C 1
ATOM 2283 O O . MET A 1 310 ? -63.477 -11.194 110.451 1.00 77.00 310 MET A O 1
ATOM 2287 N N . SER A 1 311 ? -64.144 -9.693 111.971 1.00 79.62 311 SER A N 1
ATOM 2288 C CA . SER A 1 311 ? -64.534 -8.665 110.996 1.00 79.62 311 SER A CA 1
ATOM 2289 C C . SER A 1 311 ? -63.327 -8.076 110.262 1.00 79.62 311 SER A C 1
ATOM 2291 O O . SER A 1 311 ? -63.386 -7.886 109.047 1.00 79.62 311 SER A O 1
ATOM 2293 N N . ASP A 1 312 ? -62.221 -7.839 110.971 1.00 79.50 312 ASP A N 1
ATOM 2294 C CA . ASP A 1 312 ? -60.992 -7.303 110.381 1.00 79.50 312 ASP A CA 1
ATOM 2295 C C . ASP A 1 312 ? -60.271 -8.336 109.518 1.00 79.50 312 ASP A C 1
ATOM 2297 O O . ASP A 1 312 ? -59.874 -8.003 108.405 1.00 79.50 312 ASP A O 1
ATOM 2301 N N . TYR A 1 313 ? -60.189 -9.592 109.973 1.00 82.62 313 TYR A N 1
ATOM 2302 C CA . TYR A 1 313 ? -59.680 -10.711 109.176 1.00 82.62 313 TYR A CA 1
ATOM 2303 C C . TYR A 1 313 ? -60.440 -10.827 107.848 1.00 82.62 313 TYR A C 1
ATOM 2305 O O . TYR A 1 313 ? -59.820 -10.775 106.789 1.00 82.62 313 TYR A O 1
ATOM 2313 N N . ARG A 1 314 ? -61.782 -10.891 107.874 1.00 84.25 314 ARG A N 1
ATOM 2314 C CA . ARG A 1 314 ? -62.596 -10.998 106.646 1.00 84.25 314 ARG A CA 1
ATOM 2315 C C . ARG A 1 314 ? -62.369 -9.828 105.690 1.00 84.25 314 ARG A C 1
ATOM 2317 O O . ARG A 1 314 ? -62.287 -10.047 104.484 1.00 84.25 314 ARG A O 1
ATOM 2324 N N . ARG A 1 315 ? -62.260 -8.604 106.217 1.00 88.06 315 ARG A N 1
ATOM 2325 C CA . ARG A 1 315 ? -61.992 -7.395 105.428 1.00 88.06 315 ARG A CA 1
ATOM 2326 C C . ARG A 1 315 ? -60.605 -7.439 104.784 1.00 88.06 315 ARG A C 1
ATOM 2328 O O . ARG A 1 315 ? -60.516 -7.376 103.563 1.00 88.06 315 ARG A O 1
ATOM 2335 N N . GLN A 1 316 ? -59.549 -7.610 105.578 1.00 85.56 316 GLN A N 1
ATOM 2336 C CA . GLN A 1 316 ? -58.166 -7.621 105.087 1.00 85.56 316 GLN A CA 1
ATOM 2337 C C . GLN A 1 316 ? -57.918 -8.792 104.125 1.00 85.56 316 GLN A C 1
ATOM 2339 O O . GLN A 1 316 ? -57.269 -8.620 103.098 1.00 85.56 316 GLN A O 1
ATOM 2344 N N . TYR A 1 317 ? -58.509 -9.960 104.391 1.00 88.62 317 TYR A N 1
ATOM 2345 C CA . TYR A 1 317 ? -58.453 -11.103 103.483 1.00 88.62 317 TYR A CA 1
ATOM 2346 C C . TYR A 1 317 ? -59.155 -10.810 102.151 1.00 88.62 317 TYR A C 1
ATOM 2348 O O . TYR A 1 317 ? -58.594 -11.084 101.093 1.00 88.62 317 TYR A O 1
ATOM 2356 N N . ALA A 1 318 ? -60.357 -10.220 102.169 1.00 85.19 318 ALA A N 1
ATOM 2357 C CA . ALA A 1 318 ? -61.082 -9.858 100.949 1.00 85.19 318 ALA A CA 1
ATOM 2358 C C . ALA A 1 318 ? -60.368 -8.760 100.139 1.00 85.19 318 ALA A C 1
ATOM 2360 O O . ALA A 1 318 ? -60.343 -8.828 98.907 1.00 85.19 318 ALA A O 1
ATOM 2361 N N . GLU A 1 319 ? -59.754 -7.783 100.808 1.00 88.94 319 GLU A N 1
ATOM 2362 C CA . GLU A 1 319 ? -58.915 -6.751 100.191 1.00 88.94 319 GLU A CA 1
ATOM 2363 C C . GLU A 1 319 ? -57.679 -7.371 99.522 1.00 88.94 319 GLU A C 1
ATOM 2365 O O . GLU A 1 319 ? -57.451 -7.140 98.332 1.00 88.94 319 GLU A O 1
ATOM 2370 N N . SER A 1 320 ? -56.931 -8.230 100.224 1.00 87.56 320 SER A N 1
ATOM 2371 C CA . SER A 1 320 ? -55.758 -8.918 99.668 1.00 87.56 320 SER A CA 1
ATOM 2372 C C . SER A 1 320 ? -56.123 -9.902 98.550 1.00 87.56 320 SER A C 1
ATOM 2374 O O . SER A 1 320 ? -55.477 -9.899 97.506 1.00 87.56 320 SER A O 1
ATOM 2376 N N . ALA A 1 321 ? -57.211 -10.666 98.683 1.00 87.25 321 ALA A N 1
ATOM 2377 C CA . ALA A 1 321 ? -57.711 -11.558 97.632 1.00 87.25 321 ALA A CA 1
ATOM 2378 C C . ALA A 1 321 ? -58.206 -10.799 96.391 1.00 87.25 321 ALA A C 1
ATOM 2380 O O . ALA A 1 321 ? -58.180 -11.320 95.274 1.00 87.25 321 ALA A O 1
ATOM 2381 N N . THR A 1 322 ? -58.681 -9.565 96.562 1.00 90.69 322 THR A N 1
ATOM 2382 C CA . THR A 1 322 ? -59.049 -8.685 95.446 1.00 90.69 322 THR A CA 1
ATOM 2383 C C . THR A 1 322 ? -57.806 -8.086 94.797 1.00 90.69 322 THR A C 1
ATOM 2385 O O . THR A 1 322 ? -57.702 -8.124 93.574 1.00 90.69 322 THR A O 1
ATOM 2388 N N . ARG A 1 323 ? -56.825 -7.634 95.591 1.00 89.38 323 ARG A N 1
ATOM 2389 C CA . ARG A 1 323 ? -55.527 -7.147 95.099 1.00 89.38 323 ARG A CA 1
ATOM 2390 C C . ARG A 1 323 ? -54.789 -8.221 94.298 1.00 89.38 323 ARG A C 1
ATOM 2392 O O . ARG A 1 323 ? -54.360 -7.928 93.190 1.00 89.38 323 ARG A O 1
ATOM 2399 N N . ALA A 1 324 ? -54.722 -9.455 94.805 1.00 87.50 324 ALA A N 1
ATOM 2400 C CA . ALA A 1 324 ? -54.120 -10.591 94.107 1.00 87.50 324 ALA A CA 1
ATOM 2401 C C . ALA A 1 324 ? -54.790 -10.833 92.747 1.00 87.50 324 ALA A C 1
ATOM 2403 O O . ALA A 1 324 ? -54.136 -10.711 91.717 1.00 87.50 324 ALA A O 1
ATOM 2404 N N . ARG A 1 325 ? -56.115 -11.049 92.725 1.00 87.88 325 ARG A N 1
ATOM 2405 C CA . ARG A 1 325 ? -56.868 -11.296 91.481 1.00 87.88 325 ARG A CA 1
ATOM 2406 C C . ARG A 1 325 ? -56.770 -10.151 90.472 1.00 87.88 325 ARG A C 1
ATOM 2408 O O . ARG A 1 325 ? -56.697 -10.409 89.277 1.00 87.88 325 ARG A O 1
ATOM 2415 N N . GLN A 1 326 ? -56.773 -8.895 90.924 1.00 90.12 326 GLN A N 1
ATOM 2416 C CA . GLN A 1 326 ? -56.620 -7.737 90.036 1.00 90.12 326 GLN A CA 1
ATOM 2417 C C . GLN A 1 326 ? -55.198 -7.610 89.480 1.00 90.12 326 GLN A C 1
ATOM 2419 O O . GLN A 1 326 ? -55.040 -7.220 88.325 1.00 90.12 326 GLN A O 1
ATOM 2424 N N . ALA A 1 327 ? -54.176 -7.925 90.276 1.00 88.31 327 ALA A N 1
ATOM 2425 C CA . ALA A 1 327 ? -52.788 -7.902 89.838 1.00 88.31 327 ALA A CA 1
ATOM 2426 C C . ALA A 1 327 ? -52.484 -9.060 88.868 1.00 88.31 327 ALA A C 1
ATOM 2428 O O . ALA A 1 327 ? -51.931 -8.810 87.800 1.00 88.31 327 ALA A O 1
ATOM 2429 N N . ASP A 1 328 ? -52.955 -10.277 89.165 1.00 87.62 328 ASP A N 1
ATOM 2430 C CA . ASP A 1 328 ? -52.907 -11.436 88.261 1.00 87.62 328 ASP A CA 1
ATOM 2431 C C . ASP A 1 328 ? -53.597 -11.132 86.923 1.00 87.62 328 ASP A C 1
ATOM 2433 O O . ASP A 1 328 ? -52.968 -11.203 85.871 1.00 87.62 328 ASP A O 1
ATOM 2437 N N . ALA A 1 329 ? -54.862 -10.691 86.950 1.00 86.25 329 ALA A N 1
ATOM 2438 C CA . ALA A 1 329 ? -55.623 -10.407 85.732 1.00 86.25 329 ALA A CA 1
ATOM 2439 C C . ALA A 1 329 ? -54.995 -9.292 84.874 1.00 86.25 329 ALA A C 1
ATOM 2441 O O . ALA A 1 329 ? -55.101 -9.323 83.649 1.00 86.25 329 ALA A O 1
ATOM 2442 N N . ARG A 1 330 ? -54.320 -8.312 85.492 1.00 89.44 330 ARG A N 1
ATOM 2443 C CA . ARG A 1 330 ? -53.546 -7.293 84.763 1.00 89.44 330 ARG A CA 1
ATOM 2444 C C . ARG A 1 330 ? -52.238 -7.852 84.203 1.00 89.44 330 ARG A C 1
ATOM 2446 O O . ARG A 1 330 ? -51.886 -7.506 83.081 1.00 89.44 330 ARG A O 1
ATOM 2453 N N . ALA A 1 331 ? -51.539 -8.716 84.937 1.00 89.31 331 ALA A N 1
ATOM 2454 C CA . ALA A 1 331 ? -50.333 -9.375 84.442 1.00 89.31 331 ALA A CA 1
ATOM 2455 C C . ALA A 1 331 ? -50.638 -10.291 83.244 1.00 89.31 331 ALA A C 1
ATOM 2457 O O . ALA A 1 331 ? -49.907 -10.259 82.257 1.00 89.31 331 ALA A O 1
ATOM 2458 N N . ASP A 1 332 ? -51.743 -11.039 83.286 1.00 88.94 332 ASP A N 1
ATOM 2459 C CA . ASP A 1 332 ? -52.198 -11.883 82.176 1.00 88.94 332 ASP A CA 1
ATOM 2460 C C . ASP A 1 332 ? -52.692 -11.050 80.984 1.00 88.94 332 ASP A C 1
ATOM 2462 O O . ASP A 1 332 ? -52.360 -11.364 79.840 1.00 88.94 332 ASP A O 1
ATOM 2466 N N . ALA A 1 333 ? -53.392 -9.935 81.228 1.00 87.50 333 ALA A N 1
ATOM 2467 C CA . ALA A 1 333 ? -53.759 -8.979 80.180 1.00 87.50 333 ALA A CA 1
ATOM 2468 C C . ALA A 1 333 ? -52.534 -8.349 79.486 1.00 87.50 333 ALA A C 1
ATOM 2470 O O . ALA A 1 333 ? -52.606 -8.026 78.301 1.00 87.50 333 ALA A O 1
ATOM 2471 N N . ILE A 1 334 ? -51.406 -8.194 80.191 1.00 91.00 334 ILE A N 1
ATOM 2472 C CA . ILE A 1 334 ? -50.136 -7.754 79.596 1.00 91.00 334 ILE A CA 1
ATOM 2473 C C . ILE A 1 334 ? -49.424 -8.909 78.874 1.00 91.00 334 ILE A C 1
ATOM 2475 O O . ILE A 1 334 ? -48.873 -8.693 77.797 1.00 91.00 334 ILE A O 1
ATOM 2479 N N . GLU A 1 335 ? -49.422 -10.130 79.416 1.00 91.19 335 GLU A N 1
ATOM 2480 C CA . GLU A 1 335 ? -48.743 -11.280 78.798 1.00 91.19 335 GLU A CA 1
ATOM 2481 C C . GLU A 1 335 ? -49.426 -11.709 77.486 1.00 91.19 335 GLU A C 1
ATOM 2483 O O . GLU A 1 335 ? -48.779 -11.779 76.437 1.00 91.19 335 GLU A O 1
ATOM 2488 N N . TYR A 1 336 ? -50.739 -11.946 77.529 1.00 90.81 336 TYR A N 1
ATOM 2489 C CA . TYR A 1 336 ? -51.513 -12.515 76.420 1.00 90.81 336 TYR A CA 1
ATOM 2490 C C . TYR A 1 336 ? -52.230 -11.457 75.572 1.00 90.81 336 TYR A C 1
ATOM 2492 O O . TYR A 1 336 ? -52.460 -11.674 74.382 1.00 90.81 336 TYR A O 1
ATOM 2500 N N . GLY A 1 337 ? -52.507 -10.285 76.145 1.00 87.88 337 GLY A N 1
ATOM 2501 C CA . GLY A 1 337 ? -53.236 -9.192 75.502 1.00 87.88 337 GLY A CA 1
ATOM 2502 C C . GLY A 1 337 ? -54.655 -9.045 76.042 1.00 87.88 337 GLY A C 1
ATOM 2503 O O . GLY A 1 337 ? -55.129 -9.843 76.850 1.00 87.88 337 GLY A O 1
ATOM 2504 N N . THR A 1 338 ? -55.346 -7.994 75.607 1.00 86.75 338 THR A N 1
ATOM 2505 C CA . THR A 1 338 ? -56.700 -7.682 76.086 1.00 86.75 338 THR A CA 1
ATOM 2506 C C . THR A 1 338 ? -57.517 -6.913 75.049 1.00 86.75 338 THR A C 1
ATOM 2508 O O . THR A 1 338 ? -56.965 -6.271 74.155 1.00 86.75 338 THR A O 1
ATOM 2511 N N . LEU A 1 339 ? -58.846 -6.963 75.166 1.00 84.00 339 LEU A N 1
ATOM 2512 C CA . LEU A 1 339 ? -59.772 -6.176 74.354 1.00 84.00 339 LEU A CA 1
ATOM 2513 C C . LEU A 1 339 ? -60.187 -4.924 75.148 1.00 84.00 339 LEU A C 1
ATOM 2515 O O . LEU A 1 339 ? -61.141 -4.938 75.926 1.00 84.00 339 LEU A O 1
ATOM 2519 N N . VAL A 1 340 ? -59.443 -3.828 74.992 1.00 80.88 340 VAL A N 1
ATOM 2520 C CA . VAL A 1 340 ? -59.654 -2.589 75.757 1.00 80.88 340 VAL A CA 1
ATOM 2521 C C . VAL A 1 340 ? -61.007 -1.980 75.400 1.00 80.88 340 VAL A C 1
ATOM 2523 O O . VAL A 1 340 ? -61.265 -1.657 74.240 1.00 80.88 340 VAL A O 1
ATOM 2526 N N . GLY A 1 341 ? -61.868 -1.812 76.406 1.00 76.25 341 GLY A N 1
ATOM 2527 C CA . GLY A 1 341 ? -63.246 -1.342 76.226 1.00 76.25 341 GLY A CA 1
ATOM 2528 C C . GLY A 1 341 ? -64.218 -2.406 75.704 1.00 76.25 341 GLY A C 1
ATOM 2529 O O . GLY A 1 341 ? -65.367 -2.075 75.436 1.00 76.25 341 GLY A O 1
ATOM 2530 N N . GLY A 1 342 ? -63.781 -3.663 75.570 1.00 79.25 342 GLY A N 1
ATOM 2531 C CA . GLY A 1 342 ? -64.650 -4.763 75.168 1.00 79.25 342 GLY A CA 1
ATOM 2532 C C . GLY A 1 342 ? -65.694 -5.094 76.231 1.00 79.25 342 GLY A C 1
ATOM 2533 O O . GLY A 1 342 ? -65.409 -5.055 77.430 1.00 79.25 342 GLY A O 1
ATOM 2534 N N . ARG A 1 343 ? -66.899 -5.449 75.784 1.00 79.44 343 ARG A N 1
ATOM 2535 C CA . ARG A 1 343 ? -67.997 -5.920 76.637 1.00 79.44 343 ARG A CA 1
ATOM 2536 C C . ARG A 1 343 ? -68.377 -7.351 76.282 1.00 79.44 343 ARG A C 1
ATOM 2538 O O . ARG A 1 343 ? -68.279 -7.746 75.124 1.00 79.44 343 ARG A O 1
ATOM 2545 N N . VAL A 1 344 ? -68.813 -8.105 77.287 1.00 78.62 344 VAL A N 1
ATOM 2546 C CA . VAL A 1 344 ? -69.392 -9.437 77.100 1.00 78.62 344 VAL A CA 1
ATOM 2547 C C . VAL A 1 344 ? -70.835 -9.260 76.638 1.00 78.62 344 VAL A C 1
ATOM 2549 O O . VAL A 1 344 ? -71.656 -8.709 77.373 1.00 78.62 344 VAL A O 1
ATOM 2552 N N . GLU A 1 345 ? -71.135 -9.709 75.427 1.00 81.44 345 GLU A N 1
ATOM 2553 C CA . GLU A 1 345 ? -72.497 -9.880 74.940 1.00 81.44 345 GLU A CA 1
ATOM 2554 C C . GLU A 1 345 ? -72.969 -11.280 75.342 1.00 81.44 345 GLU A C 1
ATOM 2556 O O . GLU A 1 345 ? -72.479 -12.295 74.841 1.00 81.44 345 GLU A O 1
ATOM 2561 N N . LEU A 1 346 ? -73.875 -11.320 76.321 1.00 77.81 346 LEU A N 1
ATOM 2562 C CA . LEU A 1 346 ? -74.480 -12.559 76.796 1.00 77.81 346 LEU A CA 1
ATOM 2563 C C . LEU A 1 346 ? -75.451 -13.099 75.735 1.00 77.81 346 LEU A C 1
ATOM 2565 O O . LEU A 1 346 ? -76.309 -12.340 75.271 1.00 77.81 346 LEU A O 1
ATOM 2569 N N . PRO A 1 347 ? -75.373 -14.394 75.386 1.00 74.62 347 PRO A N 1
ATOM 2570 C CA . PRO A 1 347 ? -76.380 -15.029 74.554 1.00 74.62 347 PRO A CA 1
ATOM 2571 C C . PRO A 1 347 ? -77.722 -15.081 75.311 1.00 74.62 347 PRO A C 1
ATOM 2573 O O . PRO A 1 347 ? -77.752 -14.963 76.540 1.00 74.62 347 PRO A O 1
ATOM 2576 N N . PRO A 1 348 ? -78.864 -15.208 74.610 1.00 75.19 348 PRO A N 1
ATOM 2577 C CA . PRO A 1 348 ? -80.194 -15.071 75.217 1.00 75.19 348 PRO A CA 1
ATOM 2578 C C . PRO A 1 348 ? -80.566 -16.172 76.229 1.00 75.19 348 PRO A C 1
ATOM 2580 O O . PRO A 1 348 ? -81.547 -16.018 76.953 1.00 75.19 348 PRO A O 1
ATOM 2583 N N . ASP A 1 349 ? -79.801 -17.261 76.296 1.00 80.44 349 ASP A N 1
ATOM 2584 C CA . ASP A 1 349 ? -79.870 -18.308 77.326 1.00 80.44 349 ASP A CA 1
ATOM 2585 C C . ASP A 1 349 ? -79.027 -17.993 78.582 1.00 80.44 349 ASP A C 1
ATOM 2587 O O . ASP A 1 349 ? -79.166 -18.665 79.605 1.00 80.44 349 ASP A O 1
ATOM 2591 N N . GLY A 1 350 ? -78.199 -16.946 78.535 1.00 77.81 350 GLY A N 1
ATOM 2592 C CA . GLY A 1 350 ? -77.354 -16.484 79.634 1.00 77.81 350 GLY A CA 1
ATOM 2593 C C . GLY A 1 350 ? -76.061 -17.280 79.828 1.00 77.81 350 GLY A C 1
ATOM 2594 O O . GLY A 1 350 ? -75.406 -17.096 80.857 1.00 77.81 350 GLY A O 1
ATOM 2595 N N . ASP A 1 351 ? -75.679 -18.149 78.887 1.00 79.44 351 ASP A N 1
ATOM 2596 C CA . ASP A 1 351 ? -74.469 -18.959 79.031 1.00 79.44 351 ASP A CA 1
ATOM 2597 C C . ASP A 1 351 ? -73.183 -18.127 78.863 1.00 79.44 351 ASP A C 1
ATOM 2599 O O . ASP A 1 351 ? -72.839 -17.623 77.794 1.00 79.44 351 ASP A O 1
ATOM 2603 N N . LEU A 1 352 ? -72.427 -18.017 79.957 1.00 72.00 352 LEU A N 1
ATOM 2604 C CA . LEU A 1 352 ? -71.138 -17.327 80.004 1.00 72.00 352 LEU A CA 1
ATOM 2605 C C . LEU A 1 352 ? -70.030 -18.050 79.222 1.00 72.00 352 LEU A C 1
ATOM 2607 O O . LEU A 1 352 ? -69.020 -17.421 78.913 1.00 72.00 352 LEU A O 1
ATOM 2611 N N . LEU A 1 353 ? -70.185 -19.343 78.911 1.00 76.12 353 LEU A N 1
ATOM 2612 C CA . LEU A 1 353 ? -69.188 -20.126 78.169 1.00 76.12 353 LEU A CA 1
ATOM 2613 C C . LEU A 1 353 ? -69.276 -19.924 76.649 1.00 76.12 353 LEU A C 1
ATOM 2615 O O . LEU A 1 353 ? -68.303 -20.194 75.945 1.00 76.12 353 LEU A O 1
ATOM 2619 N N . THR A 1 354 ? -70.408 -19.429 76.148 1.00 76.12 354 THR A N 1
ATOM 2620 C CA . THR A 1 354 ? -70.645 -19.121 74.727 1.00 76.12 354 THR A CA 1
ATOM 2621 C C . THR A 1 354 ? -70.737 -17.618 74.437 1.00 76.12 354 THR A C 1
ATOM 2623 O O . THR A 1 354 ? -70.911 -17.218 73.285 1.00 76.12 354 THR A O 1
ATOM 2626 N N . ALA A 1 355 ? -70.571 -16.772 75.458 1.00 75.94 355 ALA A N 1
ATOM 2627 C CA . ALA A 1 355 ? -70.661 -15.323 75.336 1.00 75.94 355 ALA A CA 1
ATOM 2628 C C . ALA A 1 355 ? -69.524 -14.701 74.507 1.00 75.94 355 ALA A C 1
ATOM 2630 O O . ALA A 1 355 ? -68.344 -15.023 74.667 1.00 75.94 355 ALA A O 1
ATOM 2631 N N . ALA A 1 356 ? -69.888 -13.766 73.629 1.00 76.06 356 ALA A N 1
ATOM 2632 C CA . ALA A 1 356 ? -68.956 -13.090 72.733 1.00 76.06 356 ALA A CA 1
ATOM 2633 C C . ALA A 1 356 ? -68.393 -11.810 73.368 1.00 76.06 356 ALA A C 1
ATOM 2635 O O . ALA A 1 356 ? -69.084 -11.107 74.103 1.00 76.06 356 ALA A O 1
ATOM 2636 N N . TYR A 1 357 ? -67.147 -11.461 73.041 1.00 77.00 357 TYR A N 1
ATOM 2637 C CA . TYR A 1 357 ? -66.571 -10.159 73.387 1.00 77.00 357 TYR A CA 1
ATOM 2638 C C . TYR A 1 357 ? -66.689 -9.209 72.192 1.00 77.00 357 TYR A C 1
ATOM 2640 O O . TYR A 1 357 ? -66.111 -9.470 71.137 1.00 77.00 357 TYR A O 1
ATOM 2648 N N . VAL A 1 358 ? -67.410 -8.100 72.365 1.00 78.94 358 VAL A N 1
ATOM 2649 C CA . VAL A 1 358 ? -67.700 -7.116 71.306 1.00 78.94 358 VAL A CA 1
ATOM 2650 C C . VAL A 1 358 ? -67.209 -5.709 71.668 1.00 78.94 358 VAL A C 1
ATOM 2652 O O . VAL A 1 358 ? -66.907 -5.416 72.826 1.00 78.94 358 VAL A O 1
ATOM 2655 N N . ASP A 1 359 ? -67.100 -4.842 70.656 1.00 79.06 359 ASP A N 1
ATOM 2656 C CA . ASP A 1 359 ? -66.773 -3.400 70.717 1.00 79.06 359 ASP A CA 1
ATOM 2657 C C . ASP A 1 359 ? -65.398 -2.978 71.282 1.00 79.06 359 ASP A C 1
ATOM 2659 O O . ASP A 1 359 ? -65.065 -1.790 71.282 1.00 79.06 359 ASP A O 1
ATOM 2663 N N . GLY A 1 360 ? -64.559 -3.915 71.726 1.00 77.44 360 GLY A N 1
ATOM 2664 C CA . GLY A 1 360 ? -63.231 -3.602 72.262 1.00 77.44 360 GLY A CA 1
ATOM 2665 C C . GLY A 1 360 ? -62.154 -3.390 71.194 1.00 77.44 360 GLY A C 1
ATOM 2666 O O . GLY A 1 360 ? -62.172 -4.001 70.126 1.00 77.44 360 GLY A O 1
ATOM 2667 N N . ARG A 1 361 ? -61.146 -2.568 71.510 1.00 82.69 361 ARG A N 1
ATOM 2668 C CA . ARG A 1 361 ? -59.923 -2.442 70.700 1.00 82.69 361 ARG A CA 1
ATOM 2669 C C . ARG A 1 361 ? -58.868 -3.445 71.179 1.00 82.69 361 ARG A C 1
ATOM 2671 O O . ARG A 1 361 ? -58.540 -3.423 72.365 1.00 82.69 361 ARG A O 1
ATOM 2678 N N . PRO A 1 362 ? -58.294 -4.289 70.304 1.00 81.00 362 PRO A N 1
ATOM 2679 C CA . PRO A 1 362 ? -57.241 -5.211 70.710 1.00 81.00 362 PRO A CA 1
ATOM 2680 C C . PRO A 1 362 ? -55.974 -4.445 71.114 1.00 81.00 362 PRO A C 1
ATOM 2682 O O . PRO A 1 362 ? -55.408 -3.692 70.322 1.00 81.00 362 PRO A O 1
ATOM 2685 N N . ALA A 1 363 ? -55.519 -4.667 72.344 1.00 86.12 363 ALA A N 1
ATOM 2686 C CA . ALA A 1 363 ? -54.190 -4.310 72.814 1.00 86.12 363 ALA A CA 1
ATOM 2687 C C . ALA A 1 363 ? -53.323 -5.585 72.808 1.00 86.12 363 ALA A C 1
ATOM 2689 O O . ALA A 1 363 ? -53.602 -6.506 73.583 1.00 86.12 363 ALA A O 1
ATOM 2690 N N . PRO A 1 364 ? -52.312 -5.689 71.923 1.00 87.50 364 PRO A N 1
ATOM 2691 C CA . PRO A 1 364 ? -51.480 -6.884 71.817 1.00 87.50 364 PRO A CA 1
ATOM 2692 C C . PRO A 1 364 ? -50.619 -7.074 73.070 1.00 87.50 364 PRO A C 1
ATOM 2694 O O . PRO A 1 364 ? -49.915 -6.156 73.491 1.00 87.50 364 PRO A O 1
ATOM 2697 N N . GLY A 1 365 ? -50.653 -8.279 73.640 1.00 91.00 365 GLY A N 1
ATOM 2698 C CA . GLY A 1 365 ? -49.806 -8.651 74.773 1.00 91.00 365 GLY A CA 1
ATOM 2699 C C . GLY A 1 365 ? -48.371 -8.992 74.373 1.00 91.00 365 GLY A C 1
ATOM 2700 O O . GLY A 1 365 ? -48.040 -9.113 73.188 1.00 91.00 365 GLY A O 1
ATOM 2701 N N . LEU A 1 366 ? -47.525 -9.211 75.379 1.00 91.25 366 LEU A N 1
ATOM 2702 C CA . LEU A 1 366 ? -46.115 -9.582 75.245 1.00 91.25 366 LEU A CA 1
ATOM 2703 C C . LEU A 1 366 ? -45.884 -10.752 74.286 1.00 91.25 366 LEU A C 1
ATOM 2705 O O . LEU A 1 366 ? -44.942 -10.693 73.501 1.00 91.25 366 LEU A O 1
ATOM 2709 N N . VAL A 1 367 ? -46.732 -11.785 74.293 1.00 91.00 367 VAL A N 1
ATOM 2710 C CA . VAL A 1 367 ? -46.625 -12.916 73.351 1.00 91.00 367 VAL A CA 1
ATOM 2711 C C . VAL A 1 367 ? -46.724 -12.441 71.894 1.00 91.00 367 VAL A C 1
ATOM 2713 O O . VAL A 1 367 ? -45.886 -12.801 71.068 1.00 91.00 367 VAL A O 1
ATOM 2716 N N . THR A 1 368 ? -47.693 -11.573 71.586 1.00 92.00 368 THR A N 1
ATOM 2717 C CA . THR A 1 368 ? -47.888 -11.029 70.230 1.00 92.00 368 THR A CA 1
ATOM 2718 C C . THR A 1 368 ? -46.757 -10.073 69.847 1.00 92.00 368 THR A C 1
ATOM 2720 O O . THR A 1 368 ? -46.227 -10.153 68.740 1.00 92.00 368 THR A O 1
ATOM 2723 N N . LEU A 1 369 ? -46.339 -9.197 70.766 1.00 92.69 369 LEU A N 1
ATOM 2724 C CA . LEU A 1 369 ? -45.256 -8.238 70.526 1.00 92.69 369 LEU A CA 1
ATOM 2725 C C . LEU A 1 369 ? -43.900 -8.938 70.323 1.00 92.69 369 LEU A C 1
ATOM 2727 O O . LEU A 1 369 ? -43.137 -8.544 69.443 1.00 92.69 369 LEU A O 1
ATOM 2731 N N . ARG A 1 370 ? -43.606 -10.010 71.074 1.00 93.56 370 ARG A N 1
ATOM 2732 C CA . ARG A 1 370 ? -42.408 -10.848 70.871 1.00 93.56 370 ARG A CA 1
ATOM 2733 C C . ARG A 1 370 ? -42.431 -11.534 69.500 1.00 93.56 370 ARG A C 1
ATOM 2735 O O . ARG A 1 370 ? -41.426 -11.482 68.800 1.00 93.56 370 ARG A O 1
ATOM 2742 N N . ALA A 1 371 ? -43.571 -12.083 69.073 1.00 92.19 371 ALA A N 1
ATOM 2743 C CA . ALA A 1 371 ? -43.709 -12.661 67.733 1.00 92.19 371 ALA A CA 1
ATOM 2744 C C . ALA A 1 371 ? -43.499 -11.613 66.618 1.00 92.19 371 ALA A C 1
ATOM 2746 O O . ALA A 1 371 ? -42.786 -11.876 65.651 1.00 92.19 371 ALA A O 1
ATOM 2747 N N . GLN A 1 372 ? -44.040 -10.399 66.781 1.00 92.50 372 GLN A N 1
ATOM 2748 C CA . GLN A 1 372 ? -43.791 -9.278 65.864 1.00 92.50 372 GLN A CA 1
ATOM 2749 C C . GLN A 1 372 ? -42.309 -8.875 65.827 1.00 92.50 372 GLN A C 1
ATOM 2751 O O . GLN A 1 372 ? -41.769 -8.653 64.747 1.00 92.50 372 GLN A O 1
ATOM 2756 N N . ARG A 1 373 ? -41.630 -8.828 66.982 1.00 95.19 373 ARG A N 1
ATOM 2757 C CA . ARG A 1 373 ? -40.185 -8.555 67.083 1.00 95.19 373 ARG A CA 1
ATOM 2758 C C . ARG A 1 373 ? -39.374 -9.601 66.326 1.00 95.19 373 ARG A C 1
ATOM 2760 O O . ARG A 1 373 ? -38.449 -9.240 65.606 1.00 95.19 373 ARG A O 1
ATOM 2767 N N . ASP A 1 374 ? -39.712 -10.875 66.485 1.00 92.69 374 ASP A N 1
ATOM 2768 C CA . ASP A 1 374 ? -38.960 -11.973 65.880 1.00 92.69 374 ASP A CA 1
ATOM 2769 C C . ASP A 1 374 ? -39.190 -12.049 64.360 1.00 92.69 374 ASP A C 1
ATOM 2771 O O . ASP A 1 374 ? -38.228 -12.244 63.617 1.00 92.69 374 ASP A O 1
ATOM 2775 N N . SER A 1 375 ? -40.408 -11.750 63.885 1.00 93.75 375 SER A N 1
ATOM 2776 C CA . SER A 1 375 ? -40.680 -11.512 62.457 1.00 93.75 375 SER A CA 1
ATOM 2777 C C . SER A 1 375 ? -39.855 -10.342 61.918 1.00 93.75 375 SER A C 1
ATOM 2779 O O . SER A 1 375 ? -39.117 -10.504 60.953 1.00 93.75 375 SER A O 1
ATOM 2781 N N . LEU A 1 376 ? -39.895 -9.182 62.582 1.00 93.19 376 LEU A N 1
ATOM 2782 C CA . LEU A 1 376 ? -39.192 -7.979 62.129 1.00 93.19 376 LEU A CA 1
ATOM 2783 C C . LEU A 1 376 ? -37.661 -8.161 62.125 1.00 93.19 376 LEU A C 1
ATOM 2785 O O . LEU A 1 376 ? -36.975 -7.590 61.279 1.00 93.19 376 LEU A O 1
ATOM 2789 N N . LYS A 1 377 ? -37.117 -8.982 63.037 1.00 94.44 377 LYS A N 1
ATOM 2790 C CA . LYS A 1 377 ? -35.706 -9.409 63.024 1.00 94.44 377 LYS A CA 1
ATOM 2791 C C . LYS A 1 377 ? -35.380 -10.301 61.828 1.00 94.44 377 LYS A C 1
ATOM 2793 O O . LYS A 1 377 ? -34.331 -10.106 61.217 1.00 94.44 377 LYS A O 1
ATOM 2798 N N . ALA A 1 378 ? -36.255 -11.245 61.481 1.00 92.38 378 ALA A N 1
ATOM 2799 C CA . ALA A 1 378 ? -36.090 -12.073 60.289 1.00 92.38 378 ALA A CA 1
ATOM 2800 C C . ALA A 1 378 ? -36.160 -11.229 59.002 1.00 92.38 378 ALA A C 1
ATOM 2802 O O . ALA A 1 378 ? -35.297 -11.366 58.135 1.00 92.38 378 ALA A O 1
ATOM 2803 N N . ASP A 1 379 ? -37.111 -10.294 58.919 1.00 91.56 379 ASP A N 1
ATOM 2804 C CA . ASP A 1 379 ? -37.259 -9.380 57.782 1.00 91.56 379 ASP A CA 1
ATOM 2805 C C . ASP A 1 379 ? -36.039 -8.450 57.630 1.00 91.56 379 ASP A C 1
ATOM 2807 O O . ASP A 1 379 ? -35.543 -8.246 56.521 1.00 91.56 379 ASP A O 1
ATOM 2811 N N . LEU A 1 380 ? -35.502 -7.927 58.741 1.00 93.38 380 LEU A N 1
ATOM 2812 C CA . LEU A 1 380 ? -34.257 -7.148 58.751 1.00 93.38 380 LEU A CA 1
ATOM 2813 C C . LEU A 1 380 ? -33.053 -7.968 58.272 1.00 93.38 380 LEU A C 1
ATOM 2815 O O . LEU A 1 380 ? -32.261 -7.464 57.480 1.00 93.38 380 LEU A O 1
ATOM 2819 N N . ALA A 1 381 ? -32.924 -9.226 58.702 1.00 90.75 381 ALA A N 1
ATOM 2820 C CA . ALA A 1 381 ? -31.846 -10.108 58.253 1.00 90.75 381 ALA A CA 1
ATOM 2821 C C . ALA A 1 381 ? -31.950 -10.432 56.748 1.00 90.75 381 ALA A C 1
ATOM 2823 O O . ALA A 1 381 ? -30.939 -10.438 56.042 1.00 90.75 381 ALA A O 1
ATOM 2824 N N . ALA A 1 382 ? -33.167 -10.641 56.235 1.00 90.62 382 ALA A N 1
ATOM 2825 C CA . ALA A 1 382 ? -33.413 -10.828 54.806 1.00 90.62 382 ALA A CA 1
ATOM 2826 C C . ALA A 1 382 ? -33.092 -9.559 53.991 1.00 90.62 382 ALA A C 1
ATOM 2828 O O . ALA A 1 382 ? -32.491 -9.642 52.916 1.00 90.62 382 ALA A O 1
ATOM 2829 N N . LEU A 1 383 ? -33.439 -8.377 54.512 1.00 92.56 383 LEU A N 1
ATOM 2830 C CA . LEU A 1 383 ? -33.129 -7.095 53.879 1.00 92.56 383 LEU A CA 1
ATOM 2831 C C . LEU A 1 383 ? -31.625 -6.785 53.880 1.00 92.56 383 LEU A C 1
ATOM 2833 O O . LEU A 1 383 ? -31.120 -6.287 52.875 1.00 92.56 383 LEU A O 1
ATOM 2837 N N . ASP A 1 384 ? -30.904 -7.114 54.953 1.00 92.19 384 ASP A N 1
ATOM 2838 C CA . ASP A 1 384 ? -29.444 -6.977 55.012 1.00 92.19 384 ASP A CA 1
ATOM 2839 C C . ASP A 1 384 ? -28.757 -7.903 53.996 1.00 92.19 384 ASP A C 1
ATOM 2841 O O . ASP A 1 384 ? -27.903 -7.447 53.235 1.00 92.19 384 ASP A O 1
ATOM 2845 N N . SER A 1 385 ? -29.212 -9.155 53.867 1.00 90.81 385 SER A N 1
ATOM 2846 C CA . SER A 1 385 ? -28.730 -10.068 52.819 1.00 90.81 385 SER A CA 1
ATOM 2847 C C . SER A 1 385 ? -29.001 -9.541 51.399 1.00 90.81 385 SER A C 1
ATOM 2849 O O . SER A 1 385 ? -28.132 -9.630 50.530 1.00 90.81 385 SER A O 1
ATOM 2851 N N . SER A 1 386 ? -30.171 -8.937 51.162 1.00 91.19 386 SER A N 1
ATOM 2852 C CA . SER A 1 386 ? -30.505 -8.293 49.882 1.00 91.19 386 SER A CA 1
ATOM 2853 C C . SER A 1 386 ? -29.631 -7.062 49.599 1.00 91.19 386 SER A C 1
ATOM 2855 O O . SER A 1 386 ? -29.166 -6.871 48.474 1.00 91.19 386 SER A O 1
ATOM 2857 N N . LEU A 1 387 ? -29.339 -6.249 50.621 1.00 91.69 387 LEU A N 1
ATOM 2858 C CA . LEU A 1 387 ? -28.430 -5.104 50.515 1.00 91.69 387 LEU A CA 1
ATOM 2859 C C . LEU A 1 387 ? -27.008 -5.532 50.143 1.00 91.69 387 LEU A C 1
ATOM 2861 O O . LEU A 1 387 ? -26.393 -4.892 49.288 1.00 91.69 387 LEU A O 1
ATOM 2865 N N . ASP A 1 388 ? -26.496 -6.608 50.737 1.00 91.94 388 ASP A N 1
ATOM 2866 C CA . ASP A 1 388 ? -25.166 -7.134 50.418 1.00 91.94 388 ASP A CA 1
ATOM 2867 C C . ASP A 1 388 ? -25.105 -7.744 49.010 1.00 91.94 388 ASP A C 1
ATOM 2869 O O . ASP A 1 388 ? -24.127 -7.531 48.290 1.00 91.94 388 ASP A O 1
ATOM 2873 N N . ALA A 1 389 ? -26.181 -8.390 48.547 1.00 89.75 389 ALA A N 1
ATOM 2874 C CA . ALA A 1 389 ? -26.293 -8.838 47.158 1.00 89.75 389 ALA A CA 1
ATOM 2875 C C . ALA A 1 389 ? -26.287 -7.663 46.156 1.00 89.75 389 ALA A C 1
ATOM 2877 O O . ALA A 1 389 ? -25.571 -7.715 45.154 1.00 89.75 389 ALA A O 1
ATOM 2878 N N . VAL A 1 390 ? -27.027 -6.580 46.432 1.00 91.75 390 VAL A N 1
ATOM 2879 C CA . VAL A 1 390 ? -27.039 -5.366 45.590 1.00 91.75 390 VAL A CA 1
ATOM 2880 C C . VAL A 1 390 ? -25.676 -4.664 45.598 1.00 91.75 390 VAL A C 1
ATOM 2882 O O . VAL A 1 390 ? -25.220 -4.222 44.544 1.00 91.75 390 VAL A O 1
ATOM 2885 N N . ARG A 1 391 ? -24.984 -4.607 46.745 1.00 92.75 391 ARG A N 1
ATOM 2886 C CA . ARG A 1 391 ? -23.608 -4.081 46.844 1.00 92.75 391 ARG A CA 1
ATOM 2887 C C . ARG A 1 391 ? -22.634 -4.874 45.974 1.00 92.75 391 ARG A C 1
ATOM 2889 O O . ARG A 1 391 ? -21.936 -4.273 45.165 1.00 92.75 391 ARG A O 1
ATOM 2896 N N . ALA A 1 392 ? -22.641 -6.204 46.074 1.00 90.06 392 ALA A N 1
ATOM 2897 C CA . ALA A 1 392 ? -21.780 -7.063 45.260 1.00 90.06 392 ALA A CA 1
ATOM 2898 C C . ALA A 1 392 ? -22.073 -6.924 43.751 1.00 90.06 392 ALA A C 1
ATOM 2900 O O . ALA A 1 392 ? -21.154 -6.920 42.928 1.00 90.06 392 ALA A O 1
ATOM 2901 N N . GLN A 1 393 ? -23.345 -6.756 43.369 1.00 88.56 393 GLN A N 1
ATOM 2902 C CA . GLN A 1 393 ? -23.727 -6.453 41.985 1.00 88.56 393 GLN A CA 1
ATOM 2903 C C . GLN A 1 393 ? -23.227 -5.076 41.528 1.00 88.56 393 GLN A C 1
ATOM 2905 O O . GLN A 1 393 ? -22.745 -4.959 40.402 1.00 88.56 393 GLN A O 1
ATOM 2910 N N . LEU A 1 394 ? -23.301 -4.050 42.383 1.00 90.62 394 LEU A N 1
ATOM 2911 C CA . LEU A 1 394 ? -22.809 -2.705 42.078 1.00 90.62 394 LEU A CA 1
ATOM 2912 C C . LEU A 1 394 ? -21.283 -2.687 41.917 1.00 90.62 394 LEU A C 1
ATOM 2914 O O . LEU A 1 394 ? -20.794 -2.157 40.923 1.00 90.62 394 LEU A O 1
ATOM 2918 N N . GLU A 1 395 ? -20.535 -3.312 42.829 1.00 91.50 395 GLU A N 1
ATOM 2919 C CA . GLU A 1 395 ? -19.075 -3.450 42.725 1.00 91.50 395 GLU A CA 1
ATOM 2920 C C . GLU A 1 395 ? -18.665 -4.182 41.438 1.00 91.50 395 GLU A C 1
ATOM 2922 O O . GLU A 1 395 ? -17.781 -3.720 40.715 1.00 91.50 395 GLU A O 1
ATOM 2927 N N . SER A 1 396 ? -19.360 -5.272 41.095 1.00 86.56 396 SER A N 1
ATOM 2928 C CA . SER A 1 396 ? -19.146 -6.011 39.844 1.00 86.56 396 SER A CA 1
ATOM 2929 C C . SER A 1 396 ? -19.443 -5.159 38.598 1.00 86.56 396 SER A C 1
ATOM 2931 O O . SER A 1 396 ? -18.648 -5.131 37.655 1.00 86.56 396 SER A O 1
ATOM 2933 N N . ALA A 1 397 ? -20.544 -4.399 38.600 1.00 86.31 397 ALA A N 1
ATOM 2934 C CA . ALA A 1 397 ? -20.918 -3.515 37.495 1.00 86.31 397 ALA A CA 1
ATOM 2935 C C . ALA A 1 397 ? -19.946 -2.332 37.322 1.00 86.31 397 ALA A C 1
ATOM 2937 O O . ALA A 1 397 ? -19.629 -1.963 36.189 1.00 86.31 397 ALA A O 1
ATOM 2938 N N . LEU A 1 398 ? -19.439 -1.765 38.423 1.00 88.88 398 LEU A N 1
ATOM 2939 C CA . LEU A 1 398 ? -18.409 -0.723 38.409 1.00 88.88 398 LEU A CA 1
ATOM 2940 C C . LEU A 1 398 ? -17.078 -1.266 37.873 1.00 88.88 398 LEU A C 1
ATOM 2942 O O . LEU A 1 398 ? -16.507 -0.671 36.959 1.00 88.88 398 LEU A O 1
ATOM 2946 N N . ALA A 1 399 ? -16.629 -2.430 38.352 1.00 85.25 399 ALA A N 1
ATOM 2947 C CA . ALA A 1 399 ? -15.409 -3.080 37.869 1.00 85.25 399 ALA A CA 1
ATOM 2948 C C . ALA A 1 399 ? -15.480 -3.414 36.366 1.00 85.25 399 ALA A C 1
ATOM 2950 O O . ALA A 1 399 ? -14.518 -3.177 35.632 1.00 85.25 399 ALA A O 1
ATOM 2951 N N . ALA A 1 400 ? -16.631 -3.898 35.883 1.00 81.69 400 ALA A N 1
ATOM 2952 C CA . ALA A 1 400 ? -16.871 -4.118 34.457 1.00 81.69 400 ALA A CA 1
ATOM 2953 C C . ALA A 1 400 ? -16.878 -2.804 33.652 1.00 81.69 400 ALA A C 1
ATOM 2955 O O . ALA A 1 400 ? -16.351 -2.759 32.540 1.00 81.69 400 ALA A O 1
ATOM 2956 N N . GLY A 1 401 ? -17.438 -1.725 34.210 1.00 84.44 401 GLY A N 1
ATOM 2957 C CA . GLY A 1 401 ? -17.410 -0.392 33.605 1.00 84.44 401 GLY A CA 1
ATOM 2958 C C . GLY A 1 401 ? -15.994 0.173 33.454 1.00 84.44 401 GLY A C 1
ATOM 2959 O O . GLY A 1 401 ? -15.670 0.735 32.408 1.00 84.44 401 GLY A O 1
ATOM 2960 N N . ASP A 1 402 ? -15.130 -0.019 34.450 1.00 86.06 402 ASP A N 1
ATOM 2961 C CA . ASP A 1 402 ? -13.737 0.438 34.395 1.00 86.06 402 ASP A CA 1
ATOM 2962 C C . ASP A 1 402 ? -12.852 -0.424 33.478 1.00 86.06 402 ASP A C 1
ATOM 2964 O O . ASP A 1 402 ? -11.978 0.116 32.797 1.00 86.06 402 ASP A O 1
ATOM 2968 N N . ASP A 1 403 ? -13.096 -1.736 33.377 1.00 80.75 403 ASP A N 1
ATOM 2969 C CA . ASP A 1 403 ? -12.444 -2.598 32.375 1.00 80.75 403 ASP A CA 1
ATOM 2970 C C . ASP A 1 403 ? -12.843 -2.194 30.940 1.00 80.75 403 ASP A C 1
ATOM 2972 O O . ASP A 1 403 ? -11.978 -2.054 30.072 1.00 80.75 403 ASP A O 1
ATOM 2976 N N . LEU A 1 404 ? -14.129 -1.900 30.702 1.00 81.94 404 LEU A N 1
ATOM 2977 C CA . LEU A 1 404 ? -14.615 -1.375 29.418 1.00 81.94 404 LEU A CA 1
ATOM 2978 C C . LEU A 1 404 ? -14.025 0.004 29.084 1.00 81.94 404 LEU A C 1
ATOM 2980 O O . LEU A 1 404 ? -13.663 0.233 27.932 1.00 81.94 404 LEU A O 1
ATOM 2984 N N . ARG A 1 405 ? -13.864 0.906 30.063 1.00 86.62 405 ARG A N 1
ATOM 2985 C CA . ARG A 1 405 ? -13.179 2.200 29.862 1.00 86.62 405 ARG A CA 1
ATOM 2986 C C . ARG A 1 405 ? -11.718 2.015 29.459 1.00 86.62 405 ARG A C 1
ATOM 2988 O O . ARG A 1 405 ? -11.296 2.576 28.456 1.00 86.62 405 ARG A O 1
ATOM 2995 N N . ARG A 1 406 ? -10.963 1.169 30.168 1.00 83.69 406 ARG A N 1
ATOM 2996 C CA . ARG A 1 406 ? -9.561 0.870 29.815 1.00 83.69 406 ARG A CA 1
ATOM 2997 C C . ARG A 1 406 ? -9.440 0.272 28.413 1.00 83.69 406 ARG A C 1
ATOM 2999 O O . ARG A 1 406 ? -8.527 0.633 27.677 1.00 83.69 406 ARG A O 1
ATOM 3006 N N . GLN A 1 407 ? -10.369 -0.605 28.025 1.00 78.69 407 GLN A N 1
ATOM 3007 C CA . GLN A 1 407 ? -10.422 -1.169 26.673 1.00 78.69 407 GLN A CA 1
ATOM 3008 C C . GLN A 1 407 ? -10.797 -0.120 25.620 1.00 78.69 407 GLN A C 1
ATOM 3010 O O . GLN A 1 407 ? -10.167 -0.087 24.565 1.00 78.69 407 GLN A O 1
ATOM 3015 N N . ARG A 1 408 ? -11.758 0.770 25.904 1.00 87.00 408 ARG A N 1
ATOM 3016 C CA . ARG A 1 408 ? -12.090 1.919 25.046 1.00 87.00 408 ARG A CA 1
ATOM 3017 C C . ARG A 1 408 ? -10.854 2.773 24.796 1.00 87.00 408 ARG A C 1
ATOM 3019 O O . ARG A 1 408 ? -10.517 3.010 23.644 1.00 87.00 408 ARG A O 1
ATOM 3026 N N . ASP A 1 409 ? -10.167 3.193 25.851 1.00 84.81 409 ASP A N 1
ATOM 3027 C CA . ASP A 1 409 ? -9.029 4.104 25.737 1.00 84.81 409 ASP A CA 1
ATOM 3028 C C . ASP A 1 409 ? -7.841 3.424 25.023 1.00 84.81 409 ASP A C 1
ATOM 3030 O O . ASP A 1 409 ? -7.190 4.036 24.178 1.00 84.81 409 ASP A O 1
ATOM 3034 N N . ALA A 1 410 ? -7.615 2.123 25.253 1.00 77.75 410 ALA A N 1
ATOM 3035 C CA . ALA A 1 410 ? -6.628 1.339 24.505 1.00 77.75 410 ALA A CA 1
ATOM 3036 C C . ALA A 1 410 ? -6.961 1.228 23.002 1.00 77.75 410 ALA A C 1
ATOM 3038 O O . ALA A 1 410 ? -6.080 1.422 22.164 1.00 77.75 410 ALA A O 1
ATOM 3039 N N . VAL A 1 411 ? -8.220 0.948 22.642 1.00 78.06 411 VAL A N 1
ATOM 3040 C CA . VAL A 1 411 ? -8.653 0.881 21.233 1.00 78.06 411 VAL A CA 1
ATOM 3041 C C . VAL A 1 411 ? -8.634 2.268 20.581 1.00 78.06 411 VAL A C 1
ATOM 3043 O O . VAL A 1 411 ? -8.225 2.378 19.429 1.00 78.06 411 VAL A O 1
ATOM 3046 N N . GLN A 1 412 ? -9.006 3.329 21.303 1.00 87.56 412 GLN A N 1
ATOM 3047 C CA . GLN A 1 412 ? -8.945 4.714 20.826 1.00 87.56 412 GLN A CA 1
ATOM 3048 C C . GLN A 1 412 ? -7.506 5.108 20.477 1.00 87.56 412 GLN A C 1
ATOM 3050 O O . GLN A 1 412 ? -7.255 5.549 19.357 1.00 87.56 412 GLN A O 1
ATOM 3055 N N . ASN A 1 413 ? -6.554 4.856 21.381 1.00 82.56 413 ASN A N 1
ATOM 3056 C CA . ASN A 1 413 ? -5.133 5.118 21.142 1.00 82.56 413 ASN A CA 1
ATOM 3057 C C . ASN A 1 413 ? -4.611 4.361 19.906 1.00 82.56 413 ASN A C 1
ATOM 3059 O O . ASN A 1 413 ? -3.890 4.934 19.093 1.00 82.56 413 ASN A O 1
ATOM 3063 N N . LEU A 1 414 ? -5.010 3.096 19.719 1.00 75.75 414 LEU A N 1
ATOM 3064 C CA . LEU A 1 414 ? -4.629 2.300 18.544 1.00 75.75 414 LEU A CA 1
ATOM 3065 C C . LEU A 1 414 ? -5.253 2.822 17.240 1.00 75.75 414 LEU A C 1
ATOM 3067 O O . LEU A 1 414 ? -4.598 2.786 16.197 1.00 75.75 414 LEU A O 1
ATOM 3071 N N . VAL A 1 415 ? -6.493 3.323 17.276 1.00 80.00 415 VAL A N 1
ATOM 3072 C CA . VAL A 1 415 ? -7.146 3.979 16.129 1.00 80.00 415 VAL A CA 1
ATOM 3073 C C . VAL A 1 415 ? -6.408 5.265 15.756 1.00 80.00 415 VAL A C 1
ATOM 3075 O O . VAL A 1 415 ? -6.106 5.465 14.581 1.00 80.00 415 VAL A O 1
ATOM 3078 N N . GLU A 1 416 ? -6.086 6.112 16.734 1.00 85.38 416 GLU A N 1
ATOM 3079 C CA . GLU A 1 416 ? -5.362 7.371 16.520 1.00 85.38 416 GLU A CA 1
ATOM 3080 C C . GLU A 1 416 ? -3.948 7.133 15.978 1.00 85.38 416 GLU A C 1
ATOM 3082 O O . GLU A 1 416 ? -3.569 7.741 14.977 1.00 85.38 416 GLU A O 1
ATOM 3087 N N . GLN A 1 417 ? -3.205 6.185 16.559 1.00 79.50 417 GLN A N 1
ATOM 3088 C CA . GLN A 1 417 ? -1.892 5.771 16.056 1.00 79.50 417 GLN A CA 1
ATOM 3089 C C . GLN A 1 417 ? -1.981 5.210 14.632 1.00 79.50 417 GLN A C 1
ATOM 3091 O O . GLN A 1 417 ? -1.221 5.630 13.766 1.00 79.50 417 GLN A O 1
ATOM 3096 N N . SER A 1 418 ? -2.947 4.328 14.344 1.00 75.50 418 SER A N 1
ATOM 3097 C CA . SER A 1 418 ? -3.109 3.748 13.001 1.00 75.50 418 SER A CA 1
ATOM 3098 C C . SER A 1 418 ? -3.387 4.810 11.931 1.00 75.50 418 SER A C 1
ATOM 3100 O O . SER A 1 418 ? -2.855 4.717 10.825 1.00 75.50 418 SER A O 1
ATOM 3102 N N . VAL A 1 419 ? -4.187 5.834 12.250 1.00 81.31 419 VAL A N 1
ATOM 3103 C CA . VAL A 1 419 ? -4.438 6.971 11.346 1.00 81.31 419 VAL A CA 1
ATOM 3104 C C . VAL A 1 419 ? -3.173 7.816 11.170 1.00 81.31 419 VAL A C 1
ATOM 3106 O O . VAL A 1 419 ? -2.773 8.066 10.036 1.00 81.31 419 VAL A O 1
ATOM 3109 N N . ALA A 1 420 ? -2.490 8.183 12.259 1.00 81.50 420 ALA A N 1
ATOM 3110 C CA . ALA A 1 420 ? -1.274 8.996 12.197 1.00 81.50 420 ALA A CA 1
ATOM 3111 C C . ALA A 1 420 ? -0.139 8.314 11.406 1.00 81.50 420 ALA A C 1
ATOM 3113 O O . ALA A 1 420 ? 0.484 8.940 10.548 1.00 81.50 420 ALA A O 1
ATOM 3114 N N . THR A 1 421 ? 0.102 7.019 11.634 1.00 76.38 421 THR A N 1
ATOM 3115 C CA . THR A 1 421 ? 1.083 6.232 10.870 1.00 76.38 421 THR A CA 1
ATOM 3116 C C . THR A 1 421 ? 0.648 6.082 9.406 1.00 76.38 421 THR A C 1
ATOM 3118 O O . THR A 1 421 ? 1.486 6.178 8.509 1.00 76.38 421 THR A O 1
ATOM 3121 N N . SER A 1 422 ? -0.653 5.922 9.125 1.00 78.00 422 SER A N 1
ATOM 3122 C CA . SER A 1 422 ? -1.168 5.904 7.748 1.00 78.00 422 SER A CA 1
ATOM 3123 C C . SER A 1 422 ? -0.861 7.208 7.008 1.00 78.00 422 SER A C 1
ATOM 3125 O O . SER A 1 422 ? -0.359 7.163 5.886 1.00 78.00 422 SER A O 1
ATOM 3127 N N . ASP A 1 423 ? -1.106 8.367 7.624 1.00 81.19 423 ASP A N 1
ATOM 3128 C CA . ASP A 1 423 ? -0.827 9.670 7.006 1.00 81.19 423 ASP A CA 1
ATOM 3129 C C . ASP A 1 423 ? 0.670 9.858 6.688 1.00 81.19 423 ASP A C 1
ATOM 3131 O O . ASP A 1 423 ? 1.017 10.424 5.647 1.00 81.19 423 ASP A O 1
ATOM 3135 N N . GLN A 1 424 ? 1.573 9.312 7.514 1.00 81.00 424 GLN A N 1
ATOM 3136 C CA . GLN A 1 424 ? 3.011 9.282 7.213 1.00 81.00 424 GLN A CA 1
ATOM 3137 C C . GLN A 1 424 ? 3.339 8.410 5.991 1.00 81.00 424 GLN A C 1
ATOM 3139 O O . GLN A 1 424 ? 4.147 8.810 5.150 1.00 81.00 424 GLN A O 1
ATOM 3144 N N . PHE A 1 425 ? 2.728 7.227 5.861 1.00 76.12 425 PHE A N 1
ATOM 3145 C CA . PHE A 1 425 ? 2.894 6.382 4.671 1.00 76.12 425 PHE A CA 1
ATOM 3146 C C . PHE A 1 425 ? 2.331 7.050 3.411 1.00 76.12 425 PHE A C 1
ATOM 3148 O O . PHE A 1 425 ? 3.011 7.056 2.389 1.00 76.12 425 PHE A O 1
ATOM 3155 N N . VAL A 1 426 ? 1.162 7.694 3.483 1.00 79.38 426 VAL A N 1
ATOM 3156 C CA . VAL A 1 426 ? 0.600 8.439 2.344 1.00 79.38 426 VAL A CA 1
ATOM 3157 C C . VAL A 1 426 ? 1.507 9.604 1.932 1.00 79.38 426 VAL A C 1
ATOM 3159 O O . VAL A 1 426 ? 1.824 9.734 0.753 1.00 79.38 426 VAL A O 1
ATOM 3162 N N . SER A 1 427 ? 2.013 10.394 2.885 1.00 82.19 427 SER A N 1
ATOM 3163 C CA . SER A 1 427 ? 2.960 11.484 2.600 1.00 82.19 427 SER A CA 1
ATOM 3164 C C . SER A 1 427 ? 4.249 10.982 1.929 1.00 82.19 427 SER A C 1
ATOM 3166 O O . SER A 1 427 ? 4.722 11.574 0.955 1.00 82.19 427 SER A O 1
ATOM 3168 N N . ARG A 1 428 ? 4.801 9.845 2.382 1.00 79.69 428 ARG A N 1
ATOM 3169 C CA . ARG A 1 428 ? 5.962 9.202 1.735 1.00 79.69 428 ARG A CA 1
ATOM 3170 C C . ARG A 1 428 ? 5.633 8.700 0.325 1.00 79.69 428 ARG A C 1
ATOM 3172 O O . ARG A 1 428 ? 6.414 8.954 -0.596 1.00 79.69 428 ARG A O 1
ATOM 3179 N N . ALA A 1 429 ? 4.467 8.089 0.125 1.00 78.19 429 ALA A N 1
ATOM 3180 C CA . ALA A 1 429 ? 4.001 7.649 -1.187 1.00 78.19 429 ALA A CA 1
ATOM 3181 C C . ALA A 1 429 ? 3.850 8.827 -2.168 1.00 78.19 429 ALA A C 1
ATOM 3183 O O . ALA A 1 429 ? 4.348 8.765 -3.292 1.00 78.19 429 ALA A O 1
ATOM 3184 N N . GLU A 1 430 ? 3.245 9.938 -1.739 1.00 81.81 430 GLU A N 1
ATOM 3185 C CA . GLU A 1 430 ? 3.090 11.165 -2.533 1.00 81.81 430 GLU A CA 1
ATOM 3186 C C . GLU A 1 430 ? 4.446 11.780 -2.924 1.00 81.81 430 GLU A C 1
ATOM 3188 O O . GLU A 1 430 ? 4.654 12.162 -4.082 1.00 81.81 430 GLU A O 1
ATOM 3193 N N . GLN A 1 431 ? 5.411 11.815 -1.997 1.00 84.00 431 GLN A N 1
ATOM 3194 C CA . GLN A 1 431 ? 6.783 12.249 -2.285 1.00 84.00 431 GLN A CA 1
ATOM 3195 C C . GLN A 1 431 ? 7.470 11.333 -3.310 1.00 84.00 431 GLN A C 1
ATOM 3197 O O . GLN A 1 431 ? 8.091 11.829 -4.255 1.00 84.00 431 GLN A O 1
ATOM 3202 N N . ARG A 1 432 ? 7.316 10.007 -3.182 1.00 81.44 432 ARG A N 1
ATOM 3203 C CA . ARG A 1 432 ? 7.844 9.018 -4.139 1.00 81.44 432 ARG A CA 1
ATOM 3204 C C . ARG A 1 432 ? 7.187 9.143 -5.517 1.00 81.44 432 ARG A C 1
ATOM 3206 O O . ARG A 1 432 ? 7.899 9.125 -6.516 1.00 81.44 432 ARG A O 1
ATOM 3213 N N . VAL A 1 433 ? 5.874 9.376 -5.595 1.00 83.50 433 VAL A N 1
ATOM 3214 C CA . VAL A 1 433 ? 5.154 9.681 -6.849 1.00 83.50 433 VAL A CA 1
ATOM 3215 C C . VAL A 1 433 ? 5.691 10.957 -7.501 1.00 83.50 433 VAL A C 1
ATOM 3217 O O . VAL A 1 433 ? 5.918 10.982 -8.713 1.00 83.50 433 VAL A O 1
ATOM 3220 N N . LYS A 1 434 ? 5.924 12.018 -6.721 1.00 85.12 434 LYS A N 1
ATOM 3221 C CA . LYS A 1 434 ? 6.488 13.281 -7.223 1.00 85.12 434 LYS A CA 1
ATOM 3222 C C . LYS A 1 434 ? 7.915 13.096 -7.751 1.00 85.12 434 LYS A C 1
ATOM 3224 O O . LYS A 1 434 ? 8.239 13.619 -8.817 1.00 85.12 434 LYS A O 1
ATOM 3229 N N . ALA A 1 435 ? 8.743 12.323 -7.047 1.00 83.69 435 ALA A N 1
ATOM 3230 C CA . ALA A 1 435 ? 10.084 11.961 -7.499 1.00 83.69 435 ALA A CA 1
ATOM 3231 C C . ALA A 1 435 ? 10.044 11.103 -8.777 1.00 83.69 435 ALA A C 1
ATOM 3233 O O . ALA A 1 435 ? 10.769 11.397 -9.725 1.00 83.69 435 ALA A O 1
ATOM 3234 N N . ALA A 1 436 ? 9.144 10.113 -8.848 1.00 85.19 436 ALA A N 1
ATOM 3235 C CA . ALA A 1 436 ? 8.951 9.276 -10.030 1.00 85.19 436 ALA A CA 1
ATOM 3236 C C . ALA A 1 436 ? 8.609 10.120 -11.264 1.00 85.19 436 ALA A C 1
ATOM 3238 O O . ALA A 1 436 ? 9.288 9.994 -12.277 1.00 85.19 436 ALA A O 1
ATOM 3239 N N . ARG A 1 437 ? 7.639 11.045 -11.160 1.00 88.38 437 ARG A N 1
ATOM 3240 C CA . ARG A 1 437 ? 7.290 11.982 -12.249 1.00 88.38 437 ARG A CA 1
ATOM 3241 C C . ARG A 1 437 ? 8.501 12.790 -12.730 1.00 88.38 437 ARG A C 1
ATOM 3243 O O . ARG A 1 437 ? 8.683 12.944 -13.931 1.00 88.38 437 ARG A O 1
ATOM 3250 N N . SER A 1 438 ? 9.365 13.249 -11.819 1.00 89.81 438 SER A N 1
ATOM 3251 C CA . SER A 1 438 ? 10.592 13.965 -12.198 1.00 89.81 438 SER A CA 1
ATOM 3252 C C . SER A 1 438 ? 11.589 13.082 -12.960 1.00 89.81 438 SER A C 1
ATOM 3254 O O . SER A 1 438 ? 12.233 13.564 -13.891 1.00 89.81 438 SER A O 1
ATOM 3256 N N . GLU A 1 439 ? 11.716 11.799 -12.608 1.00 88.44 439 GLU A N 1
ATOM 3257 C CA . GLU A 1 439 ? 12.533 10.844 -13.369 1.00 88.44 439 GLU A CA 1
ATOM 3258 C C . GLU A 1 439 ? 11.892 10.475 -14.721 1.00 88.44 439 GLU A C 1
ATOM 3260 O O . GLU A 1 439 ? 12.610 10.330 -15.706 1.00 88.44 439 GLU A O 1
ATOM 3265 N N . GLU A 1 440 ? 10.561 10.418 -14.831 1.00 90.75 440 GLU A N 1
ATOM 3266 C CA . GLU A 1 440 ? 9.880 10.258 -16.126 1.00 90.75 440 GLU A CA 1
ATOM 3267 C C . GLU A 1 440 ? 10.106 11.443 -17.058 1.00 90.75 440 GLU A C 1
ATOM 3269 O O . GLU A 1 440 ? 10.402 11.248 -18.232 1.00 90.75 440 GLU A O 1
ATOM 3274 N N . ASP A 1 441 ? 9.983 12.671 -16.552 1.00 93.19 441 ASP A N 1
ATOM 3275 C CA . ASP A 1 441 ? 10.184 13.873 -17.361 1.00 93.19 441 ASP A CA 1
ATOM 3276 C C . ASP A 1 441 ? 11.647 13.939 -17.860 1.00 93.19 441 ASP A C 1
ATOM 3278 O O . ASP A 1 441 ? 11.896 14.298 -19.014 1.00 93.19 441 ASP A O 1
ATOM 3282 N N . LYS A 1 442 ? 12.619 13.481 -17.049 1.00 91.25 442 LYS A N 1
ATOM 3283 C CA . LYS A 1 442 ? 14.015 13.259 -17.484 1.00 91.25 442 LYS A CA 1
ATOM 3284 C C . LYS A 1 442 ? 14.128 12.157 -18.540 1.00 91.25 442 LYS A C 1
ATOM 3286 O O . LYS A 1 442 ? 14.868 12.333 -19.508 1.00 91.25 442 LYS A O 1
ATOM 3291 N N . ALA A 1 443 ? 13.417 11.039 -18.374 1.00 91.38 443 ALA A N 1
ATOM 3292 C CA . ALA A 1 443 ? 13.425 9.932 -19.328 1.00 91.38 443 ALA A CA 1
ATOM 3293 C C . ALA A 1 443 ? 12.886 10.370 -20.697 1.00 91.38 443 ALA A C 1
ATOM 3295 O O . ALA A 1 443 ? 13.540 10.158 -21.716 1.00 91.38 443 ALA A O 1
ATOM 3296 N N . LEU A 1 444 ? 11.740 11.056 -20.712 1.00 94.31 444 LEU A N 1
ATOM 3297 C CA . LEU A 1 444 ? 11.111 11.599 -21.914 1.00 94.31 444 LEU A CA 1
ATOM 3298 C C . LEU A 1 444 ? 12.009 12.626 -22.613 1.00 94.31 444 LEU A C 1
ATOM 3300 O O . LEU A 1 444 ? 12.180 12.541 -23.826 1.00 94.31 444 LEU A O 1
ATOM 3304 N N . ALA A 1 445 ? 12.648 13.537 -21.870 1.00 95.62 445 ALA A N 1
ATOM 3305 C CA . ALA A 1 445 ? 13.601 14.493 -22.440 1.00 95.62 445 ALA A CA 1
ATOM 3306 C C . ALA A 1 445 ? 14.840 13.802 -23.048 1.00 95.62 445 ALA A C 1
ATOM 3308 O O . ALA A 1 445 ? 15.308 14.188 -24.122 1.00 95.62 445 ALA A O 1
ATOM 3309 N N . ALA A 1 446 ? 15.356 12.754 -22.397 1.00 92.31 446 ALA A N 1
ATOM 3310 C CA . ALA A 1 446 ? 16.474 11.965 -22.912 1.00 92.31 446 ALA A CA 1
ATOM 3311 C C . ALA A 1 446 ? 16.088 11.154 -24.164 1.00 92.31 446 ALA A C 1
ATOM 3313 O O . ALA A 1 446 ? 16.874 11.084 -25.111 1.00 92.31 446 ALA A O 1
ATOM 3314 N N . PHE A 1 447 ? 14.870 10.605 -24.224 1.00 92.81 447 PHE A N 1
ATOM 3315 C CA . PHE A 1 447 ? 14.352 9.954 -25.428 1.00 92.81 447 PHE A CA 1
ATOM 3316 C C . PHE A 1 447 ? 14.069 10.949 -26.562 1.00 92.81 447 PHE A C 1
ATOM 3318 O O . PHE A 1 447 ? 14.386 10.653 -27.711 1.00 92.81 447 PHE A O 1
ATOM 3325 N N . GLU A 1 448 ? 13.547 12.147 -26.286 1.00 94.25 448 GLU A N 1
ATOM 3326 C CA . GLU A 1 448 ? 13.395 13.182 -27.317 1.00 94.25 448 GLU A CA 1
ATOM 3327 C C . GLU A 1 448 ? 14.757 13.523 -27.942 1.00 94.25 448 GLU A C 1
ATOM 3329 O O . GLU A 1 448 ? 14.912 13.512 -29.167 1.00 94.25 448 GLU A O 1
ATOM 3334 N N . ASP A 1 449 ? 15.777 13.736 -27.107 1.00 93.38 449 ASP A N 1
ATOM 3335 C CA . ASP A 1 449 ? 17.136 14.023 -27.558 1.00 93.38 449 ASP A CA 1
ATOM 3336 C C . ASP A 1 449 ? 17.766 12.854 -28.337 1.00 93.38 449 ASP A C 1
ATOM 3338 O O . ASP A 1 449 ? 18.361 13.059 -29.401 1.00 93.38 449 ASP A O 1
ATOM 3342 N N . ALA A 1 450 ? 17.564 11.615 -27.877 1.00 89.00 450 ALA A N 1
ATOM 3343 C CA . ALA A 1 450 ? 17.951 10.410 -28.606 1.00 89.00 450 ALA A CA 1
ATOM 3344 C C . ALA A 1 450 ? 17.274 10.328 -29.982 1.00 89.00 450 ALA A C 1
ATOM 3346 O O . ALA A 1 450 ? 17.923 9.968 -30.968 1.00 89.00 450 ALA A O 1
ATOM 3347 N N . GLY A 1 451 ? 15.998 10.710 -30.069 1.00 89.44 451 GLY A N 1
ATOM 3348 C CA . GLY A 1 451 ? 15.210 10.703 -31.297 1.00 89.44 451 GLY A CA 1
ATOM 3349 C C . GLY A 1 451 ? 15.719 11.734 -32.298 1.00 89.44 451 GLY A C 1
ATOM 3350 O O . GLY A 1 451 ? 15.936 11.397 -33.460 1.00 89.44 451 GLY A O 1
ATOM 3351 N N . ARG A 1 452 ? 16.015 12.960 -31.841 1.00 92.56 452 ARG A N 1
ATOM 3352 C CA . ARG A 1 452 ? 16.653 14.001 -32.669 1.00 92.56 452 ARG A CA 1
ATOM 3353 C C . ARG A 1 452 ? 17.999 13.528 -33.225 1.00 92.56 452 ARG A C 1
ATOM 3355 O O . ARG A 1 452 ? 18.265 13.706 -34.413 1.00 92.56 452 ARG A O 1
ATOM 3362 N N . LYS A 1 453 ? 18.823 12.874 -32.401 1.00 90.75 453 LYS A N 1
ATOM 3363 C CA . LYS A 1 453 ? 20.127 12.320 -32.810 1.00 90.75 453 LYS A CA 1
ATOM 3364 C C . LYS A 1 453 ? 19.999 11.139 -33.784 1.00 90.75 453 LYS A C 1
ATOM 3366 O O . LYS A 1 453 ? 20.779 11.056 -34.729 1.00 90.75 453 LYS A O 1
ATOM 3371 N N . ALA A 1 454 ? 18.986 10.281 -33.633 1.00 87.12 454 ALA A N 1
ATOM 3372 C CA . ALA A 1 454 ? 18.691 9.224 -34.605 1.00 87.12 454 ALA A CA 1
ATOM 3373 C C . ALA A 1 454 ? 18.256 9.810 -35.960 1.00 87.12 454 ALA A C 1
ATOM 3375 O O . ALA A 1 454 ? 18.760 9.399 -37.005 1.00 87.12 454 ALA A O 1
ATOM 3376 N N . THR A 1 455 ? 17.395 10.834 -35.964 1.00 88.75 455 THR A N 1
ATOM 3377 C CA . THR A 1 455 ? 17.010 11.554 -37.191 1.00 88.75 455 THR A CA 1
ATOM 3378 C C . THR A 1 455 ? 18.205 12.275 -37.836 1.00 88.75 455 THR A C 1
ATOM 3380 O O . THR A 1 455 ? 18.340 12.277 -39.065 1.00 88.75 455 THR A O 1
ATOM 3383 N N . ALA A 1 456 ? 19.121 12.833 -37.036 1.00 87.38 456 ALA A N 1
ATOM 3384 C CA . ALA A 1 456 ? 20.383 13.388 -37.527 1.00 87.38 456 ALA A CA 1
ATOM 3385 C C . ALA A 1 456 ? 21.273 12.309 -38.174 1.00 87.38 456 ALA A C 1
ATOM 3387 O O . ALA A 1 456 ? 21.832 12.558 -39.242 1.00 87.38 456 ALA A O 1
ATOM 3388 N N . ALA A 1 457 ? 21.336 11.099 -37.602 1.00 85.56 457 ALA A N 1
ATOM 3389 C CA . ALA A 1 457 ? 22.035 9.957 -38.193 1.00 85.56 457 ALA A CA 1
ATOM 3390 C C . ALA A 1 457 ? 21.419 9.510 -39.532 1.00 85.56 457 ALA A C 1
ATOM 3392 O O . ALA A 1 457 ? 22.158 9.376 -40.505 1.00 85.56 457 ALA A O 1
ATOM 3393 N N . VAL A 1 458 ? 20.086 9.369 -39.626 1.00 87.75 458 VAL A N 1
ATOM 3394 C CA . VAL A 1 458 ? 19.374 9.116 -40.904 1.00 87.75 458 VAL A CA 1
ATOM 3395 C C . VAL A 1 458 ? 19.784 10.157 -41.950 1.00 87.75 458 VAL A C 1
ATOM 3397 O O . VAL A 1 458 ? 20.212 9.814 -43.052 1.00 87.75 458 VAL A O 1
ATOM 3400 N N . SER A 1 459 ? 19.740 11.437 -41.575 1.00 88.06 459 SER A N 1
ATOM 3401 C CA . SER A 1 459 ? 20.100 12.550 -42.458 1.00 88.06 459 SER A CA 1
ATOM 3402 C C . SER A 1 459 ? 21.578 12.513 -42.878 1.00 88.06 459 SER A C 1
ATOM 3404 O O . SER A 1 459 ? 21.905 12.837 -44.018 1.00 88.06 459 SER A O 1
ATOM 3406 N N . ALA A 1 460 ? 22.485 12.116 -41.980 1.00 84.25 460 ALA A N 1
ATOM 3407 C CA . ALA A 1 460 ? 23.912 11.964 -42.262 1.00 84.25 460 ALA A CA 1
ATOM 3408 C C . ALA A 1 460 ? 24.189 10.789 -43.218 1.00 84.25 460 ALA A C 1
ATOM 3410 O O . ALA A 1 460 ? 24.957 10.952 -44.169 1.00 84.25 460 ALA A O 1
ATOM 3411 N N . VAL A 1 461 ? 23.520 9.640 -43.035 1.00 83.62 461 VAL A N 1
ATOM 3412 C CA . VAL A 1 461 ? 23.591 8.500 -43.968 1.00 83.62 461 VAL A CA 1
ATOM 3413 C C . VAL A 1 461 ? 23.098 8.917 -45.353 1.00 83.62 461 VAL A C 1
ATOM 3415 O O . VAL A 1 461 ? 23.813 8.716 -46.332 1.00 83.62 461 VAL A O 1
ATOM 3418 N N . GLN A 1 462 ? 21.940 9.576 -45.445 1.00 87.31 462 GLN A N 1
ATOM 3419 C CA . GLN A 1 462 ? 21.389 10.048 -46.719 1.00 87.31 462 GLN A CA 1
ATOM 3420 C C . GLN A 1 462 ? 22.326 11.042 -47.427 1.00 87.31 462 GLN A C 1
ATOM 3422 O O . GLN A 1 462 ? 22.613 10.869 -48.613 1.00 87.31 462 GLN A O 1
ATOM 3427 N N . ARG A 1 463 ? 22.885 12.031 -46.706 1.00 85.31 463 ARG A N 1
ATOM 3428 C CA . ARG A 1 463 ? 23.896 12.958 -47.258 1.00 85.31 463 ARG A CA 1
ATOM 3429 C C . ARG A 1 463 ? 25.148 12.222 -47.742 1.00 85.31 463 ARG A C 1
ATOM 3431 O O . ARG A 1 463 ? 25.679 12.561 -48.799 1.00 85.31 463 ARG A O 1
ATOM 3438 N N . ARG A 1 464 ? 25.627 11.218 -46.998 1.00 81.62 464 ARG A N 1
ATOM 3439 C CA . ARG A 1 464 ? 26.793 10.399 -47.373 1.00 81.62 464 ARG A CA 1
ATOM 3440 C C . ARG A 1 464 ? 26.515 9.569 -48.628 1.00 81.62 464 ARG A C 1
ATOM 3442 O O . ARG A 1 464 ? 27.328 9.604 -49.548 1.00 81.62 464 ARG A O 1
ATOM 3449 N N . ALA A 1 465 ? 25.366 8.899 -48.700 1.00 83.31 465 ALA A N 1
ATOM 3450 C CA . ALA A 1 465 ? 24.946 8.127 -49.867 1.00 83.31 465 ALA A CA 1
ATOM 3451 C C . ALA A 1 465 ? 24.768 9.021 -51.107 1.00 83.31 465 ALA A C 1
ATOM 3453 O O . ALA A 1 465 ? 25.231 8.668 -52.188 1.00 83.31 465 ALA A O 1
ATOM 3454 N N . GLN A 1 466 ? 24.179 10.214 -50.963 1.00 85.88 466 GLN A N 1
ATOM 3455 C CA . GLN A 1 466 ? 24.066 11.184 -52.057 1.00 85.88 466 GLN A CA 1
ATOM 3456 C C . GLN A 1 466 ? 25.442 11.651 -52.559 1.00 85.88 466 GLN A C 1
ATOM 3458 O O . GLN A 1 466 ? 25.712 11.547 -53.754 1.00 85.88 466 GLN A O 1
ATOM 3463 N N . ARG A 1 467 ? 26.345 12.083 -51.666 1.00 82.44 467 ARG A N 1
ATOM 3464 C CA . ARG A 1 467 ? 27.724 12.459 -52.042 1.00 82.44 467 ARG A CA 1
ATOM 3465 C C . ARG A 1 467 ? 28.468 11.301 -52.716 1.00 82.44 467 ARG A C 1
ATOM 3467 O O . ARG A 1 467 ? 29.243 11.527 -53.641 1.00 82.44 467 ARG A O 1
ATOM 3474 N N . ALA A 1 468 ? 28.221 10.063 -52.286 1.00 81.12 468 ALA A N 1
ATOM 3475 C CA . ALA A 1 468 ? 28.788 8.873 -52.910 1.00 81.12 468 ALA A CA 1
ATOM 3476 C C . ALA A 1 468 ? 28.211 8.615 -54.317 1.00 81.12 468 ALA A C 1
ATOM 3478 O O . ALA A 1 468 ? 28.980 8.304 -55.223 1.00 81.12 468 ALA A O 1
ATOM 3479 N N . ARG A 1 469 ? 26.907 8.841 -54.549 1.00 83.56 469 ARG A N 1
ATOM 3480 C CA . ARG A 1 469 ? 26.286 8.805 -55.894 1.00 83.56 469 ARG A CA 1
ATOM 3481 C C . ARG A 1 469 ? 26.883 9.865 -56.818 1.00 83.56 469 ARG A C 1
ATOM 3483 O O . ARG A 1 469 ? 27.278 9.538 -57.932 1.00 83.56 469 ARG A O 1
ATOM 3490 N N . GLU A 1 470 ? 26.998 11.103 -56.344 1.00 83.69 470 GLU A N 1
ATOM 3491 C CA . GLU A 1 470 ? 27.590 12.235 -57.077 1.00 83.69 470 GLU A CA 1
ATOM 3492 C C . GLU A 1 470 ? 29.089 12.044 -57.364 1.00 83.69 470 GLU A C 1
ATOM 3494 O O . GLU A 1 470 ? 29.596 12.490 -58.393 1.00 83.69 470 GLU A O 1
ATOM 3499 N N . GLY A 1 471 ? 29.818 11.385 -56.460 1.00 81.19 471 GLY A N 1
ATOM 3500 C CA . GLY A 1 471 ? 31.208 10.989 -56.675 1.00 81.19 471 GLY A CA 1
ATOM 3501 C C . GLY A 1 471 ? 31.336 9.823 -57.658 1.00 81.19 471 GLY A C 1
ATOM 3502 O O . GLY A 1 471 ? 32.203 9.848 -58.531 1.00 81.19 471 GLY A O 1
ATOM 3503 N N . ASN A 1 472 ? 30.460 8.819 -57.555 1.00 79.75 472 ASN A N 1
ATOM 3504 C CA . ASN A 1 472 ? 30.481 7.650 -58.428 1.00 79.75 472 ASN A CA 1
ATOM 3505 C C . ASN A 1 472 ? 30.055 7.989 -59.865 1.00 79.75 472 ASN A C 1
ATOM 3507 O O . ASN A 1 472 ? 30.652 7.458 -60.795 1.00 79.75 472 ASN A O 1
ATOM 3511 N N . SER A 1 473 ? 29.106 8.914 -60.063 1.00 83.62 473 SER A N 1
ATOM 3512 C CA . SER A 1 473 ? 28.619 9.334 -61.391 1.00 83.62 473 SER A CA 1
ATOM 3513 C C . SER A 1 473 ? 29.677 9.998 -62.281 1.00 83.62 473 SER A C 1
ATOM 3515 O O . SER A 1 473 ? 29.464 10.147 -63.481 1.00 83.62 473 SER A O 1
ATOM 3517 N N . ARG A 1 474 ? 30.833 10.368 -61.713 1.00 84.06 474 ARG A N 1
ATOM 3518 C CA . ARG A 1 474 ? 32.011 10.858 -62.448 1.00 84.06 474 ARG A CA 1
ATOM 3519 C C . ARG A 1 474 ? 32.845 9.732 -63.074 1.00 84.06 474 ARG A C 1
ATOM 3521 O O . ARG A 1 474 ? 33.784 10.025 -63.808 1.00 84.06 474 ARG A O 1
ATOM 3528 N N . ASN A 1 475 ? 32.535 8.470 -62.773 1.00 80.50 475 ASN A N 1
ATOM 3529 C CA . ASN A 1 475 ? 33.186 7.294 -63.348 1.00 80.50 475 ASN A CA 1
ATOM 3530 C C . ASN A 1 475 ? 32.318 6.715 -64.481 1.00 80.50 475 ASN A C 1
ATOM 3532 O O . ASN A 1 475 ? 31.091 6.837 -64.425 1.00 80.50 475 ASN A O 1
ATOM 3536 N N . PRO A 1 476 ? 32.915 6.059 -65.493 1.00 80.62 476 PRO A N 1
ATOM 3537 C CA . PRO A 1 476 ? 32.160 5.394 -66.552 1.00 80.62 476 PRO A CA 1
ATOM 3538 C C . PRO A 1 476 ? 31.176 4.342 -65.994 1.00 80.62 476 PRO A C 1
ATOM 3540 O O . PRO A 1 476 ? 31.545 3.615 -65.067 1.00 80.62 476 PRO A O 1
ATOM 3543 N N . PRO A 1 477 ? 29.950 4.199 -66.541 1.00 75.94 477 PRO A N 1
ATOM 3544 C CA . PRO A 1 477 ? 28.961 3.235 -66.038 1.00 75.94 477 PRO A CA 1
ATOM 3545 C C . PRO A 1 477 ? 29.426 1.770 -66.076 1.00 75.94 477 PRO A C 1
ATOM 3547 O O . PRO A 1 477 ? 28.992 0.963 -65.255 1.00 75.94 477 PRO A O 1
ATOM 3550 N N . ASP A 1 478 ? 30.318 1.436 -67.011 1.00 80.50 478 ASP A N 1
ATOM 3551 C CA . ASP A 1 478 ? 30.976 0.135 -67.171 1.00 80.50 478 ASP A CA 1
ATOM 3552 C C . ASP A 1 478 ? 32.123 -0.100 -66.169 1.00 80.50 478 ASP A C 1
ATOM 3554 O O . ASP A 1 478 ? 32.559 -1.237 -65.986 1.00 80.50 478 ASP A O 1
ATOM 3558 N N . LYS A 1 479 ? 32.610 0.958 -65.503 1.00 79.12 479 LYS A N 1
ATOM 3559 C CA . LYS A 1 479 ? 33.717 0.931 -64.531 1.00 79.12 479 LYS A CA 1
ATOM 3560 C C . LYS A 1 479 ? 33.394 1.800 -63.304 1.00 79.12 479 LYS A C 1
ATOM 3562 O O . LYS A 1 479 ? 34.090 2.787 -63.052 1.00 79.12 479 LYS A O 1
ATOM 3567 N N . PRO A 1 480 ? 32.344 1.459 -62.532 1.00 78.19 480 PRO A N 1
ATOM 3568 C CA . PRO A 1 480 ? 31.994 2.200 -61.327 1.00 78.19 480 PRO A CA 1
ATOM 3569 C C . PRO A 1 480 ? 33.114 2.115 -60.286 1.00 78.19 480 PRO A C 1
ATOM 3571 O O . PRO A 1 480 ? 33.782 1.088 -60.145 1.00 78.19 480 PRO A O 1
ATOM 3574 N N . ASN A 1 481 ? 33.268 3.170 -59.491 1.00 77.19 481 ASN A N 1
ATOM 3575 C CA . ASN A 1 481 ? 34.094 3.117 -58.294 1.00 77.19 481 ASN A CA 1
ATOM 3576 C C . ASN A 1 481 ? 33.342 2.284 -57.244 1.00 77.19 481 ASN A C 1
ATOM 3578 O O . ASN A 1 481 ? 32.383 2.767 -56.644 1.00 77.19 481 ASN A O 1
ATOM 3582 N N . VAL A 1 482 ? 33.746 1.021 -57.071 1.00 73.75 482 VAL A N 1
ATOM 3583 C CA . VAL A 1 482 ? 33.033 0.037 -56.237 1.00 73.75 482 VAL A CA 1
ATOM 3584 C C . VAL A 1 482 ? 32.786 0.555 -54.805 1.00 73.75 482 VAL A C 1
ATOM 3586 O O . VAL A 1 482 ? 31.617 0.640 -54.443 1.00 73.75 482 VAL A O 1
ATOM 3589 N N . PRO A 1 483 ? 33.781 1.062 -54.042 1.00 71.69 483 PRO A N 1
ATOM 3590 C CA . PRO A 1 483 ? 33.536 1.672 -52.726 1.00 71.69 483 PRO A CA 1
ATOM 3591 C C . PRO A 1 483 ? 32.500 2.811 -52.695 1.00 71.69 483 PRO A C 1
ATOM 3593 O O . PRO A 1 483 ? 31.712 2.913 -51.748 1.00 71.69 483 PRO A O 1
ATOM 3596 N N . LEU A 1 484 ? 32.480 3.684 -53.713 1.00 73.62 484 LEU A N 1
ATOM 3597 C CA . LEU A 1 484 ? 31.487 4.762 -53.802 1.00 73.62 484 LEU A CA 1
ATOM 3598 C C . LEU A 1 484 ? 30.106 4.236 -54.205 1.00 73.62 484 LEU A C 1
ATOM 3600 O O . LEU A 1 484 ? 29.104 4.746 -53.712 1.00 73.62 484 LEU A O 1
ATOM 3604 N N . LYS A 1 485 ? 30.039 3.212 -55.062 1.00 76.75 485 LYS A N 1
ATOM 3605 C CA . LYS A 1 485 ? 28.788 2.532 -55.411 1.00 76.75 485 LYS A CA 1
ATOM 3606 C C . LYS A 1 485 ? 28.190 1.820 -54.196 1.00 76.75 485 LYS A C 1
ATOM 3608 O O . LYS A 1 485 ? 27.023 2.031 -53.891 1.00 76.75 485 LYS A O 1
ATOM 3613 N N . ASP A 1 486 ? 28.999 1.069 -53.459 1.00 73.19 486 ASP A N 1
ATOM 3614 C CA . ASP A 1 486 ? 28.558 0.354 -52.262 1.00 73.19 486 ASP A CA 1
ATOM 3615 C C . ASP A 1 486 ? 28.053 1.346 -51.200 1.00 73.19 486 ASP A C 1
ATOM 3617 O O . ASP A 1 486 ? 26.968 1.172 -50.657 1.00 73.19 486 ASP A O 1
ATOM 3621 N N . THR A 1 487 ? 28.759 2.466 -50.987 1.00 73.62 487 THR A N 1
ATOM 3622 C CA . THR A 1 487 ? 28.307 3.548 -50.082 1.00 73.62 487 THR A CA 1
ATOM 3623 C C . THR A 1 487 ? 27.041 4.267 -50.580 1.00 73.62 487 THR A C 1
ATOM 3625 O O . THR A 1 487 ? 26.266 4.787 -49.778 1.00 73.62 487 THR A O 1
ATOM 3628 N N . ALA A 1 488 ? 26.825 4.336 -51.895 1.00 77.62 488 ALA A N 1
ATOM 3629 C CA . ALA A 1 488 ? 25.637 4.926 -52.511 1.00 77.62 488 ALA A CA 1
ATOM 3630 C C . ALA A 1 488 ? 24.386 4.035 -52.404 1.00 77.62 488 ALA A C 1
ATOM 3632 O O . ALA A 1 488 ? 23.267 4.564 -52.380 1.00 77.62 488 ALA A O 1
ATOM 3633 N N . ASP A 1 489 ? 24.585 2.717 -52.352 1.00 78.62 489 ASP A N 1
ATOM 3634 C CA . ASP A 1 489 ? 23.543 1.686 -52.324 1.00 78.62 489 ASP A CA 1
ATOM 3635 C C . ASP A 1 489 ? 23.307 1.095 -50.909 1.00 78.62 489 ASP A C 1
ATOM 3637 O O . ASP A 1 489 ? 22.347 0.347 -50.716 1.00 78.62 489 ASP A O 1
ATOM 3641 N N . ASP A 1 490 ? 24.122 1.471 -49.910 1.00 73.50 490 ASP A N 1
ATOM 3642 C CA . ASP A 1 490 ? 24.028 1.103 -48.482 1.00 73.50 490 ASP A CA 1
ATOM 3643 C C . ASP A 1 490 ? 22.758 1.665 -47.807 1.00 73.50 490 ASP A C 1
ATOM 3645 O O . ASP A 1 490 ? 22.759 2.692 -47.122 1.00 73.50 490 ASP A O 1
ATOM 3649 N N . LYS A 1 491 ? 21.641 0.966 -48.027 1.00 80.38 491 LYS A N 1
ATOM 3650 C CA . LYS A 1 491 ? 20.349 1.204 -47.365 1.00 80.38 491 LYS A CA 1
ATOM 3651 C C . LYS A 1 491 ? 20.293 0.645 -45.943 1.00 80.38 491 LYS A C 1
ATOM 3653 O O . LYS A 1 491 ? 19.496 1.134 -45.142 1.00 80.38 491 LYS A O 1
ATOM 3658 N N . ASP A 1 492 ? 21.142 -0.328 -45.618 1.00 74.38 492 ASP A N 1
ATOM 3659 C CA . ASP A 1 492 ? 21.156 -1.003 -44.317 1.00 74.38 492 ASP A CA 1
ATOM 3660 C C . ASP A 1 492 ? 21.520 -0.018 -43.192 1.00 74.38 492 ASP A C 1
ATOM 3662 O O . ASP A 1 492 ? 20.884 -0.020 -42.135 1.00 74.38 492 ASP A O 1
ATOM 3666 N N . ARG A 1 493 ? 22.460 0.914 -43.428 1.00 74.88 493 ARG A N 1
ATOM 3667 C CA . ARG A 1 493 ? 22.762 1.995 -42.467 1.00 74.88 493 ARG A CA 1
ATOM 3668 C C . ARG A 1 493 ? 21.613 2.987 -42.258 1.00 74.88 493 ARG A C 1
ATOM 3670 O O . ARG A 1 493 ? 21.460 3.510 -41.147 1.00 74.88 493 ARG A O 1
ATOM 3677 N N . GLU A 1 494 ? 20.802 3.264 -43.282 1.00 84.38 494 GLU A N 1
ATOM 3678 C CA . GLU A 1 494 ? 19.613 4.113 -43.116 1.00 84.38 494 GLU A CA 1
ATOM 3679 C C . GLU A 1 494 ? 18.549 3.363 -42.303 1.00 84.38 494 GLU A C 1
ATOM 3681 O O . GLU A 1 494 ? 18.040 3.902 -41.319 1.00 84.38 494 GLU A O 1
ATOM 3686 N N . ALA A 1 495 ? 18.287 2.099 -42.646 1.00 80.69 495 ALA A N 1
ATOM 3687 C CA . ALA A 1 495 ? 17.342 1.243 -41.937 1.00 80.69 495 ALA A CA 1
ATOM 3688 C C . ALA A 1 495 ? 17.706 1.074 -40.452 1.00 80.69 495 ALA A C 1
ATOM 3690 O O . ALA A 1 495 ? 16.839 1.221 -39.593 1.00 80.69 495 ALA A O 1
ATOM 3691 N N . ALA A 1 496 ? 18.986 0.860 -40.127 1.00 77.31 496 ALA A N 1
ATOM 3692 C CA . ALA A 1 496 ? 19.467 0.781 -38.745 1.00 77.31 496 ALA A CA 1
ATOM 3693 C C . ALA A 1 496 ? 19.243 2.090 -37.960 1.00 77.31 496 ALA A C 1
ATOM 3695 O O . ALA A 1 496 ? 18.855 2.062 -36.791 1.00 77.31 496 ALA A O 1
ATOM 3696 N N . SER A 1 497 ? 19.431 3.248 -38.604 1.00 81.75 497 SER A N 1
ATOM 3697 C CA . SER A 1 497 ? 19.197 4.560 -37.979 1.00 81.75 497 SER A CA 1
ATOM 3698 C C . SER A 1 497 ? 17.706 4.818 -37.717 1.00 81.75 497 SER A C 1
ATOM 3700 O O . SER A 1 497 ? 17.346 5.358 -36.670 1.00 81.75 497 SER A O 1
ATOM 3702 N N . ARG A 1 498 ? 16.828 4.390 -38.635 1.00 86.31 498 ARG A N 1
ATOM 3703 C CA . ARG A 1 498 ? 15.363 4.453 -38.472 1.00 86.31 498 ARG A CA 1
ATOM 3704 C C . ARG A 1 498 ? 14.852 3.491 -37.406 1.00 86.31 498 ARG A C 1
ATOM 3706 O O . ARG A 1 498 ? 14.040 3.875 -36.573 1.00 86.31 498 ARG A O 1
ATOM 3713 N N . PHE A 1 499 ? 15.387 2.274 -37.367 1.00 83.19 499 PHE A N 1
ATOM 3714 C CA . PHE A 1 499 ? 15.095 1.294 -36.323 1.00 83.19 499 PHE A CA 1
ATOM 3715 C C . PHE A 1 499 ? 15.428 1.829 -34.926 1.00 83.19 499 PHE A C 1
ATOM 3717 O O . PHE A 1 499 ? 14.608 1.727 -34.016 1.00 83.19 499 PHE A O 1
ATOM 3724 N N . LEU A 1 500 ? 16.577 2.495 -34.769 1.00 81.50 500 LEU A N 1
ATOM 3725 C CA . LEU A 1 500 ? 16.928 3.188 -33.529 1.00 81.50 500 LEU A CA 1
ATOM 3726 C C . LEU A 1 500 ? 15.939 4.325 -33.201 1.00 81.50 500 LEU A C 1
ATOM 3728 O O . LEU A 1 500 ? 15.475 4.418 -32.066 1.00 81.50 500 LEU A O 1
ATOM 3732 N N . ALA A 1 501 ? 15.551 5.150 -34.182 1.00 86.56 501 ALA A N 1
ATOM 3733 C CA . ALA A 1 501 ? 14.536 6.195 -33.990 1.00 86.56 501 ALA A CA 1
ATOM 3734 C C . ALA A 1 501 ? 13.171 5.626 -33.546 1.00 86.56 501 ALA A C 1
ATOM 3736 O O . ALA A 1 501 ? 12.468 6.243 -32.735 1.00 86.56 501 ALA A O 1
ATOM 3737 N N . ALA A 1 502 ? 12.815 4.438 -34.038 1.00 82.94 502 ALA A N 1
ATOM 3738 C CA . ALA A 1 502 ? 11.617 3.722 -33.631 1.00 82.94 502 ALA A CA 1
ATOM 3739 C C . ALA A 1 502 ? 11.712 3.181 -32.201 1.00 82.94 502 ALA A C 1
ATOM 3741 O O . ALA A 1 502 ? 10.803 3.426 -31.413 1.00 82.94 502 ALA A O 1
ATOM 3742 N N . GLN A 1 503 ? 12.815 2.513 -31.837 1.00 83.12 503 GLN A N 1
ATOM 3743 C CA . GLN A 1 503 ? 13.043 2.014 -30.473 1.00 83.12 503 GLN A CA 1
ATOM 3744 C C . GLN A 1 503 ? 12.971 3.137 -29.435 1.00 83.12 503 GLN A C 1
ATOM 3746 O O . GLN A 1 503 ? 12.316 2.992 -28.405 1.00 83.12 503 GLN A O 1
ATOM 3751 N N . VAL A 1 504 ? 13.582 4.285 -29.737 1.00 86.62 504 VAL A N 1
ATOM 3752 C CA . VAL A 1 504 ? 13.502 5.490 -28.905 1.00 86.62 504 VAL A CA 1
ATOM 3753 C C . VAL A 1 504 ? 12.054 5.961 -28.730 1.00 86.62 504 VAL A C 1
ATOM 3755 O O . VAL A 1 504 ? 11.631 6.255 -27.613 1.00 86.62 504 VAL A O 1
ATOM 3758 N N . SER A 1 505 ? 11.287 6.024 -29.822 1.00 90.00 505 SER A N 1
ATOM 3759 C CA . SER A 1 505 ? 9.893 6.488 -29.785 1.00 90.00 505 SER A CA 1
ATOM 3760 C C . SER A 1 505 ? 8.988 5.496 -29.033 1.00 90.00 505 SER A C 1
ATOM 3762 O O . SER A 1 505 ? 8.135 5.917 -28.256 1.00 90.00 505 SER A O 1
ATOM 3764 N N . ALA A 1 506 ? 9.233 4.189 -29.172 1.00 82.62 506 ALA A N 1
ATOM 3765 C CA . ALA A 1 506 ? 8.536 3.136 -28.435 1.00 82.62 506 ALA A CA 1
ATOM 3766 C C . ALA A 1 506 ? 8.841 3.165 -26.925 1.00 82.62 506 ALA A C 1
ATOM 3768 O O . ALA A 1 506 ? 7.924 3.054 -26.118 1.00 82.62 506 ALA A O 1
ATOM 3769 N N . ALA A 1 507 ? 10.099 3.377 -26.523 1.00 84.12 507 ALA A N 1
ATOM 3770 C CA . ALA A 1 507 ? 10.464 3.491 -25.107 1.00 84.12 507 ALA A CA 1
ATOM 3771 C C . ALA A 1 507 ? 9.880 4.756 -24.448 1.00 84.12 507 ALA A C 1
ATOM 3773 O O . ALA A 1 507 ? 9.435 4.710 -23.301 1.00 84.12 507 ALA A O 1
ATOM 3774 N N . ALA A 1 508 ? 9.810 5.872 -25.182 1.00 89.69 508 ALA A N 1
ATOM 3775 C CA . ALA A 1 508 ? 9.117 7.074 -24.719 1.00 89.69 508 ALA A CA 1
ATOM 3776 C C . ALA A 1 508 ? 7.602 6.845 -24.554 1.00 89.69 508 ALA A C 1
ATOM 3778 O O . ALA A 1 508 ? 7.011 7.315 -23.582 1.00 89.69 508 ALA A O 1
ATOM 3779 N N . ALA A 1 509 ? 6.982 6.091 -25.469 1.00 86.06 509 ALA A N 1
ATOM 3780 C CA . ALA A 1 509 ? 5.589 5.678 -25.341 1.00 86.06 509 ALA A CA 1
ATOM 3781 C C . ALA A 1 509 ? 5.371 4.747 -24.130 1.00 86.06 509 ALA A C 1
ATOM 3783 O O . ALA A 1 509 ? 4.420 4.961 -23.386 1.00 86.06 509 ALA A O 1
ATOM 3784 N N . ASP A 1 510 ? 6.259 3.786 -23.852 1.00 86.94 510 ASP A N 1
ATOM 3785 C CA . ASP A 1 510 ? 6.135 2.915 -22.668 1.00 86.94 510 ASP A CA 1
ATOM 3786 C C . ASP A 1 510 ? 6.203 3.697 -21.341 1.00 86.94 510 ASP A C 1
ATOM 3788 O O . ASP A 1 510 ? 5.399 3.454 -20.441 1.00 86.94 510 ASP A O 1
ATOM 3792 N N . VAL A 1 511 ? 7.063 4.720 -21.232 1.00 87.44 511 VAL A N 1
ATOM 3793 C CA . VAL A 1 511 ? 7.058 5.624 -20.061 1.00 87.44 511 VAL A CA 1
ATOM 3794 C C . VAL A 1 511 ? 5.698 6.309 -19.889 1.00 87.44 511 VAL A C 1
ATOM 3796 O O . VAL A 1 511 ? 5.182 6.375 -18.774 1.00 87.44 511 VAL A O 1
ATOM 3799 N N . LEU A 1 512 ? 5.065 6.767 -20.974 1.00 90.81 512 LEU A N 1
ATOM 3800 C CA . LEU A 1 512 ? 3.718 7.345 -20.902 1.00 90.81 512 LEU A CA 1
ATOM 3801 C C . LEU A 1 512 ? 2.647 6.298 -20.551 1.00 90.81 512 LEU A C 1
ATOM 3803 O O . LEU A 1 512 ? 1.723 6.618 -19.805 1.00 90.81 512 LEU A O 1
ATOM 3807 N N . LEU A 1 513 ? 2.783 5.040 -20.983 1.00 87.00 513 LEU A N 1
ATOM 3808 C CA . LEU A 1 513 ? 1.877 3.958 -20.573 1.00 87.00 513 LEU A CA 1
ATOM 3809 C C . LEU A 1 513 ? 1.972 3.700 -19.063 1.00 87.00 513 LEU A C 1
ATOM 3811 O O . LEU A 1 513 ? 0.952 3.615 -18.373 1.00 87.00 513 LEU A O 1
ATOM 3815 N N . GLN A 1 514 ? 3.194 3.617 -18.533 1.00 84.69 514 GLN A N 1
ATOM 3816 C CA . GLN A 1 514 ? 3.435 3.488 -17.096 1.00 84.69 514 GLN A CA 1
ATOM 3817 C C . GLN A 1 514 ? 2.870 4.700 -16.334 1.00 84.69 514 GLN A C 1
ATOM 3819 O O . GLN A 1 514 ? 2.237 4.531 -15.287 1.00 84.69 514 GLN A O 1
ATOM 3824 N N . ARG A 1 515 ? 3.024 5.918 -16.879 1.00 86.88 515 ARG A N 1
ATOM 3825 C CA . ARG A 1 515 ? 2.448 7.148 -16.316 1.00 86.88 515 ARG A CA 1
ATOM 3826 C C . ARG A 1 515 ? 0.931 7.083 -16.230 1.00 86.88 515 ARG A C 1
ATOM 3828 O O . ARG A 1 515 ? 0.395 7.317 -15.146 1.00 86.88 515 ARG A O 1
ATOM 3835 N N . MET A 1 516 ? 0.266 6.698 -17.319 1.00 86.44 516 MET A N 1
ATOM 3836 C CA . MET A 1 516 ? -1.188 6.540 -17.407 1.00 86.44 516 MET A CA 1
ATOM 3837 C C . MET A 1 516 ? -1.706 5.571 -16.333 1.00 86.44 516 MET A C 1
ATOM 3839 O O . MET A 1 516 ? -2.476 5.977 -15.462 1.00 86.44 516 MET A O 1
ATOM 3843 N N . ARG A 1 517 ? -1.172 4.340 -16.304 1.00 82.88 517 ARG A N 1
ATOM 3844 C CA . ARG A 1 517 ? -1.531 3.306 -15.314 1.00 82.88 517 ARG A CA 1
ATOM 3845 C C . ARG A 1 517 ? -1.303 3.761 -13.869 1.00 82.88 517 ARG A C 1
ATOM 3847 O O . ARG A 1 517 ? -2.067 3.416 -12.969 1.00 82.88 517 ARG A O 1
ATOM 3854 N N . SER A 1 518 ? -0.262 4.560 -13.620 1.00 77.06 518 SER A N 1
ATOM 3855 C CA . SER A 1 518 ? 0.002 5.086 -12.277 1.00 77.06 518 SER A CA 1
ATOM 3856 C C . SER A 1 518 ? -1.017 6.129 -11.824 1.00 77.06 518 SER A C 1
ATOM 3858 O O . SER A 1 518 ? -1.388 6.130 -10.654 1.00 77.06 518 SER A O 1
ATOM 3860 N N . LEU A 1 519 ? -1.491 6.995 -12.727 1.00 78.81 519 LEU A N 1
ATOM 3861 C CA . LEU A 1 519 ? -2.507 8.003 -12.416 1.00 78.81 519 LEU A CA 1
ATOM 3862 C C . LEU A 1 519 ? -3.838 7.328 -12.062 1.00 78.81 519 LEU A C 1
ATOM 3864 O O . LEU A 1 519 ? -4.485 7.718 -11.092 1.00 78.81 519 LEU A O 1
ATOM 3868 N N . GLU A 1 520 ? -4.190 6.269 -12.792 1.00 76.12 520 GLU A N 1
ATOM 3869 C CA . GLU A 1 520 ? -5.358 5.424 -12.523 1.00 76.12 520 GLU A CA 1
ATOM 3870 C C . GLU A 1 520 ? -5.248 4.716 -11.158 1.00 76.12 520 GLU A C 1
ATOM 3872 O O . GLU A 1 520 ? -6.196 4.750 -10.368 1.00 76.12 520 GLU A O 1
ATOM 3877 N N . SER A 1 521 ? -4.077 4.146 -10.840 1.00 70.19 521 SER A N 1
ATOM 3878 C CA . SER A 1 521 ? -3.803 3.491 -9.550 1.00 70.19 521 SER A CA 1
ATOM 3879 C C . SER A 1 521 ? -3.857 4.465 -8.364 1.00 70.19 521 SER A C 1
ATOM 3881 O O . SER A 1 521 ? -4.592 4.229 -7.404 1.00 70.19 521 SER A O 1
ATOM 3883 N N . ILE A 1 522 ? -3.174 5.615 -8.452 1.00 69.88 522 ILE A N 1
ATOM 3884 C CA . ILE A 1 522 ? -3.189 6.660 -7.411 1.00 69.88 522 ILE A CA 1
ATOM 3885 C C . ILE A 1 522 ? -4.622 7.136 -7.148 1.00 69.88 522 ILE A C 1
ATOM 3887 O O . ILE A 1 522 ? -5.033 7.249 -5.995 1.00 69.88 522 ILE A O 1
ATOM 3891 N N . ALA A 1 523 ? -5.417 7.352 -8.198 1.00 69.81 523 ALA A N 1
ATOM 3892 C CA . ALA A 1 523 ? -6.816 7.748 -8.062 1.00 69.81 523 ALA A CA 1
ATOM 3893 C C . ALA A 1 523 ? -7.726 6.625 -7.525 1.00 69.81 523 ALA A C 1
ATOM 3895 O O . ALA A 1 523 ? -8.816 6.903 -7.024 1.00 69.81 523 ALA A O 1
ATOM 3896 N N . SER A 1 524 ? -7.323 5.355 -7.623 1.00 65.94 524 SER A N 1
ATOM 3897 C CA . SER A 1 524 ? -7.985 4.246 -6.923 1.00 65.94 524 SER A CA 1
ATOM 3898 C C . SER A 1 524 ? -7.719 4.317 -5.415 1.00 65.94 524 SER A C 1
ATOM 3900 O O . SER A 1 524 ? -8.657 4.298 -4.620 1.00 65.94 524 SER A O 1
ATOM 3902 N N . VAL A 1 525 ? -6.459 4.526 -5.011 1.00 64.31 525 VAL A N 1
ATOM 3903 C CA . VAL A 1 525 ? -6.085 4.665 -3.592 1.00 64.31 525 VAL A CA 1
ATOM 3904 C C . VAL A 1 525 ? -6.697 5.920 -2.963 1.00 64.31 525 VAL A C 1
ATOM 3906 O O . VAL A 1 525 ? -7.253 5.845 -1.868 1.00 64.31 525 VAL A O 1
ATOM 3909 N N . ALA A 1 526 ? -6.668 7.060 -3.660 1.00 68.06 526 ALA A N 1
ATOM 3910 C CA . ALA A 1 526 ? -7.301 8.298 -3.202 1.00 68.06 526 ALA A CA 1
ATOM 3911 C C . ALA A 1 526 ? -8.817 8.122 -2.993 1.00 68.06 526 ALA A C 1
ATOM 3913 O O . ALA A 1 526 ? -9.356 8.595 -1.993 1.00 68.06 526 ALA A O 1
ATOM 3914 N N . ARG A 1 527 ? -9.492 7.360 -3.871 1.00 69.31 527 ARG A N 1
ATOM 3915 C CA . ARG A 1 527 ? -10.901 6.967 -3.692 1.00 69.31 527 ARG A CA 1
ATOM 3916 C C . ARG A 1 527 ? -11.118 6.142 -2.427 1.00 69.31 527 ARG A C 1
ATOM 3918 O O . ARG A 1 527 ? -12.033 6.440 -1.662 1.00 69.31 527 ARG A O 1
ATOM 3925 N N . THR A 1 528 ? -10.270 5.144 -2.181 1.00 63.09 528 THR A N 1
ATOM 3926 C CA . THR A 1 528 ? -10.323 4.338 -0.954 1.00 63.09 528 THR A CA 1
ATOM 3927 C C . THR A 1 528 ? -10.101 5.198 0.295 1.00 63.09 528 THR A C 1
ATOM 3929 O O . THR A 1 528 ? -10.873 5.077 1.243 1.00 63.09 528 THR A O 1
ATOM 3932 N N . ARG A 1 529 ? -9.121 6.115 0.291 1.00 65.50 529 ARG A N 1
ATOM 3933 C CA . ARG A 1 529 ? -8.869 7.050 1.403 1.00 65.50 529 ARG A CA 1
ATOM 3934 C C . ARG A 1 529 ? -10.069 7.962 1.667 1.00 65.50 529 ARG A C 1
ATOM 3936 O O . ARG A 1 529 ? -10.538 8.019 2.799 1.00 65.50 529 ARG A O 1
ATOM 3943 N N . ALA A 1 530 ? -10.605 8.618 0.638 1.00 67.75 530 ALA A N 1
ATOM 3944 C CA . ALA A 1 530 ? -11.747 9.521 0.779 1.00 67.75 530 ALA A CA 1
ATOM 3945 C C . ALA A 1 530 ? -12.979 8.804 1.363 1.00 67.75 530 ALA A C 1
ATOM 3947 O O . ALA A 1 530 ? -13.578 9.289 2.323 1.00 67.75 530 ALA A O 1
ATOM 3948 N N . ALA A 1 531 ? -13.281 7.591 0.881 1.00 64.62 531 ALA A N 1
ATOM 3949 C CA . ALA A 1 531 ? -14.359 6.760 1.418 1.00 64.62 531 ALA A CA 1
ATOM 3950 C C . ALA A 1 531 ? -14.160 6.381 2.903 1.00 64.62 531 ALA A C 1
ATOM 3952 O O . ALA A 1 531 ? -15.135 6.284 3.647 1.00 64.62 531 ALA A O 1
ATOM 3953 N N . LEU A 1 532 ? -12.913 6.193 3.351 1.00 61.75 532 LEU A N 1
ATOM 3954 C CA . LEU A 1 532 ? -12.570 5.901 4.751 1.00 61.75 532 LEU A CA 1
ATOM 3955 C C . LEU A 1 532 ? -12.625 7.157 5.644 1.00 61.75 532 LEU A C 1
ATOM 3957 O O . LEU A 1 532 ? -12.953 7.059 6.826 1.00 61.75 532 LEU A O 1
ATOM 3961 N N . GLU A 1 533 ? -12.362 8.334 5.074 1.00 63.22 533 GLU A N 1
ATOM 3962 C CA . GLU A 1 533 ? -12.476 9.642 5.735 1.00 63.22 533 GLU A CA 1
ATOM 3963 C C . GLU A 1 533 ? -13.905 10.221 5.718 1.00 63.22 533 GLU A C 1
ATOM 3965 O O . GLU A 1 533 ? -14.160 11.237 6.364 1.00 63.22 533 GLU A O 1
ATOM 3970 N N . GLY A 1 534 ? -14.845 9.592 5.001 1.00 60.12 534 GLY A N 1
ATOM 3971 C CA . GLY A 1 534 ? -16.206 10.109 4.807 1.00 60.12 534 GLY A CA 1
ATOM 3972 C C . GLY A 1 534 ? -16.274 11.340 3.894 1.00 60.12 534 GLY A C 1
ATOM 3973 O O . GLY A 1 534 ? -17.221 12.118 3.979 1.00 60.12 534 GLY A O 1
ATOM 3974 N N . ARG A 1 535 ? -15.259 11.532 3.046 1.00 71.31 535 ARG A N 1
ATOM 3975 C CA . ARG A 1 535 ? -15.164 12.606 2.050 1.00 71.31 535 ARG A CA 1
ATOM 3976 C C . ARG A 1 535 ? -15.573 12.078 0.678 1.00 71.31 535 ARG A C 1
ATOM 3978 O O . ARG A 1 535 ? -15.380 10.899 0.381 1.00 71.31 535 ARG A O 1
ATOM 3985 N N . GLU A 1 536 ? -16.092 12.952 -0.181 1.00 61.28 536 GLU A N 1
ATOM 3986 C CA . GLU A 1 536 ? -16.179 12.607 -1.599 1.00 61.28 536 GLU A CA 1
ATOM 3987 C C . GLU A 1 536 ? -14.765 12.445 -2.177 1.00 61.28 536 GLU A C 1
ATOM 3989 O O . GLU A 1 536 ? -13.859 13.203 -1.815 1.00 61.28 536 GLU A O 1
ATOM 3994 N N . PRO A 1 537 ? -14.543 11.446 -3.044 1.00 60.50 537 PRO A N 1
ATOM 3995 C CA . PRO A 1 537 ? -13.264 11.288 -3.708 1.00 60.50 537 PRO A CA 1
ATOM 3996 C C . PRO A 1 537 ? -13.029 12.422 -4.701 1.00 60.50 537 PRO A C 1
ATOM 3998 O O . PRO A 1 537 ? -13.934 12.786 -5.453 1.00 60.50 537 PRO A O 1
ATOM 4001 N N . GLU A 1 538 ? -11.795 12.927 -4.764 1.00 62.28 538 GLU A N 1
ATOM 4002 C CA . GLU A 1 538 ? -11.418 13.836 -5.846 1.00 62.28 538 GLU A CA 1
ATOM 4003 C C . GLU A 1 538 ? -11.679 13.169 -7.209 1.00 62.28 538 GLU A C 1
ATOM 4005 O O . GLU A 1 538 ? -11.406 11.970 -7.380 1.00 62.28 538 GLU A O 1
ATOM 4010 N N . PRO A 1 539 ? -12.215 13.916 -8.192 1.00 58.81 539 PRO A N 1
ATOM 4011 C CA . PRO A 1 539 ? -12.411 13.388 -9.529 1.00 58.81 539 PRO A CA 1
ATOM 4012 C C . PRO A 1 539 ? -11.069 12.943 -10.118 1.00 58.81 539 PRO A C 1
ATOM 4014 O O . PRO A 1 539 ? -10.039 13.595 -9.944 1.00 58.81 539 PRO A O 1
ATOM 4017 N N . LEU A 1 540 ? -11.096 11.826 -10.852 1.00 61.94 540 LEU A N 1
ATOM 4018 C CA . LEU A 1 540 ? -9.956 11.361 -11.643 1.00 61.94 540 LEU A CA 1
ATOM 4019 C C . LEU A 1 540 ? -9.384 12.524 -12.476 1.00 61.94 540 LEU A C 1
ATOM 4021 O O . LEU A 1 540 ? -10.169 13.268 -13.074 1.00 61.94 540 LEU A O 1
ATOM 4025 N N . PRO A 1 541 ? -8.049 12.655 -12.601 1.00 64.12 541 PRO A N 1
ATOM 4026 C CA . PRO A 1 541 ? -7.424 13.638 -13.481 1.00 64.12 541 PRO A CA 1
ATOM 4027 C C . PRO A 1 541 ? -7.557 13.187 -14.948 1.00 64.12 541 PRO A C 1
ATOM 4029 O O . PRO A 1 541 ? -6.571 12.881 -15.618 1.00 64.12 541 PRO A O 1
ATOM 4032 N N . ASN A 1 542 ? -8.801 13.114 -15.433 1.00 69.62 542 ASN A N 1
ATOM 4033 C CA . ASN A 1 542 ? -9.188 12.567 -16.733 1.00 69.62 542 ASN A CA 1
ATOM 4034 C C . ASN A 1 542 ? -8.459 13.269 -17.885 1.00 69.62 542 ASN A C 1
ATOM 4036 O O . ASN A 1 542 ? -8.009 12.603 -18.811 1.00 69.62 542 ASN A O 1
ATOM 4040 N N . GLU A 1 543 ? -8.265 14.587 -17.793 1.00 80.56 543 GLU A N 1
ATOM 4041 C CA . GLU A 1 543 ? -7.498 15.369 -18.771 1.00 80.56 543 GLU A CA 1
ATOM 4042 C C . GLU A 1 543 ? -6.020 14.951 -18.821 1.00 80.56 543 GLU A C 1
ATOM 4044 O O . GLU A 1 543 ? -5.459 14.788 -19.901 1.00 80.56 543 GLU A O 1
ATOM 4049 N N . ALA A 1 544 ? -5.387 14.701 -17.668 1.00 81.50 544 ALA A N 1
ATOM 4050 C CA . ALA A 1 544 ? -3.988 14.272 -17.614 1.00 81.50 544 ALA A CA 1
ATOM 4051 C C . ALA A 1 544 ? -3.805 12.828 -18.112 1.00 81.50 544 ALA A C 1
ATOM 4053 O O . ALA A 1 544 ? -2.787 12.514 -18.733 1.00 81.50 544 ALA A O 1
ATOM 4054 N N . VAL A 1 545 ? -4.786 11.955 -17.860 1.00 84.75 545 VAL A N 1
ATOM 4055 C CA . VAL A 1 545 ? -4.835 10.594 -18.419 1.00 84.75 545 VAL A CA 1
ATOM 4056 C C . VAL A 1 545 ? -5.010 10.654 -19.942 1.00 84.75 545 VAL A C 1
ATOM 4058 O O . VAL A 1 545 ? -4.276 9.971 -20.654 1.00 84.75 545 VAL A O 1
ATOM 4061 N N . ALA A 1 546 ? -5.902 11.513 -20.447 1.00 86.75 546 ALA A N 1
ATOM 4062 C CA . ALA A 1 546 ? -6.137 11.707 -21.878 1.00 86.75 546 ALA A CA 1
ATOM 4063 C C . ALA A 1 546 ? -4.915 12.294 -22.616 1.00 86.75 546 ALA A C 1
ATOM 4065 O O . ALA A 1 546 ? -4.505 11.721 -23.623 1.00 86.75 546 ALA A O 1
ATOM 4066 N N . ASP A 1 547 ? -4.269 13.351 -22.099 1.00 89.94 547 ASP A N 1
ATOM 4067 C CA . ASP A 1 547 ? -3.019 13.899 -22.671 1.00 89.94 547 ASP A CA 1
ATOM 4068 C C . ASP A 1 547 ? -1.917 12.832 -22.721 1.00 89.94 547 ASP A C 1
ATOM 4070 O O . ASP A 1 547 ? -1.283 12.610 -23.756 1.00 89.94 547 ASP A O 1
ATOM 4074 N N . THR A 1 548 ? -1.726 12.112 -21.610 1.00 89.88 548 THR A N 1
ATOM 4075 C CA . THR A 1 548 ? -0.725 11.042 -21.512 1.00 89.88 548 THR A CA 1
ATOM 4076 C C . THR A 1 548 ? -0.996 9.936 -22.540 1.00 89.88 548 THR A C 1
ATOM 4078 O O . THR A 1 548 ? -0.063 9.485 -23.209 1.00 89.88 548 THR A O 1
ATOM 4081 N N . ARG A 1 549 ? -2.264 9.535 -22.715 1.00 92.00 549 ARG A N 1
ATOM 4082 C CA . ARG A 1 549 ? -2.699 8.541 -23.708 1.00 92.00 549 ARG A CA 1
ATOM 4083 C C . ARG A 1 549 ? -2.464 9.020 -25.138 1.00 92.00 549 ARG A C 1
ATOM 4085 O O . ARG A 1 549 ? -1.845 8.298 -25.915 1.00 92.00 549 ARG A O 1
ATOM 4092 N N . GLN A 1 550 ? -2.902 10.232 -25.480 1.00 93.62 550 GLN A N 1
ATOM 4093 C CA . GLN A 1 550 ? -2.760 10.795 -26.825 1.00 93.62 550 GLN A CA 1
ATOM 4094 C C . GLN A 1 550 ? -1.283 10.919 -27.226 1.00 93.62 550 GLN A C 1
ATOM 4096 O O . GLN A 1 550 ? -0.894 10.530 -28.328 1.00 93.62 550 GLN A O 1
ATOM 4101 N N . ARG A 1 551 ? -0.435 11.407 -26.313 1.00 94.12 551 ARG A N 1
ATOM 4102 C CA . ARG A 1 551 ? 1.015 11.520 -26.531 1.00 94.12 551 ARG A CA 1
ATOM 4103 C C . ARG A 1 551 ? 1.698 10.154 -26.619 1.00 94.12 551 ARG A C 1
ATOM 4105 O O . ARG A 1 551 ? 2.605 9.989 -27.434 1.00 94.12 551 ARG A O 1
ATOM 4112 N N . GLY A 1 552 ? 1.253 9.183 -25.820 1.00 92.00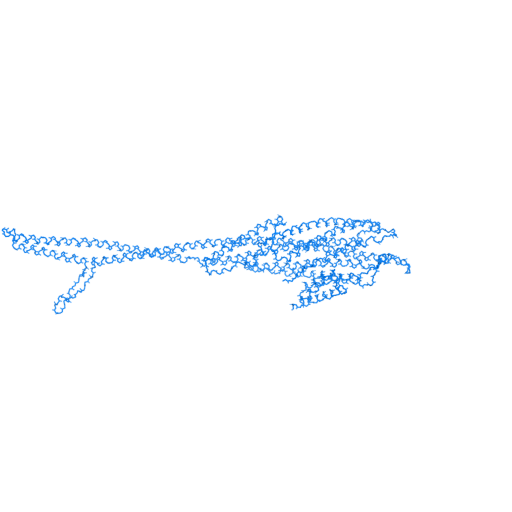 552 GLY A N 1
ATOM 4113 C CA . GLY A 1 552 ? 1.714 7.795 -25.873 1.00 92.00 552 GLY A CA 1
ATOM 4114 C C . GLY A 1 552 ? 1.403 7.133 -27.215 1.00 92.00 552 GLY A C 1
ATOM 4115 O O . GLY A 1 552 ? 2.311 6.607 -27.861 1.00 92.00 552 GLY A O 1
ATOM 4116 N N . MET A 1 553 ? 0.157 7.255 -27.682 1.00 94.44 553 MET A N 1
ATOM 4117 C CA . MET A 1 553 ? -0.274 6.758 -28.990 1.00 94.44 553 MET A CA 1
ATOM 4118 C C . MET A 1 553 ? 0.535 7.393 -30.127 1.00 94.44 553 MET A C 1
ATOM 4120 O O . MET A 1 553 ? 1.121 6.669 -30.924 1.00 94.44 553 MET A O 1
ATOM 4124 N N . ALA A 1 554 ? 0.672 8.724 -30.161 1.00 95.69 554 ALA A N 1
ATOM 4125 C CA . ALA A 1 554 ? 1.417 9.419 -31.216 1.00 95.69 554 ALA A CA 1
ATOM 4126 C C . ALA A 1 554 ? 2.906 9.007 -31.289 1.00 95.69 554 ALA A C 1
ATOM 4128 O O . ALA A 1 554 ? 3.495 8.935 -32.372 1.00 95.69 554 ALA A O 1
ATOM 4129 N N . LEU A 1 555 ? 3.536 8.708 -30.146 1.00 93.44 555 LEU A N 1
ATOM 4130 C CA . LEU A 1 555 ? 4.907 8.187 -30.097 1.00 93.44 555 LEU A CA 1
ATOM 4131 C C . LEU A 1 555 ? 4.998 6.725 -30.564 1.00 93.44 555 LEU A C 1
ATOM 4133 O O . LEU A 1 555 ? 5.958 6.367 -31.253 1.00 93.44 555 LEU A O 1
ATOM 4137 N N . ALA A 1 556 ? 3.997 5.899 -30.256 1.00 91.06 556 ALA A N 1
ATOM 4138 C CA . ALA A 1 556 ? 3.915 4.524 -30.739 1.00 91.06 556 ALA A CA 1
ATOM 4139 C C . ALA A 1 556 ? 3.620 4.459 -32.255 1.00 91.06 556 ALA A C 1
ATOM 4141 O O . ALA A 1 556 ? 4.297 3.732 -32.979 1.00 91.06 556 ALA A O 1
ATOM 4142 N N . GLU A 1 557 ? 2.724 5.299 -32.780 1.00 94.38 557 GLU A N 1
ATOM 4143 C CA . GLU A 1 557 ? 2.488 5.470 -34.224 1.00 94.38 557 GLU A CA 1
ATOM 4144 C C . GLU A 1 557 ? 3.759 5.908 -34.965 1.00 94.38 557 GLU A C 1
ATOM 4146 O O . GLU A 1 557 ? 4.108 5.355 -36.013 1.00 94.38 557 GLU A O 1
ATOM 4151 N N . LYS A 1 558 ? 4.507 6.864 -34.395 1.00 93.75 558 LYS A N 1
ATOM 4152 C CA . LYS A 1 558 ? 5.812 7.279 -34.925 1.00 93.75 558 LYS A CA 1
ATOM 4153 C C . LYS A 1 558 ? 6.802 6.110 -34.964 1.00 93.75 558 LYS A C 1
ATOM 4155 O O . LYS A 1 558 ? 7.504 5.951 -35.963 1.00 93.75 558 LYS A O 1
ATOM 4160 N N . ALA A 1 559 ? 6.846 5.282 -33.918 1.00 89.56 559 ALA A N 1
ATOM 4161 C CA . ALA A 1 559 ? 7.683 4.085 -33.896 1.00 89.56 559 ALA A CA 1
ATOM 4162 C C . ALA A 1 559 ? 7.273 3.078 -34.986 1.00 89.56 559 ALA A C 1
ATOM 4164 O O . ALA A 1 559 ? 8.133 2.585 -35.716 1.00 89.56 559 ALA A O 1
ATOM 4165 N N . ALA A 1 560 ? 5.971 2.825 -35.152 1.00 90.19 560 ALA A N 1
ATOM 4166 C CA . ALA A 1 560 ? 5.445 1.930 -36.182 1.00 90.19 560 ALA A CA 1
ATOM 4167 C C . ALA A 1 560 ? 5.802 2.415 -37.598 1.00 90.19 560 ALA A C 1
ATOM 4169 O O . ALA A 1 560 ? 6.218 1.617 -38.440 1.00 90.19 560 ALA A O 1
ATOM 4170 N N . LYS A 1 561 ? 5.717 3.729 -37.847 1.00 93.94 561 LYS A N 1
ATOM 4171 C CA . LYS A 1 561 ? 6.106 4.337 -39.125 1.00 93.94 561 LYS A CA 1
ATOM 4172 C C . LYS A 1 561 ? 7.595 4.161 -39.430 1.00 93.94 561 LYS A C 1
ATOM 4174 O O . LYS A 1 561 ? 7.932 3.709 -40.522 1.00 93.94 561 LYS A O 1
ATOM 4179 N N . GLU A 1 562 ? 8.483 4.491 -38.492 1.00 89.19 562 GLU A N 1
ATOM 4180 C CA . GLU A 1 562 ? 9.932 4.347 -38.713 1.00 89.19 562 GLU A CA 1
ATOM 4181 C C . GLU A 1 562 ? 10.344 2.873 -38.883 1.00 89.19 562 GLU A C 1
ATOM 4183 O O . GLU A 1 562 ? 11.242 2.580 -39.672 1.00 89.19 562 GLU A O 1
ATOM 4188 N N . LEU A 1 563 ? 9.650 1.928 -38.232 1.00 85.88 563 LEU A N 1
ATOM 4189 C CA . LEU A 1 563 ? 9.832 0.488 -38.466 1.00 85.88 563 LEU A CA 1
ATOM 4190 C C . LEU A 1 563 ? 9.378 0.060 -39.864 1.00 85.88 563 LEU A C 1
ATOM 4192 O O . LEU A 1 563 ? 10.103 -0.674 -40.531 1.00 85.88 563 LEU A O 1
ATOM 4196 N N . ALA A 1 564 ? 8.228 0.547 -40.335 1.00 88.31 564 ALA A N 1
ATOM 4197 C CA . ALA A 1 564 ? 7.745 0.267 -41.686 1.00 88.31 564 ALA A CA 1
ATOM 4198 C C . ALA A 1 564 ? 8.658 0.868 -42.771 1.00 88.31 564 ALA A C 1
ATOM 4200 O O . ALA A 1 564 ? 8.869 0.250 -43.814 1.00 88.31 564 ALA A O 1
ATOM 4201 N N . ASP A 1 565 ? 9.223 2.055 -42.544 1.00 88.31 565 ASP A N 1
ATOM 4202 C CA . ASP A 1 565 ? 10.178 2.671 -43.470 1.00 88.31 565 ASP A CA 1
ATOM 4203 C C . ASP A 1 565 ? 11.553 1.975 -43.430 1.00 88.31 565 ASP A C 1
ATOM 4205 O O . ASP A 1 565 ? 12.184 1.812 -44.475 1.00 88.31 565 ASP A O 1
ATOM 4209 N N . ALA A 1 566 ? 11.990 1.475 -42.269 1.00 84.06 566 ALA A N 1
ATOM 4210 C CA . ALA A 1 566 ? 13.187 0.641 -42.150 1.00 84.06 566 ALA A CA 1
ATOM 4211 C C . ALA A 1 566 ? 13.030 -0.736 -42.831 1.00 84.06 566 ALA A C 1
ATOM 4213 O O . ALA A 1 566 ? 13.936 -1.181 -43.537 1.00 84.06 566 ALA A O 1
ATOM 4214 N N . ASP A 1 567 ? 11.872 -1.388 -42.684 1.00 82.12 567 ASP A N 1
ATOM 4215 C CA . ASP A 1 567 ? 11.579 -2.677 -43.322 1.00 82.12 567 ASP A CA 1
ATOM 4216 C C . ASP A 1 567 ? 11.592 -2.577 -44.859 1.00 82.12 567 ASP A C 1
ATOM 4218 O O . ASP A 1 567 ? 12.207 -3.407 -45.530 1.00 82.12 567 ASP A O 1
ATOM 4222 N N . LYS A 1 568 ? 11.024 -1.502 -45.430 1.00 84.69 568 LYS A N 1
ATOM 4223 C CA . LYS A 1 568 ? 11.083 -1.217 -46.881 1.00 84.69 568 LYS A CA 1
ATOM 4224 C C . LYS A 1 568 ? 12.512 -1.062 -47.408 1.00 84.69 568 LYS A C 1
ATOM 4226 O O . LYS A 1 568 ? 12.773 -1.403 -48.562 1.00 84.69 568 LYS A O 1
ATOM 4231 N N . LEU A 1 569 ? 13.428 -0.521 -46.601 1.00 79.94 569 LEU A N 1
ATOM 4232 C CA . LEU A 1 569 ? 14.829 -0.331 -46.988 1.00 79.94 569 LEU A CA 1
ATOM 4233 C C . LEU A 1 569 ? 15.592 -1.664 -47.038 1.00 79.94 569 LEU A C 1
ATOM 4235 O O . LEU A 1 569 ? 16.359 -1.874 -47.978 1.00 79.94 569 LEU A O 1
ATOM 4239 N N . ILE A 1 570 ? 15.325 -2.568 -46.088 1.00 71.50 570 ILE A N 1
ATOM 4240 C CA . ILE A 1 570 ? 15.941 -3.907 -45.986 1.00 71.50 570 ILE A CA 1
ATOM 4241 C C . ILE A 1 570 ? 15.278 -4.937 -46.912 1.00 71.50 570 ILE A C 1
ATOM 4243 O O . ILE A 1 570 ? 15.927 -5.880 -47.357 1.00 71.50 570 ILE A O 1
ATOM 4247 N N . GLY A 1 571 ? 13.995 -4.765 -47.242 1.00 59.44 571 GLY A N 1
ATOM 4248 C CA . GLY A 1 571 ? 13.223 -5.685 -48.085 1.00 59.44 571 GLY A CA 1
ATOM 4249 C C . GLY A 1 571 ? 13.669 -5.774 -49.553 1.00 59.44 571 GLY A C 1
ATOM 4250 O O . GLY A 1 571 ? 13.127 -6.584 -50.304 1.00 59.44 571 GLY A O 1
ATOM 4251 N N . GLY A 1 572 ? 14.641 -4.967 -49.988 1.00 58.03 572 GLY A N 1
ATOM 4252 C CA . GLY A 1 572 ? 15.267 -5.120 -51.300 1.00 58.03 572 GLY A CA 1
ATOM 4253 C C . GLY A 1 572 ? 16.264 -6.285 -51.339 1.00 58.03 572 GLY A C 1
ATOM 4254 O O . GLY A 1 572 ? 16.910 -6.593 -50.345 1.00 58.03 572 GLY A O 1
ATOM 4255 N N . ASN A 1 573 ? 16.480 -6.880 -52.518 1.00 50.72 573 ASN A N 1
ATOM 4256 C CA . ASN A 1 573 ? 17.484 -7.939 -52.751 1.00 50.72 573 ASN A CA 1
ATOM 4257 C C . ASN A 1 573 ? 18.949 -7.424 -52.712 1.00 50.72 573 ASN A C 1
ATOM 4259 O O . ASN A 1 573 ? 19.800 -7.854 -53.497 1.00 50.72 573 ASN A O 1
ATOM 4263 N N . TYR A 1 574 ? 19.250 -6.476 -51.825 1.00 50.88 574 TYR A N 1
ATOM 4264 C CA . TYR A 1 574 ? 20.581 -5.917 -51.637 1.00 50.88 574 TYR A CA 1
ATOM 4265 C C . TYR A 1 574 ? 21.431 -6.836 -50.760 1.00 50.88 574 TYR A C 1
ATOM 4267 O O . TYR A 1 574 ? 20.960 -7.517 -49.849 1.00 50.88 574 TYR A O 1
ATOM 4275 N N . SER A 1 575 ? 22.699 -6.937 -51.140 1.00 48.06 575 SER A N 1
ATOM 4276 C CA . SER A 1 575 ? 23.604 -7.956 -50.632 1.00 48.06 575 SER A CA 1
ATOM 4277 C C . SER A 1 575 ? 25.039 -7.484 -50.813 1.00 48.06 575 SER A C 1
ATOM 4279 O O . SER A 1 575 ? 25.570 -7.504 -51.927 1.00 48.06 575 SER A O 1
ATOM 4281 N N . TYR A 1 576 ? 25.642 -7.017 -49.725 1.00 44.84 576 TYR A N 1
ATOM 4282 C CA . TYR A 1 576 ? 26.977 -6.432 -49.735 1.00 44.84 576 TYR A CA 1
ATOM 4283 C C . TYR A 1 576 ? 28.045 -7.511 -49.522 1.00 44.84 576 TYR A C 1
ATOM 4285 O O . TYR A 1 576 ? 27.832 -8.509 -48.828 1.00 44.84 576 TYR A O 1
ATOM 4293 N N . SER A 1 577 ? 29.197 -7.339 -50.162 1.00 39.00 577 SER A N 1
ATOM 4294 C CA . SER A 1 577 ? 30.328 -8.268 -50.094 1.00 39.00 577 SER A CA 1
ATOM 4295 C C . SER A 1 577 ? 31.373 -7.786 -49.090 1.00 39.00 577 SER A C 1
ATOM 4297 O O . SER A 1 577 ? 32.085 -6.819 -49.345 1.00 39.00 577 SER A O 1
ATOM 4299 N N . ILE A 1 578 ? 31.498 -8.492 -47.964 1.00 39.19 578 ILE A N 1
ATOM 4300 C CA . ILE A 1 578 ? 32.617 -8.362 -47.026 1.00 39.19 578 ILE A CA 1
ATOM 4301 C C . ILE A 1 578 ? 33.732 -9.297 -47.513 1.00 39.19 578 ILE A C 1
ATOM 4303 O O . ILE A 1 578 ? 33.732 -10.497 -47.227 1.00 39.19 578 ILE A O 1
ATOM 4307 N N . GLY A 1 579 ? 34.665 -8.769 -48.307 1.00 46.56 579 GLY A N 1
ATOM 4308 C CA . GLY A 1 579 ? 35.663 -9.595 -48.991 1.00 46.56 579 GLY A CA 1
ATOM 4309 C C . GLY A 1 579 ? 34.987 -10.596 -49.936 1.00 46.56 579 GLY A C 1
ATOM 4310 O O . GLY A 1 579 ? 34.239 -10.198 -50.824 1.00 46.56 579 GLY A O 1
ATOM 4311 N N . ALA A 1 580 ? 35.217 -11.896 -49.730 1.00 33.53 580 ALA A N 1
ATOM 4312 C CA . ALA A 1 580 ? 34.548 -12.960 -50.489 1.00 33.53 580 ALA A CA 1
ATOM 4313 C C . ALA A 1 580 ? 33.135 -13.315 -49.967 1.00 33.53 580 ALA A C 1
ATOM 4315 O O . ALA A 1 580 ? 32.413 -14.072 -50.617 1.00 33.53 580 ALA A O 1
ATOM 4316 N N . THR A 1 581 ? 32.729 -12.799 -48.803 1.00 36.09 581 THR A N 1
ATOM 4317 C CA . THR A 1 581 ? 31.505 -13.222 -48.106 1.00 36.09 581 THR A CA 1
ATOM 4318 C C . THR A 1 581 ? 30.363 -12.254 -48.374 1.00 36.09 581 THR A C 1
ATOM 4320 O O . THR A 1 581 ? 30.443 -11.076 -48.035 1.00 36.09 581 THR A O 1
ATOM 4323 N N . ARG A 1 582 ? 29.264 -12.743 -48.952 1.00 43.94 582 ARG A N 1
ATOM 4324 C CA . ARG A 1 582 ? 28.090 -11.920 -49.261 1.00 43.94 582 ARG A CA 1
ATOM 4325 C C . ARG A 1 582 ? 27.080 -11.966 -48.114 1.00 43.94 582 ARG A C 1
ATOM 4327 O O . ARG A 1 582 ? 26.514 -13.022 -47.847 1.00 43.94 582 ARG A O 1
ATOM 4334 N N . VAL A 1 583 ? 26.841 -10.834 -47.457 1.00 50.06 583 VAL A N 1
ATOM 4335 C CA . VAL A 1 583 ? 25.840 -10.699 -46.388 1.00 50.06 583 VAL A CA 1
ATOM 4336 C C . VAL A 1 583 ? 24.571 -10.075 -46.970 1.00 50.06 583 VAL A C 1
ATOM 4338 O O . VAL A 1 583 ? 24.639 -9.128 -47.753 1.00 50.06 583 VAL A O 1
ATOM 4341 N N . GLN A 1 584 ? 23.408 -10.633 -46.632 1.00 56.25 584 GLN A N 1
ATOM 4342 C CA . GLN A 1 584 ? 22.098 -10.131 -47.061 1.00 56.25 584 GLN A CA 1
ATOM 4343 C C . GLN A 1 584 ? 21.362 -9.508 -45.871 1.00 56.25 584 GLN A C 1
ATOM 4345 O O . GLN A 1 584 ? 21.124 -10.197 -44.877 1.00 56.25 584 GLN A O 1
ATOM 4350 N N . GLY A 1 585 ? 20.939 -8.244 -45.985 1.00 53.56 585 GLY A N 1
ATOM 4351 C CA . GLY A 1 585 ? 20.151 -7.564 -44.944 1.00 53.56 585 GLY A CA 1
ATOM 4352 C C . GLY A 1 585 ? 18.836 -8.288 -44.614 1.00 53.56 585 GLY A C 1
ATOM 4353 O O . GLY A 1 585 ? 18.394 -8.305 -43.463 1.00 53.56 585 GLY A O 1
ATOM 4354 N N . SER A 1 586 ? 18.264 -9.003 -45.592 1.00 61.50 586 SER A N 1
ATOM 4355 C CA . SER A 1 586 ? 17.068 -9.848 -45.440 1.00 61.50 586 SER A CA 1
ATOM 4356 C C . SER A 1 586 ? 17.173 -10.903 -44.325 1.00 61.50 586 SER A C 1
ATOM 4358 O O . SER A 1 586 ? 16.148 -11.302 -43.763 1.00 61.50 586 SER A O 1
ATOM 4360 N N . ALA A 1 587 ? 18.388 -11.315 -43.939 1.00 61.50 587 ALA A N 1
ATOM 4361 C CA . ALA A 1 587 ? 18.623 -12.231 -42.823 1.00 61.50 587 ALA A CA 1
ATOM 4362 C C . ALA A 1 587 ? 18.162 -11.665 -41.463 1.00 61.50 587 ALA A C 1
ATOM 4364 O O . ALA A 1 587 ? 17.795 -12.436 -40.574 1.00 61.50 587 ALA A O 1
ATOM 4365 N N . TYR A 1 588 ? 18.125 -10.335 -41.313 1.00 65.25 588 TYR A N 1
ATOM 4366 C CA . TYR A 1 588 ? 17.800 -9.636 -40.062 1.00 65.25 588 TYR A CA 1
ATOM 4367 C C . TYR A 1 588 ? 16.390 -9.026 -40.032 1.00 65.25 588 TYR A C 1
ATOM 4369 O O . TYR A 1 588 ? 15.958 -8.549 -38.984 1.00 65.25 588 TYR A O 1
ATOM 4377 N N . ARG A 1 589 ? 15.635 -9.097 -41.140 1.00 72.81 589 ARG A N 1
ATOM 4378 C CA . ARG A 1 589 ? 14.287 -8.504 -41.292 1.00 72.81 589 ARG A CA 1
ATOM 4379 C C . ARG A 1 589 ? 13.306 -8.871 -40.164 1.00 72.81 589 ARG A C 1
ATOM 4381 O O . ARG A 1 589 ? 12.523 -8.034 -39.725 1.00 72.81 589 ARG A O 1
ATOM 4388 N N . TRP A 1 590 ? 13.418 -10.084 -39.619 1.00 71.25 590 TRP A N 1
ATOM 4389 C CA . TRP A 1 590 ? 12.605 -10.559 -38.491 1.00 71.25 590 TRP A CA 1
ATOM 4390 C C . TRP A 1 590 ? 12.695 -9.679 -37.236 1.00 71.25 590 TRP A C 1
ATOM 4392 O O . TRP A 1 590 ? 11.728 -9.603 -36.485 1.00 71.25 590 TRP A O 1
ATOM 4402 N N . GLN A 1 591 ? 13.820 -8.992 -37.004 1.00 70.69 591 GLN A N 1
ATOM 4403 C CA . GLN A 1 591 ? 13.990 -8.096 -35.853 1.00 70.69 591 GLN A CA 1
ATOM 4404 C C . GLN A 1 591 ? 13.093 -6.858 -35.973 1.00 70.69 591 GLN A C 1
ATOM 4406 O O . GLN A 1 591 ? 12.536 -6.389 -34.980 1.00 70.69 591 GLN A O 1
ATOM 4411 N N . PHE A 1 592 ? 12.906 -6.370 -37.200 1.00 76.25 592 PHE A N 1
ATOM 4412 C CA . PHE A 1 592 ? 12.063 -5.226 -37.534 1.00 76.25 592 PHE A CA 1
ATOM 4413 C C . PHE A 1 592 ? 10.592 -5.612 -37.386 1.00 76.25 592 PHE A C 1
ATOM 4415 O O . PHE A 1 592 ? 9.856 -4.925 -36.684 1.00 76.25 592 PHE A O 1
ATOM 4422 N N . GLN A 1 593 ? 10.198 -6.766 -37.934 1.00 79.88 593 GLN A N 1
ATOM 4423 C CA . GLN A 1 593 ? 8.844 -7.321 -37.806 1.00 79.88 593 GLN A CA 1
ATOM 4424 C C . GLN A 1 593 ? 8.463 -7.608 -36.339 1.00 79.88 593 GLN A C 1
ATOM 4426 O O . GLN A 1 593 ? 7.410 -7.169 -35.881 1.00 79.88 593 GLN A O 1
ATOM 4431 N N . ALA A 1 594 ? 9.340 -8.255 -35.561 1.00 76.44 594 ALA A N 1
ATOM 4432 C CA . ALA A 1 594 ? 9.094 -8.525 -34.141 1.00 76.44 594 ALA A CA 1
ATOM 4433 C C . ALA A 1 594 ? 9.019 -7.240 -33.293 1.00 76.44 594 ALA A C 1
ATOM 4435 O O . ALA A 1 594 ? 8.165 -7.127 -32.413 1.00 76.44 594 ALA A O 1
ATOM 4436 N N . THR A 1 595 ? 9.861 -6.240 -33.580 1.00 76.50 595 THR A N 1
ATOM 4437 C CA . THR A 1 595 ? 9.791 -4.935 -32.896 1.00 76.50 595 THR A CA 1
ATOM 4438 C C . THR A 1 595 ? 8.521 -4.173 -33.289 1.00 76.50 595 THR A C 1
ATOM 4440 O O . THR A 1 595 ? 7.876 -3.582 -32.427 1.00 76.50 595 THR A O 1
ATOM 4443 N N . ALA A 1 596 ? 8.111 -4.228 -34.562 1.00 81.81 596 ALA A N 1
ATOM 4444 C CA . ALA A 1 596 ? 6.872 -3.617 -35.043 1.00 81.81 596 ALA A CA 1
ATOM 4445 C C . ALA A 1 596 ? 5.641 -4.221 -34.361 1.00 81.81 596 ALA A C 1
ATOM 4447 O O . ALA A 1 596 ? 4.766 -3.473 -33.934 1.00 81.81 596 ALA A O 1
ATOM 4448 N N . ALA A 1 597 ? 5.609 -5.539 -34.160 1.00 81.06 597 ALA A N 1
ATOM 4449 C CA . ALA A 1 597 ? 4.562 -6.181 -33.375 1.00 81.06 597 ALA A CA 1
ATOM 4450 C C . ALA A 1 597 ? 4.542 -5.714 -31.911 1.00 81.06 597 ALA A C 1
ATOM 4452 O O . ALA A 1 597 ? 3.474 -5.407 -31.388 1.00 81.06 597 ALA A O 1
ATOM 4453 N N . GLY A 1 598 ? 5.709 -5.584 -31.269 1.00 80.44 598 GLY A N 1
ATOM 4454 C CA . GLY A 1 598 ? 5.820 -4.998 -29.927 1.00 80.44 598 GLY A CA 1
ATOM 4455 C C . GLY A 1 598 ? 5.227 -3.586 -29.846 1.00 80.44 598 GLY A C 1
ATOM 4456 O O . GLY A 1 598 ? 4.522 -3.261 -28.893 1.00 80.44 598 GLY A O 1
ATOM 4457 N N . VAL A 1 599 ? 5.436 -2.770 -30.884 1.00 83.81 599 VAL A N 1
ATOM 4458 C CA . VAL A 1 599 ? 4.818 -1.441 -31.002 1.00 83.81 599 VAL A CA 1
ATOM 4459 C C . VAL A 1 599 ? 3.304 -1.526 -31.220 1.00 83.81 599 VAL A C 1
ATOM 4461 O O . VAL A 1 599 ? 2.580 -0.758 -30.595 1.00 83.81 599 VAL A O 1
ATOM 4464 N N . GLN A 1 600 ? 2.795 -2.459 -32.032 1.00 88.31 600 GLN A N 1
ATOM 4465 C CA . GLN A 1 600 ? 1.344 -2.657 -32.185 1.00 88.31 600 GLN A CA 1
ATOM 4466 C C . GLN A 1 600 ? 0.678 -3.055 -30.852 1.00 88.31 600 GLN A C 1
ATOM 4468 O O . GLN A 1 600 ? -0.360 -2.500 -30.500 1.00 88.31 600 GLN A O 1
ATOM 4473 N N . ILE A 1 601 ? 1.308 -3.932 -30.058 1.00 85.00 601 ILE A N 1
ATOM 4474 C CA . ILE A 1 601 ? 0.839 -4.290 -28.704 1.00 85.00 601 ILE A CA 1
ATOM 4475 C C . ILE A 1 601 ? 0.835 -3.056 -27.790 1.00 85.00 601 ILE A C 1
ATOM 4477 O O . ILE A 1 601 ? -0.118 -2.848 -27.042 1.00 85.00 601 ILE A O 1
ATOM 4481 N N . LEU A 1 602 ? 1.866 -2.208 -27.865 1.0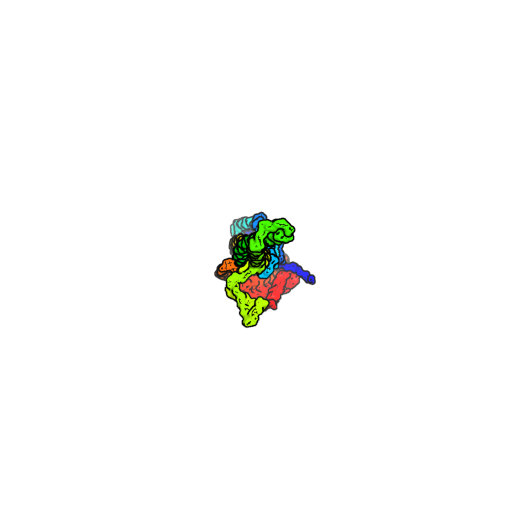0 84.62 602 LEU A N 1
ATOM 4482 C CA . LEU A 1 602 ? 1.937 -0.958 -27.104 1.00 84.62 602 LEU A CA 1
ATOM 4483 C C . LEU A 1 602 ? 0.829 0.031 -27.513 1.00 84.62 602 LEU A C 1
ATOM 4485 O O . LEU A 1 602 ? 0.175 0.599 -26.642 1.00 84.62 602 LEU A O 1
ATOM 4489 N N . MET A 1 603 ? 0.549 0.182 -28.812 1.00 90.06 603 MET A N 1
ATOM 4490 C CA . MET A 1 603 ? -0.597 0.962 -29.306 1.00 90.06 603 MET A CA 1
ATOM 4491 C C . MET A 1 603 ? -1.926 0.402 -28.774 1.00 90.06 603 MET A C 1
ATOM 4493 O O . MET A 1 603 ? -2.786 1.163 -28.338 1.00 90.06 603 MET A O 1
ATOM 4497 N N . ALA A 1 604 ? -2.080 -0.925 -28.726 1.00 87.06 604 ALA A N 1
ATOM 4498 C CA . ALA A 1 604 ? -3.283 -1.587 -28.221 1.00 87.06 604 ALA A CA 1
ATOM 4499 C C . ALA A 1 604 ? -3.565 -1.276 -26.731 1.00 87.06 604 ALA A C 1
ATOM 4501 O O . ALA A 1 604 ? -4.725 -1.254 -26.312 1.00 87.06 604 ALA A O 1
ATOM 4502 N N . GLN A 1 605 ? -2.528 -0.967 -25.939 1.00 88.12 605 GLN A N 1
ATOM 4503 C CA . GLN A 1 605 ? -2.663 -0.500 -24.549 1.00 88.12 605 GLN A CA 1
ATOM 4504 C C . GLN A 1 605 ? -3.154 0.954 -24.430 1.00 88.12 605 GLN A C 1
ATOM 4506 O O . GLN A 1 605 ? -3.702 1.322 -23.393 1.00 88.12 605 GLN A O 1
ATOM 4511 N N . PHE A 1 606 ? -2.979 1.772 -25.472 1.00 88.75 606 PHE A N 1
ATOM 4512 C CA . PHE A 1 606 ? -3.508 3.139 -25.550 1.00 88.75 606 PHE A CA 1
ATOM 4513 C C . PHE A 1 606 ? -4.868 3.229 -26.259 1.00 88.75 606 PHE A C 1
ATOM 4515 O O . PHE A 1 606 ? -5.510 4.275 -26.191 1.00 88.75 606 PHE A O 1
ATOM 4522 N N . ALA A 1 607 ? -5.307 2.164 -26.937 1.00 89.62 607 ALA A N 1
ATOM 4523 C CA . ALA A 1 607 ? -6.568 2.127 -27.673 1.00 89.62 607 ALA A CA 1
ATOM 4524 C C . ALA A 1 607 ? -7.788 2.273 -26.744 1.00 89.62 607 ALA A C 1
ATOM 4526 O O . ALA A 1 607 ? -7.910 1.563 -25.736 1.00 89.62 607 ALA A O 1
ATOM 4527 N N . GLU A 1 608 ? -8.694 3.182 -27.117 1.00 85.94 608 GLU A N 1
ATOM 4528 C CA . GLU A 1 608 ? -9.886 3.536 -26.334 1.00 85.94 608 GLU A CA 1
ATOM 4529 C C . GLU A 1 608 ? -11.071 2.597 -26.590 1.00 85.94 608 GLU A C 1
ATOM 4531 O O . GLU A 1 608 ? -11.883 2.381 -25.691 1.00 85.94 608 GLU A O 1
ATOM 4536 N N . SER A 1 609 ? -11.158 2.004 -27.787 1.00 89.69 609 SER A N 1
ATOM 4537 C CA . SER A 1 609 ? -12.177 1.007 -28.131 1.00 89.69 609 SER A CA 1
ATOM 4538 C C . SER A 1 609 ? -11.605 -0.413 -28.153 1.00 89.69 609 SER A C 1
ATOM 4540 O O . SER A 1 609 ? -10.443 -0.642 -28.503 1.00 89.69 609 SER A O 1
ATOM 4542 N N . ALA A 1 610 ? -12.447 -1.392 -27.806 1.00 87.56 610 ALA A N 1
ATOM 4543 C CA . ALA A 1 610 ? -12.098 -2.810 -27.896 1.00 87.56 610 ALA A CA 1
ATOM 4544 C C . ALA A 1 610 ? -11.815 -3.243 -29.348 1.00 87.56 610 ALA A C 1
ATOM 4546 O O . ALA A 1 610 ? -10.899 -4.022 -29.587 1.00 87.56 610 ALA A O 1
ATOM 4547 N N . GLU A 1 611 ? -12.538 -2.676 -30.318 1.00 91.25 611 GLU A N 1
ATOM 4548 C CA . GLU A 1 611 ? -12.350 -2.925 -31.754 1.00 91.25 611 GLU A CA 1
ATOM 4549 C C . GLU A 1 611 ? -10.957 -2.486 -32.238 1.00 91.25 611 GLU A C 1
ATOM 4551 O O . GLU A 1 611 ? -10.228 -3.281 -32.828 1.00 91.25 611 GLU A O 1
ATOM 4556 N N . GLN A 1 612 ? -10.531 -1.261 -31.903 1.00 90.38 612 GLN A N 1
ATOM 4557 C CA . GLN A 1 612 ? -9.192 -0.768 -32.238 1.00 90.38 612 GLN A CA 1
ATOM 4558 C C . GLN A 1 612 ? -8.102 -1.596 -31.539 1.00 90.38 612 GLN A C 1
ATOM 4560 O O . GLN A 1 612 ? -7.062 -1.889 -32.129 1.00 90.38 612 GLN A O 1
ATOM 4565 N N . ARG A 1 613 ? -8.336 -2.011 -30.286 1.00 88.75 613 ARG A N 1
ATOM 4566 C CA . ARG A 1 613 ? -7.421 -2.897 -29.555 1.00 88.75 613 ARG A CA 1
ATOM 4567 C C . ARG A 1 613 ? -7.272 -4.251 -30.252 1.00 88.75 613 ARG A C 1
ATOM 4569 O O . ARG A 1 613 ? -6.143 -4.705 -30.420 1.00 88.75 613 ARG A O 1
ATOM 4576 N N . ALA A 1 614 ? -8.374 -4.863 -30.682 1.00 87.38 614 ALA A N 1
ATOM 4577 C CA . ALA A 1 614 ? -8.370 -6.136 -31.398 1.00 87.38 614 ALA A CA 1
ATOM 4578 C C . ALA A 1 614 ? -7.625 -6.033 -32.741 1.00 87.38 614 ALA A C 1
ATOM 4580 O O . ALA A 1 614 ? -6.737 -6.843 -32.997 1.00 87.38 614 ALA A O 1
ATOM 4581 N N . GLU A 1 615 ? -7.892 -4.996 -33.544 1.00 92.12 615 GLU A N 1
ATOM 4582 C CA . GLU A 1 615 ? -7.211 -4.755 -34.829 1.00 92.12 615 GLU A CA 1
ATOM 4583 C C . GLU A 1 615 ? -5.681 -4.629 -34.662 1.00 92.12 615 GLU A C 1
ATOM 4585 O O . GLU A 1 615 ? -4.899 -5.208 -35.421 1.00 92.12 615 GLU A O 1
ATOM 4590 N N . LEU A 1 616 ? -5.230 -3.900 -33.636 1.00 89.31 616 LEU A N 1
ATOM 4591 C CA . LEU A 1 616 ? -3.805 -3.732 -33.330 1.00 89.31 616 LEU A CA 1
ATOM 4592 C C . LEU A 1 616 ? -3.158 -5.041 -32.844 1.00 89.31 616 LEU A C 1
ATOM 4594 O O . LEU A 1 616 ? -2.037 -5.363 -33.244 1.00 89.31 616 LEU A O 1
ATOM 4598 N N . MET A 1 617 ? -3.862 -5.832 -32.031 1.00 85.50 617 MET A N 1
ATOM 4599 C CA . MET A 1 617 ? -3.380 -7.142 -31.573 1.00 85.50 617 MET A CA 1
ATOM 4600 C C . MET A 1 617 ? -3.341 -8.171 -32.715 1.00 85.50 617 MET A C 1
ATOM 4602 O O . MET A 1 617 ? -2.405 -8.971 -32.784 1.00 85.50 617 MET A O 1
ATOM 4606 N N . GLU A 1 618 ? -4.280 -8.113 -33.666 1.00 88.31 618 GLU A N 1
ATOM 4607 C CA . GLU A 1 618 ? -4.243 -8.934 -34.879 1.00 88.31 618 GLU A CA 1
ATOM 4608 C C . GLU A 1 618 ? -3.021 -8.584 -35.742 1.00 88.31 618 GLU A C 1
ATOM 4610 O O . GLU A 1 618 ? -2.240 -9.471 -36.097 1.00 88.31 618 GLU A O 1
ATOM 4615 N N . ARG A 1 619 ? -2.778 -7.289 -36.001 1.00 88.81 619 ARG A N 1
ATOM 4616 C CA . ARG A 1 619 ? -1.573 -6.811 -36.706 1.00 88.81 619 ARG A CA 1
ATOM 4617 C C . ARG A 1 619 ? -0.283 -7.260 -36.017 1.00 88.81 619 ARG A C 1
ATOM 4619 O O . ARG A 1 619 ? 0.665 -7.657 -36.696 1.00 88.81 619 ARG A O 1
ATOM 4626 N N . ALA A 1 620 ? -0.236 -7.240 -34.683 1.00 84.44 620 ALA A N 1
ATOM 4627 C CA . ALA A 1 620 ? 0.904 -7.751 -33.924 1.00 84.44 620 ALA A CA 1
ATOM 4628 C C . ALA A 1 620 ? 1.133 -9.255 -34.163 1.00 84.44 620 ALA A C 1
ATOM 4630 O O . ALA A 1 620 ? 2.261 -9.676 -34.426 1.00 84.44 620 ALA A O 1
ATOM 4631 N N . ASN A 1 621 ? 0.067 -10.059 -34.119 1.00 82.06 621 ASN A N 1
ATOM 4632 C CA . ASN A 1 621 ? 0.113 -11.503 -34.361 1.00 82.06 621 ASN A CA 1
ATOM 4633 C C . ASN A 1 621 ? 0.556 -11.827 -35.803 1.00 82.06 621 ASN A C 1
ATOM 4635 O O . ASN A 1 621 ? 1.419 -12.685 -36.005 1.00 82.06 621 ASN A O 1
ATOM 4639 N N . GLN A 1 622 ? 0.047 -11.093 -36.800 1.00 88.00 622 GLN A N 1
ATOM 4640 C CA . GLN A 1 622 ? 0.474 -11.205 -38.201 1.00 88.00 622 GLN A CA 1
ATOM 4641 C C . GLN A 1 622 ? 1.985 -10.931 -38.347 1.00 88.00 622 GLN A C 1
ATOM 4643 O O . GLN A 1 622 ? 2.720 -11.775 -38.862 1.00 88.00 622 GLN A O 1
ATOM 4648 N N . LEU A 1 623 ? 2.476 -9.803 -37.817 1.00 84.62 623 LEU A N 1
ATOM 4649 C CA . LEU A 1 623 ? 3.893 -9.413 -37.878 1.00 84.62 623 LEU A CA 1
ATOM 4650 C C . LEU A 1 623 ? 4.830 -10.415 -37.183 1.00 84.62 623 LEU A C 1
ATOM 4652 O O . LEU A 1 623 ? 5.897 -10.734 -37.715 1.00 84.62 623 LEU A O 1
ATOM 4656 N N . LEU A 1 624 ? 4.448 -10.950 -36.019 1.00 79.88 624 LEU A N 1
ATOM 4657 C CA . LEU A 1 624 ? 5.241 -11.984 -35.345 1.00 79.88 624 LEU A CA 1
ATOM 4658 C C . LEU A 1 624 ? 5.224 -13.316 -36.108 1.00 79.88 624 LEU A C 1
ATOM 4660 O O . LEU A 1 624 ? 6.252 -13.992 -36.171 1.00 79.88 624 LEU A O 1
ATOM 4664 N N . THR A 1 625 ? 4.092 -13.677 -36.718 1.00 81.69 625 THR A N 1
ATOM 4665 C CA . THR A 1 625 ? 3.979 -14.872 -37.567 1.00 81.69 625 THR A CA 1
ATOM 4666 C C . THR A 1 625 ? 4.918 -14.771 -38.771 1.00 81.69 625 THR A C 1
ATOM 4668 O O . THR A 1 625 ? 5.628 -15.728 -39.084 1.00 81.69 625 THR A O 1
ATOM 4671 N N . GLU A 1 626 ? 5.012 -13.601 -39.412 1.00 83.12 626 GLU A N 1
ATOM 4672 C CA . GLU A 1 626 ? 5.997 -13.365 -40.474 1.00 83.12 626 GLU A CA 1
ATOM 4673 C C . GLU A 1 626 ? 7.451 -13.404 -39.975 1.00 83.12 626 GLU A C 1
ATOM 4675 O O . GLU A 1 626 ? 8.322 -13.942 -40.665 1.00 83.12 626 GLU A O 1
ATOM 4680 N N . ALA A 1 627 ? 7.728 -12.867 -38.781 1.00 75.75 627 ALA A N 1
ATOM 4681 C CA . ALA A 1 627 ? 9.064 -12.891 -38.183 1.00 75.75 627 ALA A CA 1
ATOM 4682 C C . ALA A 1 627 ? 9.537 -14.329 -37.882 1.00 75.75 627 ALA A C 1
ATOM 4684 O O . ALA A 1 627 ? 10.698 -14.671 -38.141 1.00 75.75 627 ALA A O 1
ATOM 4685 N N . ALA A 1 628 ? 8.634 -15.174 -37.373 1.00 73.56 628 ALA A N 1
ATOM 4686 C CA . ALA A 1 628 ? 8.893 -16.568 -37.014 1.00 73.56 628 ALA A CA 1
ATOM 4687 C C . ALA A 1 628 ? 9.016 -17.510 -38.228 1.00 73.56 628 ALA A C 1
ATOM 4689 O O . ALA A 1 628 ? 9.716 -18.520 -38.140 1.00 73.56 628 ALA A O 1
ATOM 4690 N N . LYS A 1 629 ? 8.378 -17.176 -39.358 1.00 79.06 629 LYS A N 1
ATOM 4691 C CA . LYS A 1 629 ? 8.320 -18.008 -40.571 1.00 79.06 629 LYS A CA 1
ATOM 4692 C C . LYS A 1 629 ? 9.710 -18.399 -41.092 1.00 79.06 629 LYS A C 1
ATOM 4694 O O . LYS A 1 629 ? 10.519 -17.539 -41.448 1.00 79.06 629 LYS A O 1
ATOM 4699 N N . GLY A 1 630 ? 9.965 -19.703 -41.185 1.00 69.75 630 GLY A N 1
ATOM 4700 C CA . GLY A 1 630 ? 11.245 -20.290 -41.596 1.00 69.75 630 GLY A CA 1
ATOM 4701 C C . GLY A 1 630 ? 12.363 -20.164 -40.553 1.00 69.75 630 GLY A C 1
ATOM 4702 O O . GLY A 1 630 ? 13.537 -20.321 -40.894 1.00 69.75 630 GLY A O 1
ATOM 4703 N N . ARG A 1 631 ? 12.029 -19.815 -39.305 1.00 69.06 631 ARG A N 1
ATOM 4704 C CA . ARG A 1 631 ? 12.960 -19.607 -38.184 1.00 69.06 631 ARG A CA 1
ATOM 4705 C C . ARG A 1 631 ? 12.449 -20.232 -36.878 1.00 69.06 631 ARG A C 1
ATOM 4707 O O . ARG A 1 631 ? 12.927 -19.882 -35.801 1.00 69.06 631 ARG A O 1
ATOM 4714 N N . GLU A 1 632 ? 11.507 -21.166 -36.967 1.00 64.31 632 GLU A N 1
ATOM 4715 C CA . GLU A 1 632 ? 10.711 -21.709 -35.858 1.00 64.31 632 GLU A CA 1
ATOM 4716 C C . GLU A 1 632 ? 11.566 -22.424 -34.793 1.00 64.31 632 GLU A C 1
ATOM 4718 O O . GLU A 1 632 ? 11.223 -22.426 -33.615 1.00 64.31 632 GLU A O 1
ATOM 4723 N N . GLY A 1 633 ? 12.710 -22.994 -35.190 1.00 57.00 633 GLY A N 1
ATOM 4724 C CA . GLY A 1 633 ? 13.684 -23.619 -34.285 1.00 57.00 633 GLY A CA 1
ATOM 4725 C C . GLY A 1 633 ? 14.756 -22.673 -33.721 1.00 57.00 633 GLY A C 1
ATOM 4726 O O . GLY A 1 633 ? 15.691 -23.140 -33.072 1.00 57.00 633 GLY A O 1
ATOM 4727 N N . SER A 1 634 ? 14.692 -21.366 -33.996 1.00 54.00 634 SER A N 1
ATOM 4728 C CA . SER A 1 634 ? 15.742 -20.420 -33.603 1.00 54.00 634 SER A CA 1
ATOM 4729 C C . SER A 1 634 ? 15.634 -20.015 -32.125 1.00 54.00 634 SER A C 1
ATOM 4731 O O . SER A 1 634 ? 14.656 -19.366 -31.741 1.00 54.00 634 SER A O 1
ATOM 4733 N N . PRO A 1 635 ? 16.659 -20.263 -31.282 1.00 52.97 635 PRO A N 1
ATOM 4734 C CA . PRO A 1 635 ? 16.642 -19.811 -29.890 1.00 52.97 635 PRO A CA 1
ATOM 4735 C C . PRO A 1 635 ? 16.608 -18.278 -29.766 1.00 52.97 635 PRO A C 1
ATOM 4737 O O . PRO A 1 635 ? 16.108 -17.770 -28.766 1.00 52.97 635 PRO A O 1
ATOM 4740 N N . LEU A 1 636 ? 17.056 -17.541 -30.793 1.00 48.06 636 LEU A N 1
ATOM 4741 C CA . LEU A 1 636 ? 16.990 -16.072 -30.856 1.00 48.06 636 LEU A CA 1
ATOM 4742 C C . LEU A 1 636 ? 15.563 -15.525 -31.035 1.00 48.06 636 LEU A C 1
ATOM 4744 O O . LEU A 1 636 ? 15.336 -14.344 -30.795 1.00 48.06 636 LEU A O 1
ATOM 4748 N N . LEU A 1 637 ? 14.622 -16.372 -31.462 1.00 53.28 637 LEU A N 1
ATOM 4749 C CA . LEU A 1 637 ? 13.205 -16.043 -31.636 1.00 53.28 637 LEU A CA 1
ATOM 4750 C C . LEU A 1 637 ? 12.299 -16.729 -30.608 1.00 53.28 637 LEU A C 1
ATOM 4752 O O . LEU A 1 637 ? 11.109 -16.440 -30.591 1.00 53.28 637 LEU A O 1
ATOM 4756 N N . SER A 1 638 ? 12.842 -17.582 -29.732 1.00 50.47 638 SER A N 1
ATOM 4757 C CA . SER A 1 638 ? 12.072 -18.325 -28.720 1.00 50.47 638 SER A CA 1
ATOM 4758 C C . SER A 1 638 ? 11.119 -17.438 -27.908 1.00 50.47 638 SER A C 1
ATOM 4760 O O . SER A 1 638 ? 9.935 -17.734 -27.841 1.00 50.47 638 SER A O 1
ATOM 4762 N N . SER A 1 639 ? 11.582 -16.291 -27.404 1.00 47.22 639 SER A N 1
ATOM 4763 C CA . SER A 1 639 ? 10.748 -15.323 -26.673 1.00 47.22 639 SER A CA 1
ATOM 4764 C C . SER A 1 639 ? 9.689 -14.617 -27.534 1.00 47.22 639 SER A C 1
ATOM 4766 O O . SER A 1 639 ? 8.636 -14.251 -27.019 1.00 47.22 639 SER A O 1
ATOM 4768 N N . ALA A 1 640 ? 9.934 -14.432 -28.834 1.00 44.38 640 ALA A N 1
ATOM 4769 C CA . ALA A 1 640 ? 8.948 -13.884 -29.767 1.00 44.38 640 ALA A CA 1
ATOM 4770 C C . ALA A 1 640 ? 7.881 -14.934 -30.120 1.00 44.38 640 ALA A C 1
ATOM 4772 O O . ALA A 1 640 ? 6.702 -14.606 -30.186 1.00 44.38 640 ALA A O 1
ATOM 4773 N N . VAL A 1 641 ? 8.277 -16.201 -30.272 1.00 49.94 641 VAL A N 1
ATOM 4774 C CA . VAL A 1 641 ? 7.370 -17.345 -30.452 1.00 49.94 641 VAL A CA 1
ATOM 4775 C C . VAL A 1 641 ? 6.545 -17.593 -29.182 1.00 49.94 641 VAL A C 1
ATOM 4777 O O . VAL A 1 641 ? 5.336 -17.782 -29.275 1.00 49.94 641 VAL A O 1
ATOM 4780 N N . ASP A 1 642 ? 7.141 -17.495 -27.993 1.00 53.25 642 ASP A N 1
ATOM 4781 C CA . ASP A 1 642 ? 6.409 -17.555 -26.721 1.00 53.25 642 ASP A CA 1
ATOM 4782 C C . ASP A 1 642 ? 5.420 -16.383 -26.578 1.00 53.25 642 ASP A C 1
ATOM 4784 O O . ASP A 1 642 ? 4.308 -16.577 -26.087 1.00 53.25 642 ASP A O 1
ATOM 4788 N N . ALA A 1 643 ? 5.776 -15.181 -27.053 1.00 49.84 643 ALA A N 1
ATOM 4789 C CA . ALA A 1 643 ? 4.865 -14.036 -27.091 1.00 49.84 643 ALA A CA 1
ATOM 4790 C C . ALA A 1 643 ? 3.699 -14.250 -28.076 1.00 49.84 643 ALA A C 1
ATOM 4792 O O . ALA A 1 643 ? 2.563 -13.941 -27.727 1.00 49.84 643 ALA A O 1
ATOM 4793 N N . VAL A 1 644 ? 3.942 -14.843 -29.255 1.00 51.31 644 VAL A N 1
ATOM 4794 C CA . VAL A 1 644 ? 2.878 -15.293 -30.178 1.00 51.31 644 VAL A CA 1
ATOM 4795 C C . VAL A 1 644 ? 1.941 -16.268 -29.481 1.00 51.31 644 VAL A C 1
ATOM 4797 O O . VAL A 1 644 ? 0.734 -16.050 -29.461 1.00 51.31 644 VAL A O 1
ATOM 4800 N N . LEU A 1 645 ? 2.491 -17.319 -28.869 1.00 50.22 645 LEU A N 1
ATOM 4801 C CA . LEU A 1 645 ? 1.713 -18.355 -28.192 1.00 50.22 645 LEU A CA 1
ATOM 4802 C C . LEU A 1 645 ? 0.942 -17.815 -26.981 1.00 50.22 645 LEU A C 1
ATOM 4804 O O . LEU A 1 645 ? -0.114 -18.352 -26.654 1.00 50.22 645 LEU A O 1
ATOM 4808 N N . TYR A 1 646 ? 1.442 -16.770 -26.319 1.00 49.81 646 TYR A N 1
ATOM 4809 C CA . TYR A 1 646 ? 0.714 -16.063 -25.268 1.00 49.81 646 TYR A CA 1
ATOM 4810 C C . TYR A 1 646 ? -0.453 -15.252 -25.846 1.00 49.81 646 TYR A C 1
ATOM 4812 O O . TYR A 1 646 ? -1.594 -15.489 -25.462 1.00 49.81 646 TYR A O 1
ATOM 4820 N N . LEU A 1 647 ? -0.193 -14.370 -26.819 1.00 48.69 647 LEU A N 1
ATOM 4821 C CA . LEU A 1 647 ? -1.214 -13.525 -27.454 1.00 48.69 647 LEU A CA 1
ATOM 4822 C C . LEU A 1 647 ? -2.336 -14.357 -28.095 1.00 48.69 647 LEU A C 1
ATOM 4824 O O . LEU A 1 647 ? -3.509 -14.022 -27.957 1.00 48.69 647 LEU A O 1
ATOM 4828 N N . GLN A 1 648 ? -1.984 -15.477 -28.733 1.00 50.62 648 GLN A N 1
ATOM 4829 C CA . GLN A 1 648 ? -2.937 -16.420 -29.325 1.00 50.62 648 GLN A CA 1
ATOM 4830 C C . GLN A 1 648 ? -3.773 -17.186 -28.289 1.00 50.62 648 GLN A C 1
ATOM 4832 O O . GLN A 1 648 ? -4.857 -17.643 -28.629 1.00 50.62 648 GLN A O 1
ATOM 4837 N N . ARG A 1 649 ? -3.303 -17.338 -27.042 1.00 49.19 649 ARG A N 1
ATOM 4838 C CA . ARG A 1 649 ? -4.108 -17.909 -25.945 1.00 49.19 649 ARG A CA 1
ATOM 4839 C C . ARG A 1 649 ? -5.014 -16.859 -25.318 1.00 49.19 649 ARG A C 1
ATOM 4841 O O . ARG A 1 649 ? -6.191 -17.128 -25.130 1.00 49.19 649 ARG A O 1
ATOM 4848 N N . SER A 1 650 ? -4.491 -15.659 -25.061 1.00 44.72 650 SER A N 1
ATOM 4849 C CA . SER A 1 650 ? -5.275 -14.550 -24.503 1.00 44.72 650 SER A CA 1
ATOM 4850 C C . SER A 1 650 ? -6.470 -14.182 -25.387 1.00 44.72 650 SER A C 1
ATOM 4852 O O . SER A 1 650 ? -7.546 -13.933 -24.866 1.00 44.72 650 SER A O 1
ATOM 4854 N N . ALA A 1 651 ? -6.313 -14.225 -26.714 1.00 41.78 651 ALA A N 1
ATOM 4855 C CA . ALA A 1 651 ? -7.385 -13.955 -27.678 1.00 41.78 651 ALA A CA 1
ATOM 4856 C C . ALA A 1 651 ? -8.430 -15.089 -27.835 1.00 41.78 651 ALA A C 1
ATOM 4858 O O . ALA A 1 651 ? -9.267 -15.020 -28.731 1.00 41.78 651 ALA A O 1
ATOM 4859 N N . VAL A 1 652 ? -8.350 -16.153 -27.024 1.00 35.19 652 VAL A N 1
ATOM 4860 C CA . VAL A 1 652 ? -9.304 -17.283 -26.990 1.00 35.19 652 VAL A CA 1
ATOM 4861 C C . VAL A 1 652 ? -9.982 -17.406 -25.610 1.00 35.19 652 VAL A C 1
ATOM 4863 O O . VAL A 1 652 ? -10.897 -18.209 -25.441 1.00 35.19 652 VAL A O 1
ATOM 4866 N N . GLU A 1 653 ? -9.544 -16.615 -24.622 1.00 33.78 653 GLU A N 1
ATOM 4867 C CA . GLU A 1 653 ? -10.092 -16.580 -23.254 1.00 33.78 653 GLU A CA 1
ATOM 4868 C C . GLU A 1 653 ? -10.937 -15.313 -22.965 1.00 33.78 653 GLU A C 1
ATOM 4870 O O . GLU A 1 653 ? -11.545 -15.235 -21.895 1.00 33.78 653 GLU A O 1
ATOM 4875 N N . GLU A 1 654 ? -11.013 -14.367 -23.916 1.00 32.62 654 GLU A N 1
ATOM 4876 C CA . GLU A 1 654 ? -12.043 -13.306 -24.021 1.00 32.62 654 GLU A CA 1
ATOM 4877 C C . GLU A 1 654 ? -13.156 -13.717 -25.007 1.00 32.62 654 GLU A C 1
ATOM 4879 O O . GLU A 1 654 ? -14.336 -13.435 -24.693 1.00 32.62 654 GLU A O 1
#